Protein AF-0000000077156512 (afdb_homodimer)

Nearest PDB structures (foldseek):
  2gx8-assembly1_C-2  TM=9.137E-01  e=2.858E-26  Bacillus cereus ATCC 14579
  2gx8-assembly1_B  TM=9.068E-01  e=1.091E-25  Bacillus cereus ATCC 14579
  2nyd-assembly1_A-3  TM=8.916E-01  e=8.551E-26  Staphylococcus aureus subsp. aureus N315
  2nyd-assembly1_B-3  TM=8.801E-01  e=3.506E-24  Staphylococcus aureus subsp. aureus N315
  2fyw-assembly1_A  TM=8.970E-01  e=3.335E-23  Streptococcus pneumoniae TIGR4

Secondary structure (DSSP, 8-state):
---BHHHHHHHHHHHS-GGGS-TT---EEEES-TTSB-SEEEEES---HHHHHHHHHHT-SEEEESS-S--S-BS---TTSHHHHHHHHHHHTT-EEEE--HHHHHSSS-HHHHHHHHTT-EEEE-SEE-TTSSSEESEEEEEEEEEEHHHHHHHHHHHS---SS--EEES-TT-EEEEEEEEEEE-GGGHHHHHHHT-SEEEEE---HHHHHHHHHTTPPEEEEEPHHHHHHHHHHHHHHHHTTSTT-EEEE------S---------/---BHHHHHHHHHHHS-GGGS-TT---EEEES-TTSB-SEEEEES---HHHHHHHHHHT-SEEEESS-SSTT-BS---TTSHHHHHHHHHHHTT-EEEE--HHHHHSSS-HHHHHHHHTT-EEEE-SEE-TTSSSEESEEEEEEEEEEHHHHHHHHHHHS---SS--EEES-TT-EEEEEEEEEEE-GGGHHHHHHHT-SEEEEE---HHHHHHHHHTTPPEEEEEPHHHHHHHHHHHHHHHHTTSTT-EEEE------S---------

Foldseek 3Di:
DAAFLLLLQVLVCVQQPPVQADPLFDFWWPDADRGHGFQEEEEAADLAPVSLVVCLVVLGQEYEYAHDLPSPDDPDLPCVDRSSVSRVSNVVSNHIYGYHYSSQQFGVVHQQVLLCVLLAWDWDFALAHDPVRHTDHWTKTWHPDKDFQLVSQVSSQVSWDDDAVTKDKADDRGQIFTIEIEGQADCLVSLVSQQVVPHQEYEYEDHDDVSQVVSVVVPGHIYMYDHNRRSRLSRSVVSQVSSVVRPNYHYHYDPDGPGPDDDDDDDDD/DAAFLLNLQVLVCVQQPPVQADPLWDFWWPDADRGHGFQEEEEAADLAPVSLVVCLVVLGLEYEYAHDLQSVHDPDLPCVDRSSVSRVSNVVSNHIYGYHYSSQQFGVVHQQVLLCVLLAWDWDFALAHDPVRHTDHWTKTWHPDKDFQLVSQVSSQVSWDDDAVTKDKADDRGQIFTIEIEGQADCLVSQVSQQVVPHQEYEYEDHDDPSQVVSVVVPGHIYMYDHNRRSRLSRSVVSQVSSVVRPNYHYHYDPDGPGPDDDDDDDPD

Organism: Saccharomonospora viridis (strain ATCC 15386 / DSM 43017 / JCM 3036 / CCUG 5913 / NBRC 12207 / NCIMB 9602 / P101) (NCBI:txid471857)

Solvent-accessible surface area (backbone atoms only — not comparable to full-atom values): 27264 Å² total; per-residue (Å²): 130,84,33,26,42,44,56,49,49,50,49,46,38,69,55,27,40,67,85,51,32,50,89,83,58,53,67,43,61,31,32,35,51,48,79,41,68,33,48,29,35,34,24,32,56,59,73,43,73,70,53,50,49,52,29,57,75,74,59,23,30,29,38,40,17,31,43,50,83,36,51,69,56,36,54,48,42,18,44,88,38,75,67,12,36,50,51,48,53,28,51,64,64,58,24,23,35,34,22,50,38,50,11,27,34,17,27,77,72,20,27,17,50,34,37,35,50,56,62,54,33,52,74,76,43,34,55,48,53,42,95,82,56,62,35,20,41,29,23,29,23,32,42,93,59,73,38,34,36,52,56,49,48,52,49,44,46,69,52,37,72,86,55,57,86,45,64,43,72,47,68,61,53,71,42,70,31,37,36,35,32,35,24,50,24,78,33,54,88,43,52,66,49,46,40,74,66,66,34,38,29,38,39,26,6,66,70,51,68,64,65,52,50,54,39,49,74,71,67,37,40,31,38,36,39,36,45,47,53,49,32,37,44,44,26,30,57,56,53,41,56,54,45,57,70,41,67,75,39,46,73,44,65,60,80,79,76,77,55,86,61,83,74,76,86,76,81,80,124,129,82,32,26,42,42,55,49,49,50,48,47,38,69,54,27,41,67,85,50,31,50,89,82,58,54,68,42,63,33,32,34,50,49,81,42,68,33,48,28,35,33,24,32,55,58,73,43,75,69,52,50,50,50,30,56,76,73,59,23,29,31,37,41,18,31,44,51,84,38,52,86,39,38,54,47,42,19,44,88,38,76,67,14,36,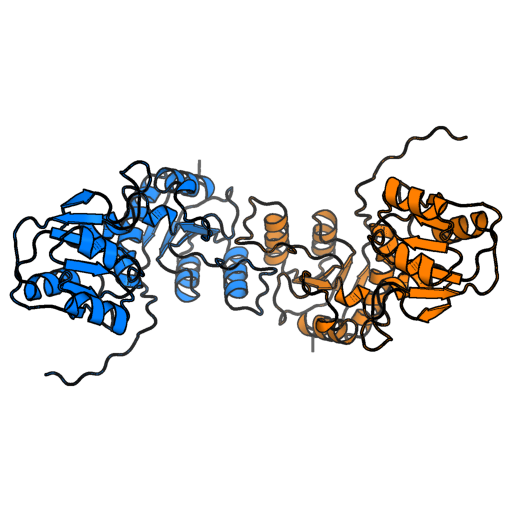51,50,48,52,26,52,63,63,57,24,22,35,34,20,48,39,51,11,26,35,16,26,77,72,20,26,18,49,33,36,34,48,55,61,52,33,52,74,76,43,34,55,48,53,42,95,82,56,60,36,20,40,27,24,28,24,33,42,94,60,71,36,37,34,51,57,48,48,50,47,45,44,72,50,37,72,86,56,58,85,46,63,44,74,48,68,62,54,71,41,70,32,35,38,35,32,33,22,48,24,78,33,55,87,43,50,64,50,46,41,73,68,65,33,38,28,38,38,28,6,66,68,50,66,63,65,52,50,54,39,48,75,71,66,38,42,29,37,35,40,35,45,47,52,50,32,37,43,44,25,32,55,55,51,42,58,54,48,56,71,42,64,75,38,46,71,46,66,62,80,77,77,78,55,86,60,82,74,74,86,76,82,81,125

Radius of gyration: 30.35 Å; Cα contacts (8 Å, |Δi|>4): 1250; chains: 2; bounding box: 58×90×65 Å

Structure (mmCIF, N/CA/C/O backbone):
data_AF-0000000077156512-model_v1
#
loop_
_entity.id
_entity.type
_entity.pdbx_description
1 polymer 'GTP cyclohydrolase 1 type 2 homolog'
#
loop_
_atom_site.group_PDB
_atom_site.id
_atom_site.type_symbol
_atom_site.label_atom_id
_atom_site.label_alt_id
_atom_site.label_comp_id
_atom_site.label_asym_id
_atom_site.label_entity_id
_atom_site.label_seq_id
_atom_site.pdbx_PDB_ins_code
_atom_site.Cartn_x
_atom_site.Cartn_y
_atom_site.Cartn_z
_atom_site.occupancy
_atom_site.B_iso_or_equiv
_atom_site.auth_seq_id
_atom_site.auth_comp_id
_atom_site.auth_asym_id
_atom_site.auth_atom_id
_atom_site.pdbx_PDB_model_num
ATOM 1 N N . MET A 1 1 ? 25.5 22.062 -8.484 1 72.19 1 MET A N 1
ATOM 2 C CA . MET A 1 1 ? 24.75 20.875 -8.891 1 72.19 1 MET A CA 1
ATOM 3 C C . MET A 1 1 ? 23.266 21.031 -8.531 1 72.19 1 MET A C 1
ATOM 5 O O . MET A 1 1 ? 22.938 21.734 -7.578 1 72.19 1 MET A O 1
ATOM 9 N N . ALA A 1 2 ? 22.344 20.625 -9.422 1 90.19 2 ALA A N 1
ATOM 10 C CA . ALA A 1 2 ? 20.906 20.781 -9.164 1 90.19 2 ALA A CA 1
ATOM 11 C C . ALA A 1 2 ? 20.484 19.984 -7.938 1 90.19 2 ALA A C 1
ATOM 13 O O . ALA A 1 2 ? 20.969 18.875 -7.707 1 90.19 2 ALA A O 1
ATOM 14 N N . SER A 1 3 ? 19.797 20.641 -7.02 1 97.56 3 SER A N 1
ATOM 15 C CA . SER A 1 3 ? 19.266 19.938 -5.844 1 97.56 3 SER A CA 1
ATOM 16 C C . SER A 1 3 ? 18.312 18.828 -6.242 1 97.56 3 SER A C 1
ATOM 18 O O . SER A 1 3 ? 17.719 18.859 -7.32 1 97.56 3 SER A O 1
ATOM 20 N N . THR A 1 4 ? 18.266 17.797 -5.41 1 98.56 4 THR A N 1
ATOM 21 C CA . THR A 1 4 ? 17.422 16.656 -5.691 1 98.56 4 THR A CA 1
ATOM 22 C C . THR A 1 4 ? 16.297 16.547 -4.668 1 98.56 4 THR A C 1
ATOM 24 O O . THR A 1 4 ? 16.297 17.266 -3.658 1 98.56 4 THR A O 1
ATOM 27 N N . VAL A 1 5 ? 15.367 15.664 -4.941 1 98.75 5 VAL A N 1
ATOM 28 C CA . VAL A 1 5 ? 14.297 15.352 -4.004 1 98.75 5 VAL A CA 1
ATOM 29 C C . VAL A 1 5 ? 14.891 14.906 -2.67 1 98.75 5 VAL A C 1
ATOM 31 O O . VAL A 1 5 ? 14.422 15.32 -1.606 1 98.75 5 VAL A O 1
ATOM 34 N N . SER A 1 6 ? 15.961 14.164 -2.758 1 98.56 6 SER A N 1
ATOM 35 C CA . SER A 1 6 ? 16.625 13.648 -1.563 1 98.56 6 SER A CA 1
ATOM 36 C C . SER A 1 6 ? 17.188 14.781 -0.711 1 98.56 6 SER A C 1
ATOM 38 O O . SER A 1 6 ? 17.188 14.695 0.519 1 98.56 6 SER A O 1
ATOM 40 N N . ASP A 1 7 ? 17.656 15.766 -1.339 1 98.75 7 ASP A N 1
ATOM 41 C CA . ASP A 1 7 ? 18.188 16.906 -0.605 1 98.75 7 ASP A CA 1
ATOM 42 C C . ASP A 1 7 ? 17.109 17.594 0.215 1 98.75 7 ASP A C 1
ATOM 44 O O . ASP A 1 7 ? 17.328 17.969 1.369 1 98.75 7 ASP A O 1
ATOM 48 N N . VAL A 1 8 ? 15.977 17.797 -0.377 1 98.81 8 VAL A N 1
ATOM 49 C CA . VAL A 1 8 ? 14.859 18.422 0.32 1 98.81 8 VAL A CA 1
ATOM 50 C C . VAL A 1 8 ? 14.383 17.531 1.455 1 98.81 8 VAL A C 1
ATOM 52 O O . VAL A 1 8 ? 14.133 18 2.566 1 98.81 8 VAL A O 1
ATOM 55 N N . ILE A 1 9 ? 14.328 16.219 1.188 1 98.75 9 ILE A N 1
ATOM 56 C CA . ILE A 1 9 ? 13.891 15.25 2.191 1 98.75 9 ILE A CA 1
ATOM 57 C C . ILE A 1 9 ? 14.852 15.273 3.379 1 98.75 9 ILE A C 1
ATOM 59 O O . ILE A 1 9 ? 14.422 15.234 4.535 1 98.75 9 ILE A O 1
ATOM 63 N N . ALA A 1 10 ? 16.078 15.344 3.09 1 98.69 10 ALA A N 1
ATOM 64 C CA . ALA A 1 10 ? 17.078 15.391 4.152 1 98.69 10 ALA A CA 1
ATOM 65 C C . ALA A 1 10 ? 16.875 16.609 5.043 1 98.69 10 ALA A C 1
ATOM 67 O O . ALA A 1 10 ? 16.984 16.516 6.27 1 98.69 10 ALA A O 1
ATOM 68 N N . ALA A 1 11 ? 16.656 17.75 4.457 1 98.81 11 ALA A N 1
ATOM 69 C CA . ALA A 1 11 ? 16.391 18.969 5.219 1 98.81 11 ALA A CA 1
ATOM 70 C C . ALA A 1 11 ? 15.156 18.828 6.094 1 98.81 11 ALA A C 1
ATOM 72 O O . ALA A 1 11 ? 15.156 19.219 7.262 1 98.81 11 ALA A O 1
ATOM 73 N N . LEU A 1 12 ? 14.148 18.25 5.539 1 98.88 12 LEU A N 1
ATOM 74 C CA . LEU A 1 12 ? 12.906 18.047 6.273 1 98.88 12 LEU A CA 1
ATOM 75 C C . LEU A 1 12 ? 13.102 17.031 7.395 1 98.88 12 LEU A C 1
ATOM 77 O O . LEU A 1 12 ? 12.578 17.203 8.5 1 98.88 12 LEU A O 1
ATOM 81 N N . ASP A 1 13 ? 13.883 15.984 7.117 1 98.69 13 ASP A N 1
ATOM 82 C CA . ASP A 1 13 ? 14.164 14.969 8.125 1 98.69 13 ASP A CA 1
ATOM 83 C C . ASP A 1 13 ? 14.953 15.555 9.297 1 98.69 13 ASP A C 1
ATOM 85 O O . ASP A 1 13 ? 14.789 15.117 10.438 1 98.69 13 ASP A O 1
ATOM 89 N N . ALA A 1 14 ? 15.766 16.453 8.977 1 98.62 14 ALA A N 1
ATOM 90 C CA . ALA A 1 14 ? 16.516 17.125 10.039 1 98.62 14 ALA A CA 1
ATOM 91 C C . ALA A 1 14 ? 15.586 17.984 10.906 1 98.62 14 ALA A C 1
ATOM 93 O O . ALA A 1 14 ? 15.734 18.016 12.133 1 98.62 14 ALA A O 1
ATOM 94 N N . ALA A 1 15 ? 14.641 18.625 10.32 1 98.69 15 ALA A N 1
ATOM 95 C CA . ALA A 1 15 ? 13.711 19.5 11.031 1 98.69 15 ALA A CA 1
ATOM 96 C C . ALA A 1 15 ? 12.633 18.688 11.75 1 98.69 15 ALA A C 1
ATOM 98 O O . ALA A 1 15 ? 12.211 19.031 12.852 1 98.69 15 ALA A O 1
ATOM 99 N N . TYR A 1 16 ? 12.195 17.656 11.117 1 98.75 16 TYR A N 1
ATOM 100 C CA . TYR A 1 16 ? 11.133 16.781 11.609 1 98.75 16 TYR A CA 1
ATOM 101 C C . TYR A 1 16 ? 11.555 15.32 11.578 1 98.75 16 TYR A C 1
ATOM 103 O O . TYR A 1 16 ? 11.125 14.562 10.711 1 98.75 16 TYR A O 1
ATOM 111 N N . PRO A 1 17 ? 12.305 14.961 12.555 1 98.5 17 PRO A N 1
ATOM 112 C CA . PRO A 1 17 ? 12.812 13.586 12.547 1 98.5 17 PRO A CA 1
ATOM 113 C C . PRO A 1 17 ? 11.703 12.547 12.492 1 98.5 17 PRO A C 1
ATOM 115 O O . PRO A 1 17 ? 10.719 12.648 13.234 1 98.5 17 PRO A O 1
ATOM 118 N N . ARG A 1 18 ? 11.875 11.555 11.633 1 97.56 18 ARG A N 1
ATOM 119 C CA . ARG A 1 18 ? 10.844 10.555 11.391 1 97.56 18 ARG A CA 1
ATOM 120 C C . ARG A 1 18 ? 10.555 9.742 12.648 1 97.56 18 ARG A C 1
ATOM 122 O O . ARG A 1 18 ? 9.438 9.258 12.844 1 97.56 18 ARG A O 1
ATOM 129 N N . GLU A 1 19 ? 11.469 9.578 13.5 1 96.94 19 GLU A N 1
ATOM 130 C CA . GLU A 1 19 ? 11.336 8.789 14.719 1 96.94 19 GLU A CA 1
ATOM 131 C C . GLU A 1 19 ? 10.336 9.414 15.68 1 96.94 19 GLU A C 1
ATOM 133 O O . GLU A 1 19 ? 9.883 8.766 16.625 1 96.94 19 GLU A O 1
ATOM 138 N N . LEU A 1 20 ? 10.031 10.625 15.445 1 97.94 20 LEU A N 1
ATOM 139 C CA . LEU A 1 20 ? 9.078 11.32 16.297 1 97.94 20 LEU A CA 1
ATOM 140 C C . LEU A 1 20 ? 7.645 10.977 15.922 1 97.94 20 LEU A C 1
ATOM 142 O O . LEU A 1 20 ? 6.703 11.367 16.609 1 97.94 20 LEU A O 1
ATOM 146 N N . ALA A 1 21 ? 7.484 10.242 14.844 1 97.94 21 ALA A N 1
ATOM 147 C CA . ALA A 1 21 ? 6.141 9.891 14.398 1 97.94 21 ALA A CA 1
ATOM 148 C C . ALA A 1 21 ? 5.5 8.875 15.336 1 97.94 21 ALA A C 1
ATOM 150 O O . ALA A 1 21 ? 6.191 8.031 15.914 1 97.94 21 ALA A O 1
ATOM 151 N N . GLU A 1 22 ? 4.223 9.047 15.477 1 96.12 22 GLU A N 1
ATOM 152 C CA . GLU A 1 22 ? 3.486 8.016 16.203 1 96.12 22 GLU A CA 1
ATOM 153 C C . GLU A 1 22 ? 3.619 6.656 15.516 1 96.12 22 GLU A C 1
ATOM 155 O O . GLU A 1 22 ? 3.762 6.586 14.289 1 96.12 22 GLU A O 1
ATOM 160 N N . SER A 1 23 ? 3.436 5.574 16.281 1 95.19 23 SER A N 1
ATOM 161 C CA . SER A 1 23 ? 3.699 4.23 15.789 1 95.19 23 SER A CA 1
ATOM 162 C C . SER A 1 23 ? 2.686 3.826 14.719 1 95.19 23 SER A C 1
ATOM 164 O O . SER A 1 23 ? 2.988 3.012 13.844 1 95.19 23 SER A O 1
ATOM 166 N N . TRP A 1 24 ? 1.55 4.363 14.805 1 95 24 TRP A N 1
ATOM 167 C CA . TRP A 1 24 ? 0.484 3.996 13.875 1 95 24 TRP A CA 1
ATOM 168 C C . TRP A 1 24 ? 0.567 4.816 12.594 1 95 24 TRP A C 1
ATOM 170 O O . TRP A 1 24 ? -0.154 4.551 11.633 1 95 24 TRP A O 1
ATOM 180 N N . ASP A 1 25 ? 1.399 5.805 12.586 1 96.88 25 ASP A N 1
ATOM 181 C CA . ASP A 1 25 ? 1.471 6.781 11.5 1 96.88 25 ASP A CA 1
ATOM 182 C C . ASP A 1 25 ? 2.387 6.293 10.383 1 96.88 25 ASP A C 1
ATOM 184 O O . ASP A 1 25 ? 3.148 5.34 10.57 1 96.88 25 ASP A O 1
ATOM 188 N N . ALA A 1 26 ? 2.191 6.855 9.195 1 96.38 26 ALA A N 1
ATOM 189 C CA . ALA A 1 26 ? 3.023 6.555 8.031 1 96.38 26 ALA A CA 1
ATOM 190 C C . ALA A 1 26 ? 3.557 7.836 7.391 1 96.38 26 ALA A C 1
ATOM 192 O O . ALA A 1 26 ? 2.867 8.469 6.59 1 96.38 26 ALA A O 1
ATOM 193 N N . VAL A 1 27 ? 4.797 8.164 7.742 1 98.12 27 VAL A N 1
ATOM 194 C CA . VAL A 1 27 ? 5.414 9.367 7.203 1 98.12 27 VAL A CA 1
ATOM 195 C C . VAL A 1 27 ? 6.512 8.992 6.211 1 98.12 27 VAL A C 1
ATOM 197 O O . VAL A 1 27 ? 6.965 7.844 6.188 1 98.12 27 VAL A O 1
ATOM 200 N N . GLY A 1 28 ? 6.914 9.945 5.391 1 98.06 28 GLY A N 1
ATOM 201 C CA . GLY A 1 28 ? 8 9.711 4.453 1 98.06 28 GLY A CA 1
ATOM 202 C C . GLY A 1 28 ? 7.566 9.789 3.002 1 98.06 28 GLY A C 1
ATOM 203 O O . GLY A 1 28 ? 6.555 10.422 2.684 1 98.06 28 GLY A O 1
ATOM 204 N N . LEU A 1 29 ? 8.406 9.242 2.125 1 98.69 29 LEU A N 1
ATOM 205 C CA . LEU A 1 29 ? 8.188 9.305 0.683 1 98.69 29 LEU A CA 1
ATOM 206 C C . LEU A 1 29 ? 7.031 8.398 0.267 1 98.69 29 LEU A C 1
ATOM 208 O O . LEU A 1 29 ? 7.027 7.207 0.579 1 98.69 29 LEU A O 1
ATOM 212 N N . VAL A 1 30 ? 6.059 8.914 -0.411 1 98.69 30 VAL A N 1
ATOM 213 C CA . VAL A 1 30 ? 4.902 8.156 -0.874 1 98.69 30 VAL A CA 1
ATOM 214 C C . VAL A 1 30 ? 5.133 7.688 -2.311 1 98.69 30 VAL A C 1
ATOM 216 O O . VAL 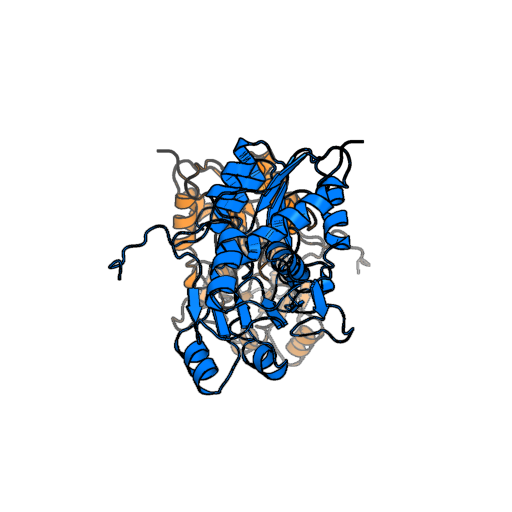A 1 30 ? 4.848 6.539 -2.648 1 98.69 30 VAL A O 1
ATOM 219 N N . CYS A 1 31 ? 5.57 8.555 -3.15 1 98.81 31 CYS A N 1
ATOM 220 C CA . CYS A 1 31 ? 5.965 8.234 -4.516 1 98.81 31 CYS A CA 1
ATOM 221 C C . CYS A 1 31 ? 7.031 9.195 -5.023 1 98.81 31 CYS A C 1
ATOM 223 O O . CYS A 1 31 ? 7.293 10.227 -4.391 1 98.81 31 CYS A O 1
ATOM 225 N N . GLY A 1 32 ? 7.641 8.836 -6.125 1 98.75 32 GLY A N 1
ATOM 226 C CA . GLY A 1 32 ? 8.695 9.641 -6.723 1 98.75 32 GLY A CA 1
ATOM 227 C C . GLY A 1 32 ? 10.07 9.031 -6.562 1 98.75 32 GLY A C 1
ATOM 228 O O . GLY A 1 32 ? 10.227 7.984 -5.934 1 98.75 32 GLY A O 1
ATOM 229 N N . ASP A 1 33 ? 11.078 9.633 -7.176 1 98.44 33 ASP A N 1
ATOM 230 C CA . ASP A 1 33 ? 12.477 9.203 -7.18 1 98.44 33 ASP A CA 1
ATOM 231 C C . ASP A 1 33 ? 13.352 10.195 -6.418 1 98.44 33 ASP A C 1
ATOM 233 O O . ASP A 1 33 ? 13.523 11.336 -6.848 1 98.44 33 ASP A O 1
ATOM 237 N N . PRO A 1 34 ? 13.961 9.766 -5.32 1 98.38 34 PRO A N 1
ATOM 238 C CA . PRO A 1 34 ? 14.781 10.68 -4.52 1 98.38 34 PRO A CA 1
ATOM 239 C C . PRO A 1 34 ? 15.938 11.281 -5.316 1 98.38 34 PRO A C 1
ATOM 241 O O . PRO A 1 34 ? 16.438 12.352 -4.961 1 98.38 34 PRO A O 1
ATOM 244 N N . ALA A 1 35 ? 16.328 10.672 -6.383 1 98.06 35 ALA A N 1
ATOM 245 C CA . ALA A 1 35 ? 17.516 11.109 -7.129 1 98.06 35 ALA A CA 1
ATOM 246 C C . ALA A 1 35 ? 17.141 12.172 -8.164 1 98.06 35 ALA A C 1
ATOM 248 O O . ALA A 1 35 ? 18.016 12.828 -8.727 1 98.06 35 ALA A O 1
ATOM 249 N N . GLU A 1 36 ? 15.883 12.344 -8.414 1 98.19 36 GLU A N 1
ATOM 250 C CA . GLU A 1 36 ? 15.453 13.289 -9.445 1 98.19 36 GLU A CA 1
ATOM 251 C C . GLU A 1 36 ? 15.703 14.734 -9.008 1 98.19 36 GLU A C 1
ATOM 253 O O . GLU A 1 36 ? 15.609 15.047 -7.816 1 98.19 36 GLU A O 1
ATOM 258 N N . PRO A 1 37 ? 15.992 15.617 -9.945 1 98.25 37 PRO A N 1
ATOM 259 C CA . PRO A 1 37 ? 16.203 17.031 -9.609 1 98.25 37 PRO A CA 1
ATOM 260 C C . PRO A 1 37 ? 14.914 17.703 -9.141 1 98.25 37 PRO A C 1
ATOM 262 O O . PRO A 1 37 ? 13.82 17.312 -9.523 1 98.25 37 PRO A O 1
ATOM 265 N N . VAL A 1 38 ? 15.102 18.75 -8.328 1 98.38 38 VAL A N 1
ATOM 266 C CA . VAL A 1 38 ? 13.969 19.516 -7.816 1 98.38 38 VAL A CA 1
ATOM 267 C C . VAL A 1 38 ? 14.281 21 -7.895 1 98.38 38 VAL A C 1
ATOM 269 O O . VAL A 1 38 ? 15.352 21.438 -7.473 1 98.38 38 VAL A O 1
ATOM 272 N N . GLU A 1 39 ? 13.391 21.688 -8.477 1 98.38 39 GLU A N 1
ATOM 273 C CA . GLU A 1 39 ? 13.508 23.141 -8.57 1 98.38 39 GLU A CA 1
ATOM 274 C C . GLU A 1 39 ? 12.336 23.844 -7.891 1 98.38 39 GLU A C 1
ATOM 276 O O . GLU A 1 39 ? 12.453 24.984 -7.449 1 98.38 39 GLU A O 1
ATOM 281 N N . ARG A 1 40 ? 11.234 23.219 -7.902 1 98.81 40 ARG A N 1
ATOM 282 C CA . ARG A 1 40 ? 10 23.781 -7.344 1 98.81 40 ARG A CA 1
ATOM 283 C C . ARG A 1 40 ? 9.328 22.781 -6.406 1 98.81 40 ARG A C 1
ATOM 285 O O . ARG A 1 40 ? 9.133 21.625 -6.762 1 98.81 40 ARG A O 1
ATOM 292 N N . VAL A 1 41 ? 9 23.219 -5.227 1 98.94 41 VAL A N 1
ATOM 293 C CA . VAL A 1 41 ? 8.352 22.391 -4.211 1 98.94 41 VAL A CA 1
ATOM 294 C C . VAL A 1 41 ? 7.059 23.062 -3.75 1 98.94 41 VAL A C 1
ATOM 296 O O . VAL A 1 41 ? 7.051 24.25 -3.404 1 98.94 41 VAL A O 1
ATOM 299 N N . LEU A 1 42 ? 5.938 22.344 -3.816 1 98.94 42 LEU A N 1
ATOM 300 C CA . LEU A 1 42 ? 4.672 22.797 -3.252 1 98.94 42 LEU A CA 1
ATOM 301 C C . LEU A 1 42 ? 4.453 22.203 -1.863 1 98.94 42 LEU A C 1
ATOM 303 O O . LEU A 1 42 ? 4.598 21 -1.666 1 98.94 42 LEU A O 1
ATOM 307 N N . VAL A 1 43 ? 4.164 23.047 -0.884 1 98.94 43 VAL A N 1
ATOM 308 C CA . VAL A 1 43 ? 3.824 22.594 0.461 1 98.94 43 VAL A CA 1
ATOM 309 C C . VAL A 1 43 ? 2.324 22.75 0.697 1 98.94 43 VAL A C 1
ATOM 311 O O . VAL A 1 43 ? 1.739 23.781 0.355 1 98.94 43 VAL A O 1
ATOM 314 N N . CYS A 1 44 ? 1.705 21.703 1.209 1 98.94 44 CYS A N 1
ATOM 315 C CA . CYS A 1 44 ? 0.273 21.781 1.476 1 98.94 44 CYS A CA 1
ATOM 316 C C . CYS A 1 44 ? -0.094 20.938 2.697 1 98.94 44 CYS A C 1
ATOM 318 O O . CYS A 1 44 ? 0.739 20.203 3.219 1 98.94 44 CYS A O 1
ATOM 320 N N . VAL A 1 45 ? -1.325 21.141 3.18 1 98.81 45 VAL A N 1
ATOM 321 C CA . VAL A 1 45 ? -1.808 20.359 4.316 1 98.81 45 VAL A CA 1
ATOM 322 C C . VAL A 1 45 ? -2.23 18.969 3.85 1 98.81 45 VAL A C 1
ATOM 324 O O . VAL A 1 45 ? -1.812 17.953 4.422 1 98.81 45 VAL A O 1
ATOM 327 N N . ASP A 1 46 ? -2.994 18.938 2.764 1 98.69 46 ASP A N 1
ATOM 328 C CA . ASP A 1 46 ? -3.572 17.703 2.273 1 98.69 46 ASP A CA 1
ATOM 329 C C . ASP A 1 46 ? -3.182 17.438 0.819 1 98.69 46 ASP A C 1
ATOM 331 O O . ASP A 1 46 ? -3.379 18.312 -0.039 1 98.69 46 ASP A O 1
ATOM 335 N N . PRO A 1 47 ? -2.658 16.266 0.537 1 98.69 47 PRO A N 1
ATOM 336 C CA . PRO A 1 47 ? -2.451 15.891 -0.863 1 98.69 47 PRO A CA 1
ATOM 337 C C . PRO A 1 47 ? -3.719 15.352 -1.523 1 98.69 47 PRO A C 1
ATOM 339 O O . PRO A 1 47 ? -3.893 14.133 -1.633 1 98.69 47 PRO A O 1
ATOM 342 N N . VAL A 1 48 ? -4.578 16.234 -2.035 1 98.44 48 VAL A N 1
ATOM 343 C CA . VAL A 1 48 ? -5.82 15.898 -2.719 1 98.44 48 VAL A CA 1
ATOM 344 C C . VAL A 1 48 ? -5.723 16.281 -4.191 1 98.44 48 VAL A C 1
ATOM 346 O O . VAL A 1 48 ? -4.719 16.844 -4.625 1 98.44 48 VAL A O 1
ATOM 349 N N . THR A 1 49 ? -6.762 15.945 -4.957 1 98.5 49 THR A N 1
ATOM 350 C CA . THR A 1 49 ? -6.758 16.188 -6.395 1 98.5 49 THR A CA 1
ATOM 351 C C . THR A 1 49 ? -6.398 17.641 -6.691 1 98.5 49 THR A C 1
ATOM 353 O O . THR A 1 49 ? -5.543 17.922 -7.535 1 98.5 49 THR A O 1
ATOM 356 N N . ALA A 1 50 ? -6.973 18.594 -5.945 1 98.44 50 ALA A N 1
ATOM 357 C CA . ALA A 1 50 ? -6.785 20.016 -6.199 1 98.44 50 ALA A CA 1
ATOM 358 C C . ALA A 1 50 ? -5.332 20.422 -5.977 1 98.44 50 ALA A C 1
ATOM 360 O O . ALA A 1 50 ? -4.754 21.141 -6.797 1 98.44 50 ALA A O 1
ATOM 361 N N . THR A 1 51 ? -4.707 19.969 -4.902 1 98.88 51 THR A N 1
ATOM 362 C CA . THR A 1 51 ? -3.336 20.375 -4.605 1 98.88 51 THR A CA 1
ATOM 363 C C . THR A 1 51 ? -2.352 19.672 -5.527 1 98.88 51 THR A C 1
ATOM 365 O O . THR A 1 51 ? -1.316 20.234 -5.895 1 98.88 51 THR A O 1
ATOM 368 N N . VAL A 1 52 ? -2.637 18.422 -5.934 1 98.88 52 VAL A N 1
ATOM 369 C CA . VAL A 1 52 ? -1.794 17.719 -6.891 1 98.88 52 VAL A CA 1
ATOM 370 C C . VAL A 1 52 ? -1.832 18.438 -8.242 1 98.88 52 VAL A C 1
ATOM 372 O O . VAL A 1 52 ? -0.792 18.641 -8.867 1 98.88 52 VAL A O 1
ATOM 375 N N . GLU A 1 53 ? -3.025 18.812 -8.664 1 98.88 53 GLU A N 1
ATOM 376 C CA . GLU A 1 53 ? -3.127 19.547 -9.922 1 98.88 53 GLU A CA 1
ATOM 377 C C . GLU A 1 53 ? -2.402 20.891 -9.844 1 98.88 53 GLU A C 1
ATOM 379 O O . GLU A 1 53 ? -1.774 21.312 -10.812 1 98.88 53 GLU A O 1
ATOM 384 N N . GLU A 1 54 ? -2.527 21.562 -8.68 1 98.88 54 GLU A N 1
ATOM 385 C CA . GLU A 1 54 ? -1.785 22.812 -8.469 1 98.88 54 GLU A CA 1
ATOM 386 C C . GLU A 1 54 ? -0.289 22.594 -8.672 1 98.88 54 GLU A C 1
ATOM 388 O O . GLU A 1 54 ? 0.367 23.391 -9.344 1 98.88 54 GLU A O 1
ATOM 393 N N . ALA A 1 55 ? 0.264 21.531 -8.117 1 98.88 55 ALA A N 1
ATOM 394 C CA . ALA A 1 55 ? 1.685 21.203 -8.242 1 98.88 55 ALA A CA 1
ATOM 395 C C . ALA A 1 55 ? 2.061 20.938 -9.703 1 98.88 55 ALA A C 1
ATOM 397 O O . ALA A 1 55 ? 3.057 21.469 -10.195 1 98.88 55 ALA A O 1
ATOM 398 N N . VAL A 1 56 ? 1.259 20.125 -10.391 1 98.81 56 VAL A N 1
ATOM 399 C CA . VAL A 1 56 ? 1.533 19.75 -11.773 1 98.81 56 VAL A CA 1
ATOM 400 C C . VAL A 1 56 ? 1.501 20.984 -12.664 1 98.81 56 VAL A C 1
ATOM 402 O O . VAL A 1 56 ? 2.402 21.203 -13.477 1 98.81 56 VAL A O 1
ATOM 405 N N . GLU A 1 57 ? 0.473 21.812 -12.492 1 98.75 57 GLU A N 1
ATOM 406 C CA . GLU A 1 57 ? 0.308 23.016 -13.297 1 98.75 57 GLU A CA 1
ATOM 407 C C . GLU A 1 57 ? 1.458 24 -13.078 1 98.75 57 GLU A C 1
ATOM 409 O O . GLU A 1 57 ? 1.909 24.656 -14.016 1 98.75 57 GLU A O 1
ATOM 414 N N . TRP A 1 58 ? 1.937 24.094 -11.852 1 98.69 58 TRP A N 1
ATOM 415 C CA . TRP A 1 58 ? 3.012 25.016 -11.508 1 98.69 58 TRP A CA 1
ATOM 416 C C . TRP A 1 58 ? 4.363 24.469 -11.953 1 98.69 58 TRP A C 1
ATOM 418 O O . TRP A 1 58 ? 5.34 25.219 -12.047 1 98.69 58 TRP A O 1
ATOM 428 N N . GLY A 1 59 ? 4.391 23.109 -12.195 1 98.69 59 GLY A N 1
ATOM 429 C CA . GLY A 1 59 ? 5.625 22.469 -12.609 1 98.69 59 GLY A CA 1
ATOM 430 C C . GLY A 1 59 ? 6.5 22.031 -11.445 1 98.69 59 GLY A C 1
ATOM 431 O O . GLY A 1 59 ? 7.723 21.984 -11.57 1 98.69 59 GLY A O 1
ATOM 432 N N . ALA A 1 60 ? 5.863 21.859 -10.32 1 98.88 60 ALA A N 1
ATOM 433 C CA . ALA A 1 60 ? 6.609 21.359 -9.164 1 98.88 60 ALA A CA 1
ATOM 434 C C . ALA A 1 60 ? 7.074 19.922 -9.375 1 98.88 60 ALA A C 1
ATOM 436 O O . ALA A 1 60 ? 6.395 19.141 -10.039 1 98.88 60 ALA A O 1
ATOM 437 N N . GLN A 1 61 ? 8.227 19.594 -8.789 1 98.88 61 GLN A N 1
ATOM 438 C CA . GLN A 1 61 ? 8.742 18.234 -8.859 1 98.88 61 GLN A CA 1
ATOM 439 C C . GLN A 1 61 ? 8.539 17.5 -7.535 1 98.88 61 GLN A C 1
ATOM 441 O O . GLN A 1 61 ? 8.805 16.297 -7.438 1 98.88 61 GLN A O 1
ATOM 446 N N . LEU A 1 62 ? 8.094 18.25 -6.5 1 98.94 62 LEU A N 1
ATOM 447 C CA . LEU A 1 62 ? 7.875 17.656 -5.184 1 98.94 62 LEU A CA 1
ATOM 448 C C . LEU A 1 62 ? 6.723 18.359 -4.461 1 98.94 62 LEU A C 1
ATOM 450 O O . LEU A 1 62 ? 6.629 19.578 -4.465 1 98.94 62 LEU A O 1
ATOM 454 N N . ILE A 1 63 ? 5.816 17.547 -3.953 1 99 63 ILE A N 1
ATOM 455 C CA . ILE A 1 63 ? 4.82 18 -2.984 1 99 63 ILE A CA 1
ATOM 456 C C . ILE A 1 63 ? 5.234 17.562 -1.581 1 99 63 ILE A C 1
ATOM 458 O O . ILE A 1 63 ? 5.602 16.391 -1.371 1 99 63 ILE A O 1
ATOM 462 N N . VAL A 1 64 ? 5.281 18.438 -0.669 1 98.94 64 VAL A N 1
ATOM 463 C CA . VAL A 1 64 ? 5.406 18.156 0.756 1 98.94 64 VAL A CA 1
ATOM 464 C C . VAL A 1 64 ? 4.059 18.375 1.446 1 98.94 64 VAL A C 1
ATOM 466 O O . VAL A 1 64 ? 3.553 19.484 1.486 1 98.94 64 VAL A O 1
ATOM 469 N N . ALA A 1 65 ? 3.479 17.312 1.932 1 98.94 65 ALA A N 1
ATOM 470 C CA . ALA A 1 65 ? 2.162 17.391 2.561 1 98.94 65 ALA A CA 1
ATOM 471 C C . ALA A 1 65 ? 2.238 17.016 4.039 1 98.94 65 ALA A C 1
ATOM 473 O O . ALA A 1 65 ? 3.074 16.203 4.438 1 98.94 65 ALA A O 1
ATOM 474 N N . HIS A 1 66 ? 1.383 17.609 4.793 1 98.88 66 HIS A N 1
ATOM 475 C CA . HIS A 1 66 ? 1.301 17.25 6.207 1 98.88 66 HIS A CA 1
ATOM 476 C C . HIS A 1 66 ? 0.617 15.898 6.395 1 98.88 66 HIS A C 1
ATOM 478 O O . HIS A 1 66 ? 1.152 15.016 7.066 1 98.88 66 HIS A O 1
ATOM 484 N N . HIS A 1 67 ? -0.51 15.734 5.77 1 98.62 67 HIS A N 1
ATOM 485 C CA . HIS A 1 67 ? -1.253 14.492 5.945 1 98.62 67 HIS A CA 1
ATOM 486 C C . HIS A 1 67 ? -0.776 13.422 4.965 1 98.62 67 HIS A C 1
ATOM 488 O O . HIS A 1 67 ? -0.551 13.711 3.787 1 98.62 67 HIS A O 1
ATOM 494 N N . PRO A 1 68 ? -0.664 12.234 5.43 1 97.94 68 PRO A N 1
ATOM 495 C CA . PRO A 1 68 ? -0.282 11.141 4.535 1 97.94 68 PRO A CA 1
ATOM 496 C C . PRO A 1 68 ? -1.379 10.789 3.529 1 97.94 68 PRO A C 1
ATOM 498 O O . PRO A 1 68 ? -2.566 10.883 3.852 1 97.94 68 PRO A O 1
ATOM 501 N N . LEU A 1 69 ? -0.956 10.344 2.355 1 98.12 69 LEU A N 1
ATOM 502 C CA . LEU A 1 69 ? -1.903 9.891 1.34 1 98.12 69 LEU A CA 1
ATOM 503 C C . LEU A 1 69 ? -2.332 8.453 1.592 1 98.12 69 LEU A C 1
ATOM 505 O O . LEU A 1 69 ? -3.512 8.117 1.467 1 98.12 69 LEU A O 1
ATOM 509 N N . LEU A 1 70 ? -1.357 7.633 1.926 1 97.88 70 LEU A N 1
ATOM 510 C CA . LEU A 1 70 ? -1.601 6.203 2.08 1 97.88 70 LEU A CA 1
ATOM 511 C C . LEU A 1 70 ? -1.419 5.777 3.533 1 97.88 70 LEU A C 1
ATOM 513 O O . LEU A 1 70 ? -0.668 4.84 3.82 1 97.88 70 LEU A O 1
ATOM 517 N N . LEU A 1 71 ? -2.174 6.379 4.367 1 96.56 71 LEU A N 1
ATOM 518 C CA . LEU A 1 71 ? -2.025 6.113 5.793 1 96.56 71 LEU A CA 1
ATOM 519 C C . LEU A 1 71 ? -2.359 4.66 6.109 1 96.56 71 LEU A C 1
ATOM 521 O O . LEU A 1 71 ? -1.591 3.975 6.789 1 96.56 71 LEU A O 1
ATOM 525 N N . ARG A 1 72 ? -3.533 4.336 5.5 1 92.31 72 ARG A N 1
ATOM 526 C CA . ARG A 1 72 ? -3.908 2.934 5.645 1 92.31 72 ARG A CA 1
ATOM 527 C C . ARG A 1 72 ? -3.236 2.074 4.578 1 92.31 72 ARG A C 1
ATOM 529 O O . ARG A 1 72 ? -3.467 2.262 3.383 1 92.31 72 ARG A O 1
ATOM 536 N N . GLY A 1 73 ? -2.252 1.474 4.852 1 94.62 73 GLY A N 1
ATOM 537 C CA . GLY A 1 73 ? -1.569 0.576 3.934 1 94.62 73 GLY A CA 1
ATOM 538 C C . GLY A 1 73 ? -2.443 0.125 2.777 1 94.62 73 GLY A C 1
ATOM 539 O O . GLY A 1 73 ? -3.66 -0.001 2.926 1 94.62 73 GLY A O 1
ATOM 540 N N . VAL A 1 74 ? -1.847 0.02 1.554 1 96.88 74 VAL A N 1
ATOM 541 C CA . VAL A 1 74 ? -2.586 -0.422 0.376 1 96.88 74 VAL A CA 1
ATOM 542 C C . VAL A 1 74 ? -1.863 -1.596 -0.279 1 96.88 74 VAL A C 1
ATOM 544 O O . VAL A 1 74 ? -0.651 -1.756 -0.116 1 96.88 74 VAL A O 1
ATOM 547 N N . HIS A 1 75 ? -2.654 -2.361 -1.067 1 97.31 75 HIS A N 1
ATOM 548 C CA . HIS A 1 75 ? -2.094 -3.492 -1.798 1 97.31 75 HIS A CA 1
ATOM 549 C C . HIS A 1 75 ? -2.014 -3.197 -3.293 1 97.31 75 HIS A C 1
ATOM 551 O O . HIS A 1 75 ? -1.739 -4.094 -4.094 1 97.31 75 HIS A O 1
ATOM 557 N N . GLY A 1 76 ? -2.346 -1.994 -3.691 1 97.88 76 GLY A N 1
ATOM 558 C CA . GLY A 1 76 ? -2.279 -1.502 -5.059 1 97.88 76 GLY A CA 1
ATOM 559 C C . GLY A 1 76 ? -2.568 -0.017 -5.172 1 97.88 76 GLY A C 1
ATOM 560 O O . GLY A 1 76 ? -3.133 0.583 -4.254 1 97.88 76 GLY A O 1
ATOM 561 N N . VAL A 1 77 ? -2.16 0.5 -6.281 1 98.62 77 VAL A N 1
ATOM 562 C CA . VAL A 1 77 ? -2.373 1.921 -6.535 1 98.62 77 VAL A CA 1
ATOM 563 C C . VAL A 1 77 ? -2.99 2.113 -7.918 1 98.62 77 VAL A C 1
ATOM 565 O O . VAL A 1 77 ? -2.66 3.068 -8.625 1 98.62 77 VAL A O 1
ATOM 568 N N . GLY A 1 78 ? -3.842 1.205 -8.312 1 98.38 78 GLY A N 1
ATOM 569 C CA . GLY A 1 78 ? -4.547 1.36 -9.578 1 98.38 78 GLY A CA 1
ATOM 570 C C . GLY A 1 78 ? -5.465 2.566 -9.602 1 98.38 78 GLY A C 1
ATOM 571 O O . GLY A 1 78 ? -5.895 3.049 -8.555 1 98.38 78 GLY A O 1
ATOM 572 N N . THR A 1 79 ? -5.773 3.049 -10.859 1 98.38 79 THR A N 1
ATOM 573 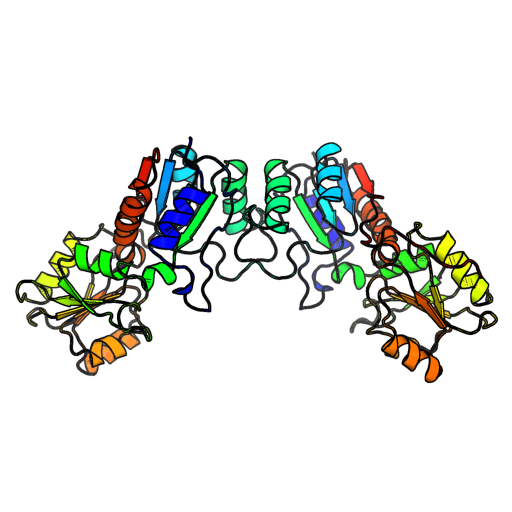C CA . THR A 1 79 ? -6.559 4.27 -10.984 1 98.38 79 THR A CA 1
ATOM 574 C C . THR A 1 79 ? -8.031 3.996 -10.688 1 98.38 79 THR A C 1
ATOM 576 O O . THR A 1 79 ? -8.852 4.914 -10.695 1 98.38 79 THR A O 1
ATOM 579 N N . ASP A 1 80 ? -8.375 2.752 -10.352 1 97.12 80 ASP A N 1
ATOM 580 C CA . ASP A 1 80 ? -9.742 2.42 -9.961 1 97.12 80 ASP A CA 1
ATOM 581 C C . ASP A 1 80 ? -10.055 2.932 -8.555 1 97.12 80 ASP A C 1
ATOM 583 O O . ASP A 1 80 ? -11.203 2.879 -8.117 1 97.12 80 ASP A O 1
ATOM 587 N N . THR A 1 81 ? -9.102 3.467 -7.871 1 96.88 81 THR A N 1
ATOM 588 C CA . THR A 1 81 ? -9.297 4.133 -6.59 1 96.88 81 THR A CA 1
ATOM 589 C C . THR A 1 81 ? -8.898 5.602 -6.676 1 96.88 81 THR A C 1
ATOM 591 O O . THR A 1 81 ? -8.07 5.977 -7.5 1 96.88 81 THR A O 1
ATOM 594 N N . ALA A 1 82 ? -9.43 6.41 -5.77 1 96.81 82 ALA A N 1
ATOM 595 C CA . ALA A 1 82 ? -9.133 7.84 -5.754 1 96.81 82 ALA A CA 1
ATOM 596 C C . ALA A 1 82 ? -7.656 8.094 -5.465 1 96.81 82 ALA A C 1
ATOM 598 O O . ALA A 1 82 ? -7.016 8.898 -6.145 1 96.81 82 ALA A O 1
ATOM 599 N N . LYS A 1 83 ? -7.129 7.414 -4.488 1 97.69 83 LYS A N 1
ATOM 600 C CA . LYS A 1 83 ? -5.727 7.613 -4.133 1 97.69 83 LYS A CA 1
ATOM 601 C C . LYS A 1 83 ? -4.801 7.086 -5.223 1 97.69 83 LYS A C 1
ATOM 603 O O . LYS A 1 83 ? -3.756 7.68 -5.496 1 97.69 83 LYS A O 1
ATOM 608 N N . GLY A 1 84 ? -5.207 5.941 -5.832 1 98.5 84 GLY A N 1
ATOM 609 C CA . GLY A 1 84 ? -4.438 5.426 -6.949 1 98.5 84 GLY A CA 1
ATOM 610 C C . GLY A 1 84 ? -4.355 6.387 -8.117 1 98.5 84 GLY A C 1
ATOM 611 O O . GLY A 1 84 ? -3.318 6.496 -8.773 1 98.5 84 GLY A O 1
ATOM 612 N N . ARG A 1 85 ? -5.445 7.074 -8.398 1 98.56 85 ARG A N 1
ATOM 613 C CA . ARG A 1 85 ? -5.461 8.086 -9.453 1 98.56 85 ARG A CA 1
ATOM 614 C C . ARG A 1 85 ? -4.449 9.188 -9.164 1 98.56 85 ARG A C 1
ATOM 616 O O . ARG A 1 85 ? -3.744 9.648 -10.062 1 98.56 85 ARG A O 1
ATOM 623 N N . LEU A 1 86 ? -4.363 9.586 -7.922 1 98.75 86 LEU A N 1
ATOM 624 C CA . LEU A 1 86 ? -3.42 10.625 -7.539 1 98.75 86 LEU A CA 1
ATOM 625 C C . LEU A 1 86 ? -1.981 10.148 -7.703 1 98.75 86 LEU A C 1
ATOM 627 O O . LEU A 1 86 ? -1.131 10.883 -8.211 1 98.75 86 LEU A O 1
ATOM 631 N N . VAL A 1 87 ? -1.712 8.906 -7.273 1 98.81 87 VAL A N 1
ATOM 632 C CA . VAL A 1 87 ? -0.371 8.352 -7.406 1 98.81 87 VAL A CA 1
ATOM 633 C C . VAL A 1 87 ? 0.02 8.289 -8.883 1 98.81 87 VAL A C 1
ATOM 635 O O . VAL A 1 87 ? 1.118 8.703 -9.258 1 98.81 87 VAL A O 1
ATOM 638 N N . HIS A 1 88 ? -0.884 7.805 -9.742 1 98.81 88 HIS A N 1
ATOM 639 C CA . HIS A 1 88 ? -0.616 7.738 -11.18 1 98.81 88 HIS A CA 1
ATOM 640 C C . HIS A 1 88 ? -0.343 9.125 -11.75 1 98.81 88 HIS A C 1
ATOM 642 O O . HIS A 1 88 ? 0.592 9.305 -12.531 1 98.81 88 HIS A O 1
ATOM 648 N N . ARG A 1 89 ? -1.199 10.078 -11.344 1 98.62 89 ARG A N 1
ATOM 649 C CA . ARG A 1 89 ? -1.049 11.445 -11.828 1 98.62 89 ARG A CA 1
ATOM 650 C C . ARG A 1 89 ? 0.324 12.008 -11.477 1 98.62 89 ARG A C 1
ATOM 652 O O . ARG A 1 89 ? 1.005 12.578 -12.328 1 98.62 89 ARG A O 1
ATOM 659 N N . MET A 1 90 ? 0.746 11.797 -10.266 1 98.88 90 MET A N 1
ATOM 660 C CA . MET A 1 90 ? 2.027 12.305 -9.789 1 98.88 90 MET A CA 1
ATOM 661 C C . MET A 1 90 ? 3.188 11.586 -10.469 1 98.88 90 MET A C 1
ATOM 663 O O . MET A 1 90 ? 4.098 12.227 -11 1 98.88 90 MET A O 1
ATOM 667 N N . VAL A 1 91 ? 3.156 10.25 -10.508 1 98.81 91 VAL A N 1
ATOM 668 C CA . VAL A 1 91 ? 4.242 9.461 -11.086 1 98.81 91 VAL A CA 1
ATOM 669 C C . VAL A 1 91 ? 4.406 9.82 -12.562 1 98.81 91 VAL A C 1
ATOM 671 O O . VAL A 1 91 ? 5.527 10.016 -13.031 1 98.81 91 VAL A O 1
ATOM 674 N N . ARG A 1 92 ? 3.334 9.938 -13.297 1 98.25 92 ARG A N 1
ATOM 675 C CA . ARG A 1 92 ? 3.385 10.242 -14.727 1 98.25 92 ARG A CA 1
ATOM 676 C C . ARG A 1 92 ? 3.873 11.664 -14.969 1 98.25 92 ARG A C 1
ATOM 678 O O . ARG A 1 92 ? 4.477 11.953 -16 1 98.25 92 ARG A O 1
ATOM 685 N N . SER A 1 93 ? 3.623 12.562 -13.992 1 98.5 93 SER A N 1
ATOM 686 C CA . SER A 1 93 ? 4.008 13.961 -14.133 1 98.5 93 SER A CA 1
ATOM 687 C C . SER A 1 93 ? 5.363 14.227 -13.477 1 98.5 93 SER A C 1
ATOM 689 O O . SER A 1 93 ? 5.812 15.375 -13.414 1 98.5 93 SER A O 1
ATOM 691 N N . HIS A 1 94 ? 6.031 13.211 -12.977 1 98.06 94 HIS A N 1
ATOM 692 C CA . HIS A 1 94 ? 7.324 13.312 -12.312 1 98.06 94 HIS A CA 1
ATOM 693 C C . HIS A 1 94 ? 7.246 14.242 -11.102 1 98.06 94 HIS A C 1
ATOM 695 O O . HIS A 1 94 ? 8.117 15.094 -10.914 1 98.06 94 HIS A O 1
ATOM 701 N N . VAL A 1 95 ? 6.199 14.156 -10.398 1 98.81 95 VAL A N 1
ATOM 702 C CA . VAL A 1 95 ? 6.023 14.859 -9.125 1 98.81 95 VAL A CA 1
ATOM 703 C C . VAL A 1 95 ? 6.141 13.867 -7.973 1 98.81 95 VAL A C 1
ATOM 705 O O . VAL A 1 95 ? 5.383 12.898 -7.898 1 98.81 95 VAL A O 1
ATOM 708 N N . ALA A 1 96 ? 7.07 14.047 -7.074 1 98.94 96 ALA A N 1
ATOM 709 C CA . ALA A 1 96 ? 7.191 13.234 -5.867 1 98.94 96 ALA A CA 1
ATOM 710 C C . ALA A 1 96 ? 6.273 13.758 -4.766 1 98.94 96 ALA A C 1
ATOM 712 O O . ALA A 1 96 ? 5.844 14.914 -4.801 1 98.94 96 ALA A O 1
ATOM 713 N N . LEU A 1 97 ? 5.914 12.898 -3.83 1 98.94 97 LEU A N 1
ATOM 714 C CA . LEU A 1 97 ? 5.148 13.266 -2.645 1 98.94 97 LEU A CA 1
ATOM 715 C C . LEU A 1 97 ? 5.848 12.797 -1.375 1 98.94 97 LEU A C 1
ATOM 717 O O . LEU A 1 97 ? 6.164 11.609 -1.238 1 98.94 97 LEU A O 1
ATOM 721 N N . PHE A 1 98 ? 6.148 13.688 -0.498 1 98.94 98 PHE A N 1
ATOM 722 C CA . PHE A 1 98 ? 6.699 13.422 0.827 1 98.94 98 PHE A CA 1
ATOM 723 C C . PHE A 1 98 ? 5.77 13.953 1.913 1 98.94 98 PHE A C 1
ATOM 725 O O . PHE A 1 98 ? 5.277 15.078 1.821 1 98.94 98 PHE A O 1
ATOM 732 N N . CYS A 1 99 ? 5.566 13.125 2.936 1 98.81 99 CYS A N 1
ATOM 733 C CA . CYS A 1 99 ? 4.629 13.531 3.977 1 98.81 99 CYS A CA 1
ATOM 734 C C . CYS A 1 99 ? 5.32 13.594 5.336 1 98.81 99 CYS A C 1
ATOM 736 O O . CYS A 1 99 ? 6.086 12.695 5.691 1 98.81 99 CYS A O 1
ATOM 738 N N . ALA A 1 100 ? 5.137 14.625 6.043 1 98.81 100 ALA A N 1
ATOM 739 C CA . ALA A 1 100 ? 5.438 14.789 7.461 1 98.81 100 ALA A CA 1
ATOM 740 C C . ALA A 1 100 ? 4.168 15.055 8.266 1 98.81 100 ALA A C 1
ATOM 742 O O . ALA A 1 100 ? 3.467 16.031 8.023 1 98.81 100 ALA A O 1
ATOM 743 N N . HIS A 1 101 ? 3.9 14.156 9.234 1 98.62 101 HIS A N 1
ATOM 744 C CA . HIS A 1 101 ? 2.611 14.156 9.914 1 98.62 101 HIS A CA 1
ATOM 745 C C . HIS A 1 101 ? 2.787 14.234 11.422 1 98.62 101 HIS A C 1
ATOM 747 O O . HIS A 1 101 ? 3.117 15.297 11.961 1 98.62 101 HIS A O 1
ATOM 753 N N . THR A 1 102 ? 2.77 13.141 12.125 1 98.44 102 THR A N 1
ATOM 754 C CA . THR A 1 102 ? 2.879 13.219 13.578 1 98.44 102 THR A CA 1
ATOM 755 C C . THR A 1 102 ? 4.316 13.5 14 1 98.44 102 THR A C 1
ATOM 757 O O . THR A 1 102 ? 4.562 14 15.102 1 98.44 102 THR A O 1
ATOM 760 N N . ASN A 1 103 ? 5.277 13.164 13.133 1 98.75 103 ASN A N 1
ATOM 761 C CA . ASN A 1 103 ? 6.645 13.586 13.414 1 98.75 103 ASN A CA 1
ATOM 762 C C . ASN A 1 103 ? 6.766 15.109 13.453 1 98.75 103 ASN A C 1
ATOM 764 O O . ASN A 1 103 ? 7.441 15.656 14.328 1 98.75 103 ASN A O 1
ATOM 768 N N . ALA A 1 104 ? 6.094 15.758 12.578 1 98.81 104 ALA A N 1
ATOM 769 C CA . ALA A 1 104 ? 6.074 17.219 12.57 1 98.81 104 ALA A CA 1
ATOM 770 C C . ALA A 1 104 ? 5.242 17.766 13.727 1 98.81 104 ALA A C 1
ATOM 772 O O . ALA A 1 104 ? 5.547 18.828 14.281 1 98.81 104 ALA A O 1
ATOM 773 N N . ASP A 1 105 ? 4.191 17.047 14.062 1 98.62 105 ASP A N 1
ATOM 774 C CA . ASP A 1 105 ? 3.379 17.438 15.203 1 98.62 105 ASP A CA 1
ATOM 775 C C . ASP A 1 105 ? 4.211 17.484 16.484 1 98.62 105 ASP A C 1
ATOM 777 O O . ASP A 1 105 ? 4.004 18.344 17.344 1 98.62 105 ASP A O 1
ATOM 781 N N . SER A 1 106 ? 5.137 16.609 16.609 1 98.19 106 SER A N 1
ATOM 782 C CA . SER A 1 106 ? 5.863 16.375 17.859 1 98.19 106 SER A CA 1
ATOM 783 C C . SER A 1 106 ? 7.176 17.156 17.875 1 98.19 106 SER A C 1
ATOM 785 O O . SER A 1 106 ? 7.793 17.312 18.938 1 98.19 106 SER A O 1
ATOM 787 N N . ALA A 1 107 ? 7.586 17.578 16.781 1 98.62 107 ALA A N 1
ATOM 788 C CA . ALA A 1 107 ? 8.906 18.188 16.625 1 98.62 107 ALA A CA 1
ATOM 789 C C . ALA A 1 107 ? 8.961 19.562 17.312 1 98.62 107 ALA A C 1
ATOM 791 O O . ALA A 1 107 ? 7.926 20.094 17.703 1 98.62 107 ALA A O 1
ATOM 792 N N . VAL A 1 108 ? 10.211 20.109 17.547 1 97.88 108 VAL A N 1
ATOM 793 C CA . VAL A 1 108 ? 10.477 21.438 18.047 1 97.88 108 VAL A CA 1
ATOM 794 C C . VAL A 1 108 ? 11.461 22.156 17.125 1 97.88 108 VAL A C 1
ATOM 796 O O . VAL A 1 108 ? 12.641 21.812 17.078 1 97.88 108 VAL A O 1
ATOM 799 N N . PRO A 1 109 ? 11.086 23.172 16.359 1 98.06 109 PRO A N 1
ATOM 800 C CA . PRO A 1 109 ? 9.68 23.578 16.266 1 98.06 109 PRO A CA 1
ATOM 801 C C . PRO A 1 109 ? 8.844 22.625 15.422 1 98.06 109 PRO A C 1
ATOM 803 O O . PRO A 1 109 ? 9.383 21.875 14.609 1 98.06 109 PRO A O 1
ATOM 806 N N . GLY A 1 110 ? 7.555 22.562 15.664 1 98.69 110 GLY A N 1
ATOM 807 C CA . GLY A 1 110 ? 6.625 21.75 14.898 1 98.69 110 GLY A CA 1
ATOM 808 C C . GLY A 1 110 ? 5.309 22.438 14.617 1 98.69 110 GLY A C 1
ATOM 809 O O . GLY A 1 110 ? 5.238 23.672 14.617 1 98.69 110 GLY A O 1
ATOM 810 N N . VAL A 1 111 ? 4.293 21.672 14.234 1 98.81 111 VAL A N 1
ATOM 811 C CA . VAL A 1 111 ? 2.99 22.141 13.781 1 98.81 111 VAL A CA 1
ATOM 812 C C . VAL A 1 111 ? 2.389 23.078 14.828 1 98.81 111 VAL A C 1
ATOM 814 O O . VAL A 1 111 ? 1.947 24.188 14.5 1 98.81 111 VAL A O 1
ATOM 817 N N . SER A 1 112 ? 2.455 22.656 16.047 1 98.69 112 SER A N 1
ATOM 818 C CA . SER A 1 112 ? 1.814 23.438 17.094 1 98.69 112 SER A CA 1
ATOM 819 C C . SER A 1 112 ? 2.648 24.672 17.453 1 98.69 112 SER A C 1
ATOM 821 O O . SER A 1 112 ? 2.113 25.672 17.922 1 98.69 112 SER A O 1
ATOM 823 N N . ASP A 1 113 ? 3.969 24.609 17.297 1 98.75 113 ASP A N 1
ATOM 824 C CA . ASP A 1 113 ? 4.777 25.812 17.438 1 98.75 113 ASP A CA 1
ATOM 825 C C . ASP A 1 113 ? 4.375 26.875 16.406 1 98.75 113 ASP A C 1
ATOM 827 O O . ASP A 1 113 ? 4.277 28.047 16.719 1 98.75 113 ASP A O 1
ATOM 831 N N . ALA A 1 114 ? 4.18 26.406 15.164 1 98.81 114 ALA A N 1
ATOM 832 C CA . ALA A 1 114 ? 3.777 27.312 14.094 1 98.81 114 ALA A CA 1
ATOM 833 C C . ALA A 1 114 ? 2.43 27.953 14.398 1 98.81 114 ALA A C 1
ATOM 835 O O . ALA A 1 114 ? 2.252 29.172 14.211 1 98.81 114 ALA A O 1
ATOM 836 N N . LEU A 1 115 ? 1.529 27.156 14.836 1 98.75 115 LEU A N 1
ATOM 837 C CA . LEU A 1 115 ? 0.217 27.672 15.219 1 98.75 115 LEU A CA 1
ATOM 838 C C . LEU A 1 115 ? 0.336 28.688 16.359 1 98.75 115 LEU A C 1
ATOM 840 O O . LEU A 1 115 ? -0.237 29.766 16.281 1 98.75 115 LEU A O 1
ATOM 844 N N . ALA A 1 116 ? 1.062 28.328 17.406 1 98.75 116 ALA A N 1
ATOM 845 C CA . ALA A 1 116 ? 1.255 29.203 18.562 1 98.75 116 ALA A CA 1
ATOM 846 C C . ALA A 1 116 ? 1.86 30.531 18.156 1 98.75 116 ALA A C 1
ATOM 848 O O . ALA A 1 116 ? 1.393 31.594 18.594 1 98.75 116 ALA A O 1
ATOM 849 N N . GLU A 1 117 ? 2.852 30.422 17.359 1 98.25 117 GLU A N 1
ATOM 850 C CA . GLU A 1 117 ? 3.512 31.641 16.891 1 98.25 117 GLU A CA 1
ATOM 851 C C . GLU A 1 117 ? 2.535 32.562 16.141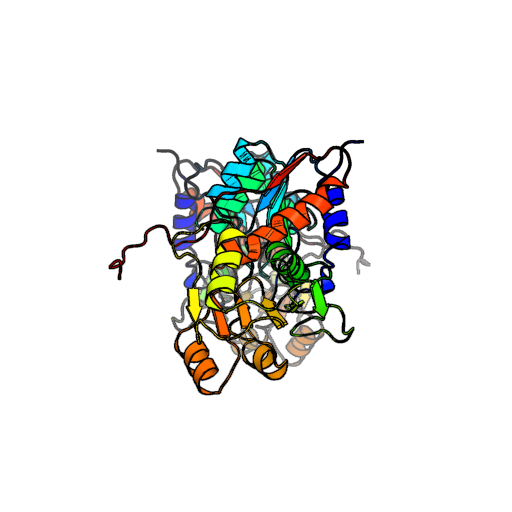 1 98.25 117 GLU A C 1
ATOM 853 O O . GLU A 1 117 ? 2.535 33.781 16.344 1 98.25 117 GLU A O 1
ATOM 858 N N . ARG A 1 118 ? 1.765 32 15.312 1 97.88 118 ARG A N 1
ATOM 859 C CA . ARG A 1 118 ? 0.811 32.75 14.5 1 97.88 118 ARG A CA 1
ATOM 860 C C . ARG A 1 118 ? -0.192 33.5 15.383 1 97.88 118 ARG A C 1
ATOM 862 O O . ARG A 1 118 ? -0.684 34.562 15.008 1 97.88 118 ARG A O 1
ATOM 869 N N . ILE A 1 119 ? -0.507 32.906 16.531 1 97.69 119 ILE A N 1
ATOM 870 C CA . ILE A 1 119 ? -1.548 33.531 17.328 1 97.69 119 ILE A CA 1
ATOM 871 C C . ILE A 1 119 ? -0.912 34.281 18.484 1 97.69 119 ILE A C 1
ATOM 873 O O . ILE A 1 119 ? -1.597 34.688 19.438 1 97.69 119 ILE A O 1
ATOM 877 N N . GLY A 1 120 ? 0.375 34.406 18.469 1 97.69 120 GLY A N 1
ATOM 878 C CA . GLY A 1 120 ? 1.071 35.344 19.328 1 97.69 120 GLY A CA 1
ATOM 879 C C . GLY A 1 120 ? 1.485 34.781 20.656 1 97.69 120 GLY A C 1
ATOM 880 O O . GLY A 1 120 ? 1.653 35.5 21.641 1 97.69 120 GLY A O 1
ATOM 881 N N . LEU A 1 121 ? 1.619 33.5 20.766 1 98.5 121 LEU A N 1
ATOM 882 C CA . LEU A 1 121 ? 1.995 32.844 22.016 1 98.5 121 LEU A CA 1
ATOM 883 C C . LEU A 1 121 ? 3.51 32.719 22.125 1 98.5 121 LEU A C 1
ATOM 885 O O . LEU A 1 121 ? 4.184 32.438 21.125 1 98.5 121 LEU A O 1
ATOM 889 N N . ARG A 1 122 ? 4.02 32.969 23.25 1 98.38 122 ARG A N 1
ATOM 890 C CA . ARG A 1 122 ? 5.375 32.531 23.594 1 98.38 122 ARG A CA 1
ATOM 891 C C . ARG A 1 122 ? 5.375 31.141 24.219 1 98.38 122 ARG A C 1
ATOM 893 O O . ARG A 1 122 ? 4.977 30.969 25.375 1 98.38 122 ARG A O 1
ATOM 900 N N . VAL A 1 123 ? 5.891 30.203 23.516 1 98.31 123 VAL A N 1
ATOM 901 C CA . VAL A 1 123 ? 5.777 28.797 23.891 1 98.31 123 VAL A CA 1
ATOM 902 C C . VAL A 1 123 ? 6.773 28.484 25.016 1 98.31 123 VAL A C 1
ATOM 904 O O . VAL A 1 123 ? 7.926 28.922 24.969 1 98.31 123 VAL A O 1
ATOM 907 N N . SER A 1 124 ? 6.301 27.641 25.938 1 96.81 124 SER A N 1
ATOM 908 C CA . SER A 1 124 ? 7.172 27.281 27.047 1 96.81 124 SER A CA 1
ATOM 909 C C . SER A 1 124 ? 7.465 25.781 27.047 1 96.81 124 SER A C 1
ATOM 911 O O . SER A 1 124 ? 8.57 25.359 27.422 1 96.81 124 SER A O 1
ATOM 913 N N . ARG A 1 125 ? 6.504 24.969 26.703 1 97.06 125 ARG A N 1
ATOM 914 C CA . ARG A 1 125 ? 6.641 23.516 26.797 1 97.06 125 ARG A CA 1
ATOM 915 C C . ARG A 1 125 ? 5.559 22.812 25.984 1 97.06 125 ARG A C 1
ATOM 917 O O . ARG A 1 125 ? 4.574 23.438 25.578 1 97.06 125 ARG A O 1
ATOM 924 N N . PRO A 1 126 ? 5.758 21.531 25.766 1 98.38 126 PRO A N 1
ATOM 925 C CA . PRO A 1 126 ? 4.699 20.766 25.109 1 98.38 126 PRO A CA 1
ATOM 926 C C . PRO A 1 126 ? 3.488 20.531 26 1 98.38 126 PRO A C 1
ATOM 928 O O . PRO A 1 126 ? 3.605 20.578 27.219 1 98.38 126 PRO A O 1
ATOM 931 N N . LEU A 1 127 ? 2.357 20.297 25.422 1 98.5 127 LEU A N 1
ATOM 932 C CA . LEU A 1 127 ? 1.14 19.938 26.141 1 98.5 127 LEU A CA 1
ATOM 933 C C . LEU A 1 127 ? 1.201 18.484 26.609 1 98.5 127 LEU A C 1
ATOM 935 O O . LEU A 1 127 ? 0.858 18.188 27.75 1 98.5 127 LEU A O 1
ATOM 939 N N . ALA A 1 128 ? 1.607 17.609 25.703 1 97.94 128 ALA A N 1
ATOM 940 C CA . ALA A 1 128 ? 1.826 16.188 25.969 1 97.94 128 ALA A CA 1
ATOM 941 C C . ALA A 1 128 ? 3.242 15.773 25.594 1 97.94 128 ALA A C 1
ATOM 943 O O . ALA A 1 128 ? 3.475 15.289 24.484 1 97.94 128 ALA A O 1
ATOM 944 N N . PRO A 1 129 ? 4.133 15.852 26.516 1 97.62 129 PRO A N 1
ATOM 945 C CA . PRO A 1 129 ? 5.559 15.688 26.219 1 97.62 129 PRO A CA 1
ATOM 946 C C . PRO A 1 129 ? 5.949 14.219 26.016 1 97.62 129 PRO A C 1
ATOM 948 O O . PRO A 1 129 ? 5.383 13.328 26.656 1 97.62 129 PRO A O 1
ATOM 951 N N . HIS A 1 130 ? 6.891 14.031 25.078 1 96.81 130 HIS A N 1
ATOM 952 C CA . HIS A 1 130 ? 7.648 12.781 25.062 1 96.81 130 HIS A CA 1
ATOM 953 C C . HIS A 1 130 ? 8.586 12.695 26.25 1 96.81 130 HIS A C 1
ATOM 955 O O . HIS A 1 130 ? 8.602 13.594 27.109 1 96.81 130 HIS A O 1
ATOM 961 N N . ALA A 1 131 ? 9.344 11.562 26.281 1 94.88 131 ALA A N 1
ATOM 962 C CA . ALA A 1 131 ? 10.203 11.289 27.438 1 94.88 131 ALA A CA 1
ATOM 963 C C . ALA A 1 131 ? 11.281 12.359 27.578 1 94.88 131 ALA A C 1
ATOM 965 O O . ALA A 1 131 ? 11.695 12.688 28.688 1 94.88 131 ALA A O 1
ATOM 966 N N . ASP A 1 132 ? 11.68 13.023 26.531 1 94.69 132 ASP A N 1
ATOM 967 C CA . ASP A 1 132 ? 12.758 14.008 26.562 1 94.69 132 ASP A CA 1
ATOM 968 C C . ASP A 1 132 ? 12.273 15.336 27.125 1 94.69 132 ASP A C 1
ATOM 970 O O . ASP A 1 132 ? 13.07 16.25 27.375 1 94.69 132 ASP A O 1
ATOM 974 N N . GLY A 1 133 ? 10.992 15.516 27.25 1 94.56 133 GLY A N 1
ATOM 975 C CA . GLY A 1 133 ? 10.414 16.703 27.844 1 94.56 133 GLY A CA 1
ATOM 976 C C . GLY A 1 133 ? 10.352 17.891 26.891 1 94.56 133 GLY A C 1
ATOM 977 O O . GLY A 1 133 ? 9.766 18.922 27.219 1 94.56 133 GLY A O 1
ATOM 978 N N . ARG A 1 134 ? 10.883 17.766 25.766 1 95.88 134 ARG A N 1
ATOM 979 C CA . ARG A 1 134 ? 10.969 18.859 24.812 1 95.88 134 ARG A CA 1
ATOM 980 C C . ARG A 1 134 ? 10.047 18.625 23.609 1 95.88 134 ARG A C 1
ATOM 982 O O . ARG A 1 134 ? 9.289 19.5 23.219 1 95.88 134 ARG A O 1
ATOM 989 N N . THR A 1 135 ? 10.086 17.469 23.047 1 97.75 135 THR A N 1
ATOM 990 C CA . THR A 1 135 ? 9.211 17.078 21.938 1 97.75 135 THR A CA 1
ATOM 991 C C . THR A 1 135 ? 7.883 16.547 22.469 1 97.75 135 THR A C 1
ATOM 993 O O . THR A 1 135 ? 7.746 16.297 23.672 1 97.75 135 THR A O 1
ATOM 996 N N . GLY A 1 136 ? 6.914 16.516 21.641 1 97.81 136 GLY A N 1
ATOM 997 C CA . GLY A 1 136 ? 5.598 16.031 22.031 1 97.81 136 GLY A CA 1
ATOM 998 C C . GLY A 1 136 ? 4.469 16.766 21.328 1 97.81 136 GLY A C 1
ATOM 999 O O . GLY A 1 136 ? 4.711 17.609 20.469 1 97.81 136 GLY A O 1
ATOM 1000 N N . ILE A 1 137 ? 3.309 16.469 21.766 1 98 137 ILE A N 1
ATOM 1001 C CA . ILE A 1 137 ? 2.137 16.984 21.062 1 98 137 ILE A CA 1
ATOM 1002 C C . ILE A 1 137 ? 1.684 18.281 21.719 1 98 137 ILE A C 1
ATOM 1004 O O . ILE A 1 137 ? 1.705 18.406 22.953 1 98 137 ILE A O 1
ATOM 1008 N N . GLY A 1 138 ? 1.302 19.188 20.844 1 98.56 138 GLY A N 1
ATOM 1009 C CA . GLY A 1 138 ? 0.763 20.438 21.344 1 98.56 138 GLY A CA 1
ATOM 1010 C C . GLY A 1 138 ? 1.811 21.328 21.984 1 98.56 138 GLY A C 1
ATOM 1011 O O . GLY A 1 138 ? 2.982 20.953 22.078 1 98.56 138 GLY A O 1
ATOM 1012 N N . ARG A 1 139 ? 1.373 22.453 22.422 1 98.81 139 ARG A N 1
ATOM 1013 C CA . ARG A 1 139 ? 2.219 23.422 23.094 1 98.81 139 ARG A CA 1
ATOM 1014 C C . ARG A 1 139 ? 1.422 24.219 24.125 1 98.81 139 ARG A C 1
ATOM 1016 O O . ARG A 1 139 ? 0.206 24.375 24 1 98.81 139 ARG A O 1
ATOM 1023 N N . ILE A 1 140 ? 2.107 24.625 25.094 1 98.75 140 ILE A N 1
ATOM 1024 C CA . ILE A 1 140 ? 1.598 25.594 26.062 1 98.75 140 ILE A CA 1
ATOM 1025 C C . ILE A 1 140 ? 2.41 26.875 25.969 1 98.75 140 ILE A C 1
ATOM 1027 O O . ILE A 1 140 ? 3.639 26.844 25.875 1 98.75 140 ILE A O 1
ATOM 1031 N N . GLY A 1 141 ? 1.712 27.938 25.922 1 98.69 141 GLY A N 1
ATOM 1032 C CA . GLY A 1 141 ? 2.363 29.25 25.859 1 98.69 141 GLY A CA 1
ATOM 1033 C C . GLY A 1 141 ? 1.55 30.344 26.5 1 98.69 141 GLY A C 1
ATOM 1034 O O . GLY A 1 141 ? 0.479 30.094 27.062 1 98.69 141 GLY A O 1
ATOM 1035 N N . GLU A 1 142 ? 2.17 31.547 26.406 1 98.75 142 GLU A N 1
ATOM 1036 C CA . GLU A 1 142 ? 1.52 32.688 27.047 1 98.75 142 GLU A CA 1
ATOM 1037 C C . GLU A 1 142 ? 1.407 33.875 26.094 1 98.75 142 GLU A C 1
ATOM 1039 O O . GLU A 1 142 ? 2.311 34.125 25.297 1 98.75 142 GLU A O 1
ATOM 1044 N N . LEU A 1 143 ? 0.321 34.594 26.266 1 98.5 143 LEU A N 1
ATOM 1045 C CA . LEU A 1 143 ? 0.171 35.875 25.609 1 98.5 143 LEU A CA 1
ATOM 1046 C C . LEU A 1 143 ? 0.994 36.938 26.312 1 98.5 143 LEU A C 1
ATOM 1048 O O . LEU A 1 143 ? 1.252 36.844 27.516 1 98.5 143 LEU A O 1
ATOM 1052 N N . PRO A 1 144 ? 1.392 37.938 25.562 1 97.38 144 PRO A N 1
ATOM 1053 C CA . PRO A 1 144 ? 2.117 39.031 26.219 1 97.38 144 PRO A CA 1
ATOM 1054 C C . PRO A 1 144 ? 1.294 39.719 27.312 1 97.38 144 PRO A C 1
ATOM 1056 O O . PRO A 1 144 ? 1.843 40.125 28.328 1 97.38 144 PRO A O 1
ATOM 1059 N N . GLU A 1 145 ? -0.011 39.844 27.047 1 97.81 145 GLU A N 1
ATOM 1060 C CA . GLU A 1 145 ? -0.947 40.438 28 1 97.81 145 GLU A CA 1
ATOM 1061 C C . GLU A 1 145 ? -2.256 39.656 28.047 1 97.81 145 GLU A C 1
ATOM 1063 O O . GLU A 1 145 ? -2.662 39.062 27.031 1 97.81 145 GLU A O 1
ATOM 1068 N N . SER A 1 146 ? -2.807 39.656 29.266 1 98.25 146 SER A N 1
ATOM 1069 C CA . SER A 1 146 ? -4.105 39.031 29.406 1 98.25 146 SER A CA 1
ATOM 1070 C C . SER A 1 146 ? -5.188 39.75 28.625 1 98.25 146 SER A C 1
ATOM 1072 O O . SER A 1 146 ? -5.215 41 28.609 1 98.25 146 SER A O 1
ATOM 1074 N N . VAL A 1 147 ? -6.051 39.031 28 1 98.38 147 VAL A N 1
ATOM 1075 C CA . VAL A 1 147 ? -7.164 39.594 27.25 1 98.38 147 VAL A CA 1
ATOM 1076 C C . VAL A 1 147 ? -8.445 38.812 27.547 1 98.38 147 VAL A C 1
ATOM 1078 O O . VAL A 1 147 ? -8.391 37.656 27.891 1 98.38 147 VAL A O 1
ATOM 1081 N N . PRO A 1 148 ? -9.586 39.5 27.359 1 98.69 148 PRO A N 1
ATOM 1082 C CA . PRO A 1 148 ? -10.836 38.75 27.5 1 98.69 148 PRO A CA 1
ATOM 1083 C C . PRO A 1 148 ? -10.977 37.656 26.453 1 98.69 148 PRO A C 1
ATOM 1085 O O . PRO A 1 148 ? -10.5 37.812 25.328 1 98.69 148 PRO A O 1
ATOM 1088 N N . PHE A 1 149 ? -11.711 36.625 26.797 1 98.44 149 PHE A N 1
ATOM 1089 C CA . PHE A 1 149 ? -11.867 35.438 25.938 1 98.44 149 PHE A CA 1
ATOM 1090 C C . PHE A 1 149 ? -12.43 35.844 24.578 1 98.44 149 PHE A C 1
ATOM 1092 O O . PHE A 1 149 ? -11.945 35.375 23.547 1 98.44 149 PHE A O 1
ATOM 1099 N N . ALA A 1 150 ? -13.43 36.656 24.562 1 98.5 150 ALA A N 1
ATOM 1100 C CA . ALA A 1 150 ? -14.031 37.094 23.297 1 98.5 150 ALA A CA 1
ATOM 1101 C C . ALA A 1 150 ? -13 37.75 22.391 1 98.5 150 ALA A C 1
ATOM 1103 O O . ALA A 1 150 ? -12.992 37.531 21.188 1 98.5 150 ALA A O 1
ATOM 1104 N N . GLU A 1 151 ? -12.18 38.562 22.984 1 98.12 151 GLU A N 1
ATOM 1105 C CA . GLU A 1 151 ? -11.117 39.219 22.234 1 98.12 151 GLU A CA 1
ATOM 1106 C C . GLU A 1 151 ? -10.086 38.219 21.734 1 98.12 151 GLU A C 1
ATOM 1108 O O . GLU A 1 151 ? -9.586 38.344 20.609 1 98.12 151 GLU A O 1
ATOM 1113 N N . PHE A 1 152 ? -9.734 37.281 22.562 1 98.25 152 PHE A N 1
ATOM 1114 C CA . PHE A 1 152 ? -8.781 36.25 22.188 1 98.25 152 PHE A CA 1
ATOM 1115 C C . PHE A 1 152 ? -9.289 35.469 20.969 1 98.25 152 PHE A C 1
ATOM 1117 O O . PHE A 1 152 ? -8.539 35.219 20.031 1 98.25 152 PHE A O 1
ATOM 1124 N N . VAL A 1 153 ? -10.547 35.062 20.938 1 98.56 153 VAL A N 1
ATOM 1125 C CA . VAL A 1 153 ? -11.148 34.344 19.828 1 98.56 153 VAL A CA 1
ATOM 1126 C C . VAL A 1 153 ? -11.062 35.156 18.547 1 98.56 153 VAL A C 1
ATOM 1128 O O . VAL A 1 153 ? -10.727 34.625 17.484 1 98.56 153 VAL A O 1
ATOM 1131 N N . ARG A 1 154 ? -11.359 36.469 18.688 1 98.12 154 ARG A N 1
ATOM 1132 C CA . ARG A 1 154 ? -11.273 37.375 17.531 1 98.12 154 ARG A CA 1
ATOM 1133 C C . ARG A 1 154 ? -9.844 37.438 17 1 98.12 154 ARG A C 1
ATOM 1135 O O . ARG A 1 154 ? -9.633 37.375 15.789 1 98.12 154 ARG A O 1
ATOM 1142 N N . ARG A 1 155 ? -8.875 37.5 17.844 1 97.81 155 ARG A N 1
ATOM 1143 C CA . ARG A 1 155 ? -7.473 37.562 17.438 1 97.81 155 ARG A CA 1
ATOM 1144 C C . ARG A 1 155 ? -7.039 36.281 16.734 1 97.81 155 ARG A C 1
ATOM 1146 O O . ARG A 1 155 ? -6.281 36.344 15.758 1 97.81 155 ARG A O 1
ATOM 1153 N N . VAL A 1 156 ? -7.469 35.156 17.281 1 98.5 156 VAL A N 1
ATOM 1154 C CA . VAL A 1 156 ? -7.16 33.875 16.641 1 98.5 156 VAL A CA 1
ATOM 1155 C C . VAL A 1 156 ? -7.738 33.844 15.234 1 98.5 156 VAL A C 1
ATOM 1157 O O . VAL A 1 156 ? -7.055 33.438 14.289 1 98.5 156 VAL A O 1
ATOM 1160 N N . ALA A 1 157 ? -8.93 34.312 15.039 1 98.06 157 ALA A N 1
ATOM 1161 C CA . ALA A 1 157 ? -9.594 34.344 13.734 1 98.06 157 ALA A CA 1
ATOM 1162 C C . ALA A 1 157 ? -8.836 35.25 12.758 1 98.06 157 ALA A C 1
ATOM 1164 O O . ALA A 1 157 ? -8.734 34.938 11.57 1 98.06 157 ALA A O 1
ATOM 1165 N N . GLU A 1 158 ? -8.312 36.281 13.227 1 97.88 158 GLU A N 1
ATOM 1166 C CA . GLU A 1 158 ? -7.602 37.25 12.383 1 97.88 158 GLU A CA 1
ATOM 1167 C C . GLU A 1 158 ? -6.219 36.719 12 1 97.88 158 GLU A C 1
ATOM 1169 O O . GLU A 1 158 ? -5.68 37.094 10.953 1 97.88 158 GLU A O 1
ATOM 1174 N N . ALA A 1 159 ? -5.691 35.875 12.812 1 98 159 ALA A N 1
ATOM 1175 C CA . ALA A 1 159 ? -4.312 35.438 12.656 1 98 159 ALA A CA 1
ATOM 1176 C C . ALA A 1 159 ? -4.23 34.25 11.688 1 98 159 ALA A C 1
ATOM 1178 O O . ALA A 1 159 ? -3.154 33.938 11.172 1 98 159 ALA A O 1
ATOM 1179 N N . LEU A 1 160 ? -5.316 33.594 11.438 1 98.06 160 LEU A N 1
ATOM 1180 C CA . LEU A 1 160 ? -5.324 32.375 10.641 1 98.06 160 LEU A CA 1
ATOM 1181 C C . LEU A 1 160 ? -6.109 32.562 9.344 1 98.06 160 LEU A C 1
ATOM 1183 O O . LEU A 1 160 ? -6.895 33.5 9.234 1 98.06 160 LEU A O 1
ATOM 1187 N N . PRO A 1 161 ? -5.781 31.719 8.328 1 96.44 161 PRO A N 1
ATOM 1188 C CA . PRO A 1 161 ? -6.582 31.844 7.105 1 96.44 161 PRO A CA 1
ATOM 1189 C C . PRO A 1 161 ? -8.078 31.656 7.359 1 96.44 161 PRO A C 1
ATOM 1191 O O . PRO A 1 161 ? -8.469 30.812 8.164 1 96.44 161 PRO A O 1
ATOM 1194 N N . ALA A 1 162 ? -8.82 32.438 6.633 1 94.88 162 ALA A N 1
ATOM 1195 C CA . ALA A 1 162 ? -10.273 32.344 6.777 1 94.88 162 ALA A CA 1
ATOM 1196 C C . ALA A 1 162 ? -10.812 31.047 6.223 1 94.88 162 ALA A C 1
ATOM 1198 O O . ALA A 1 162 ? -10.352 30.562 5.184 1 94.88 162 ALA A O 1
ATOM 1199 N N . THR A 1 163 ? -11.773 30.469 6.938 1 95.62 163 THR A N 1
ATOM 1200 C CA . THR A 1 163 ? -12.531 29.297 6.496 1 95.62 163 THR A CA 1
ATOM 1201 C C . THR A 1 163 ? -14.031 29.531 6.66 1 95.62 163 THR A C 1
ATOM 1203 O O . THR A 1 163 ? -14.445 30.469 7.348 1 95.62 163 THR A O 1
ATOM 1206 N N . GLN A 1 164 ? -14.82 28.719 6.098 1 93.56 164 GLN A N 1
ATOM 1207 C CA . GLN A 1 164 ? -16.266 28.891 6.105 1 93.56 164 GLN A CA 1
ATOM 1208 C C . GLN A 1 164 ? -16.828 28.766 7.516 1 93.56 164 GLN A C 1
ATOM 1210 O O . GLN A 1 164 ? -17.656 29.562 7.945 1 93.56 164 GLN A O 1
ATOM 1215 N N . PRO A 1 165 ? -16.406 27.781 8.273 1 93.31 165 PRO A N 1
ATOM 1216 C CA . PRO A 1 165 ? -16.953 27.641 9.625 1 93.31 165 PRO A CA 1
ATOM 1217 C C . PRO A 1 165 ? -16.484 28.75 10.57 1 93.31 165 PRO A C 1
ATOM 1219 O O . PRO A 1 165 ? -17.109 28.984 11.609 1 93.31 165 PRO A O 1
ATOM 1222 N N . GLY A 1 166 ? -15.32 29.375 10.188 1 94.25 166 GLY A N 1
ATOM 1223 C CA . GLY A 1 166 ? -14.758 30.391 11.07 1 94.25 166 GLY A CA 1
ATOM 1224 C C . GLY A 1 166 ? -14.156 29.812 12.336 1 94.25 166 GLY A C 1
ATOM 1225 O O . GLY A 1 166 ? -13.758 28.641 12.359 1 94.25 166 GLY A O 1
ATOM 1226 N N . VAL A 1 167 ? -13.969 30.703 13.312 1 96.81 167 VAL A N 1
ATOM 1227 C CA . VAL A 1 167 ? -13.406 30.328 14.609 1 96.81 167 VAL A CA 1
ATOM 1228 C C . VAL A 1 167 ? -14.5 30.359 15.672 1 96.81 167 VAL A C 1
ATOM 1230 O O . VAL A 1 167 ? -15.242 31.328 15.789 1 96.81 167 VAL A O 1
ATOM 1233 N N . LEU A 1 168 ? -14.578 29.219 16.453 1 96.44 168 LEU A N 1
ATOM 1234 C CA . LEU A 1 168 ? -15.602 29.109 17.469 1 96.44 168 LEU A CA 1
ATOM 1235 C C . LEU A 1 168 ? -15 29.25 18.859 1 96.44 168 LEU A C 1
ATOM 1237 O O . LEU A 1 168 ? -13.875 28.812 19.109 1 96.44 168 LEU A O 1
ATOM 1241 N N . GLY A 1 169 ? -15.805 29.875 19.719 1 97.31 169 GLY A N 1
ATOM 1242 C CA . GLY A 1 169 ? -15.406 30 21.125 1 97.31 169 GLY A CA 1
ATOM 1243 C C . GLY A 1 169 ? -16.422 29.422 22.078 1 97.31 169 GLY A C 1
ATOM 1244 O O . GLY A 1 169 ? -17.641 29.609 21.906 1 97.31 169 GLY A O 1
ATOM 1245 N N . ALA A 1 170 ? -15.961 28.688 23.047 1 97.31 170 ALA A N 1
ATOM 1246 C CA . ALA A 1 170 ? -16.812 28.172 24.109 1 97.31 170 ALA A CA 1
ATOM 1247 C C . ALA A 1 170 ? -16.281 28.562 25.484 1 97.31 170 ALA A C 1
ATOM 1249 O O . ALA A 1 170 ? -15.203 28.109 25.891 1 97.31 170 ALA A O 1
ATOM 1250 N N . GLY A 1 171 ? -16.969 29.359 26.219 1 95.69 171 GLY A N 1
ATOM 1251 C CA . GLY A 1 171 ? -16.562 29.859 27.531 1 95.69 171 GLY A CA 1
ATOM 1252 C C . GLY A 1 171 ? -17.125 31.234 27.828 1 95.69 171 GLY A C 1
ATOM 1253 O O . GLY A 1 171 ? -17.844 31.812 27.016 1 95.69 171 GLY A O 1
ATOM 1254 N N . ASP A 1 172 ? -16.844 31.688 29.062 1 96.25 172 ASP A N 1
ATOM 1255 C CA . ASP A 1 172 ? -17.234 33.031 29.469 1 96.25 172 ASP A CA 1
ATOM 1256 C C . ASP A 1 172 ? -16.469 34.094 28.656 1 96.25 172 ASP A C 1
ATOM 1258 O O . ASP A 1 172 ? -15.242 34.156 28.719 1 96.25 172 ASP A O 1
ATOM 1262 N N . PRO A 1 173 ? -17.219 35 27.891 1 97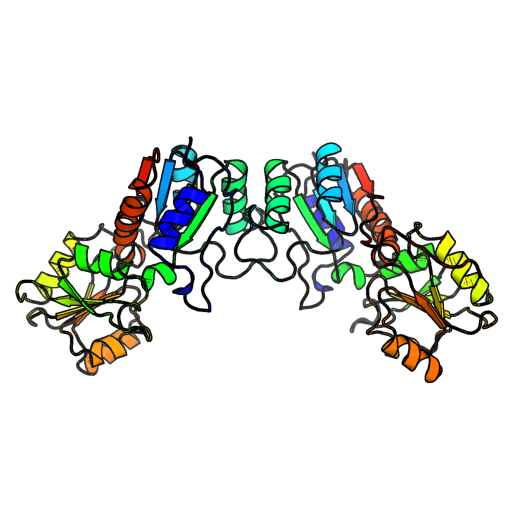.75 173 PRO A N 1
ATOM 1263 C CA . PRO A 1 173 ? -16.562 35.969 27.031 1 97.75 173 PRO A CA 1
ATOM 1264 C C . PRO A 1 173 ? -15.625 36.906 27.797 1 97.75 173 PRO A C 1
ATOM 1266 O O . PRO A 1 173 ? -14.703 37.469 27.219 1 97.75 173 PRO A O 1
ATOM 1269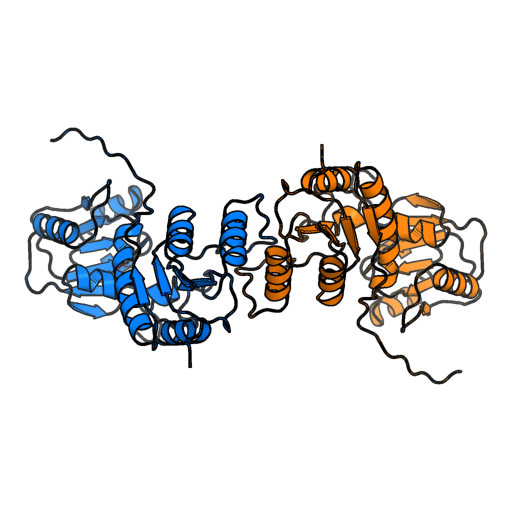 N N . ASP A 1 174 ? -15.828 36.969 29.078 1 97.75 174 ASP A N 1
ATOM 1270 C CA . ASP A 1 174 ? -15.055 37.938 29.859 1 97.75 174 ASP A CA 1
ATOM 1271 C C . ASP A 1 174 ? -13.93 37.25 30.625 1 97.75 174 ASP A C 1
ATOM 1273 O O . ASP A 1 174 ? -13.133 37.875 31.297 1 97.75 174 ASP A O 1
ATOM 1277 N N . ARG A 1 175 ? -13.836 35.969 30.516 1 96.62 175 ARG A N 1
ATOM 1278 C CA . ARG A 1 175 ? -12.758 35.25 31.172 1 96.62 175 ARG A CA 1
ATOM 1279 C C . ARG A 1 175 ? -11.391 35.75 30.719 1 96.62 175 ARG A C 1
ATOM 1281 O O . ARG A 1 175 ? -11.133 35.875 29.516 1 96.62 175 ARG A O 1
ATOM 1288 N N . PRO A 1 176 ? -10.555 36.125 31.688 1 98.31 176 PRO A N 1
ATOM 1289 C CA . PRO A 1 176 ? -9.203 36.5 31.266 1 98.31 176 PRO A CA 1
ATOM 1290 C C . PRO A 1 176 ? -8.383 35.344 30.719 1 98.31 176 PRO A C 1
ATOM 1292 O O . PRO A 1 176 ? -8.32 34.281 31.344 1 98.31 176 PRO A O 1
ATOM 1295 N N . ILE A 1 177 ? -7.781 35.562 29.547 1 98.62 177 ILE A N 1
ATOM 1296 C CA . ILE A 1 177 ? -6.961 34.562 28.891 1 98.62 177 ILE A CA 1
ATOM 1297 C C . ILE A 1 177 ? -5.504 35.031 28.859 1 98.62 177 ILE A C 1
ATOM 1299 O O . ILE A 1 177 ? -5.199 36.094 28.328 1 98.62 177 ILE A O 1
ATOM 1303 N N . LYS A 1 178 ? -4.613 34.25 29.375 1 98.62 178 LYS A N 1
ATOM 1304 C CA . LYS A 1 178 ? -3.18 34.5 29.328 1 98.62 178 LYS A CA 1
ATOM 1305 C C . LYS A 1 178 ? -2.396 33.25 28.969 1 98.62 178 LYS A C 1
ATOM 1307 O O . LYS A 1 178 ? -1.558 33.281 28.062 1 98.62 178 LYS A O 1
ATOM 1312 N N . THR A 1 179 ? -2.613 32.188 29.672 1 98.75 179 THR A N 1
ATOM 1313 C CA . THR A 1 179 ? -1.979 30.906 29.391 1 98.75 179 THR A CA 1
ATOM 1314 C C . THR A 1 179 ? -2.855 30.062 28.469 1 98.75 179 THR A C 1
ATOM 1316 O O . THR A 1 179 ? -4.047 29.875 28.734 1 98.75 179 THR A O 1
ATOM 1319 N N . VAL A 1 180 ? -2.236 29.594 27.391 1 98.88 180 VAL A N 1
ATOM 1320 C CA . VAL A 1 180 ? -3.018 28.938 26.344 1 98.88 180 VAL A CA 1
ATOM 1321 C C . VAL A 1 180 ? -2.326 27.641 25.922 1 98.88 180 VAL A C 1
ATOM 1323 O O . VAL A 1 180 ? -1.104 27.609 25.75 1 98.88 180 VAL A O 1
ATOM 1326 N N . ALA A 1 181 ? -3.068 26.562 25.781 1 98.88 181 ALA A N 1
ATOM 1327 C CA . ALA A 1 181 ? -2.619 25.344 25.094 1 98.88 181 ALA A CA 1
ATOM 1328 C C . ALA A 1 181 ? -3.104 25.312 23.641 1 98.88 181 ALA A C 1
ATOM 1330 O O . ALA A 1 181 ? -4.203 25.781 23.344 1 98.88 181 ALA A O 1
ATOM 1331 N N . VAL A 1 182 ? -2.273 24.812 22.797 1 98.88 182 VAL A N 1
ATOM 1332 C CA . VAL A 1 182 ? -2.668 24.641 21.406 1 98.88 182 VAL A CA 1
ATOM 1333 C C . VAL A 1 182 ? -2.291 23.25 20.922 1 98.88 182 VAL A C 1
ATOM 1335 O O . VAL A 1 182 ? -1.282 22.688 21.359 1 98.88 182 VAL A O 1
ATOM 1338 N N . SER A 1 183 ? -3.043 22.719 20.094 1 98.62 183 SER A N 1
ATOM 1339 C CA . SER A 1 183 ? -2.756 21.5 19.344 1 98.62 183 SER A CA 1
ATOM 1340 C C . SER A 1 183 ? -3.338 21.578 17.938 1 98.62 183 SER A C 1
ATOM 1342 O O . SER A 1 183 ? -4.547 21.422 17.75 1 98.62 183 SER A O 1
ATOM 1344 N N . GLY A 1 184 ? -2.432 21.812 16.953 1 97.88 184 GLY A N 1
ATOM 1345 C CA . GLY A 1 184 ? -2.902 21.781 15.586 1 97.88 184 GLY A CA 1
ATOM 1346 C C . GLY A 1 184 ? -3.48 20.438 15.18 1 97.88 184 GLY A C 1
ATOM 1347 O O . GLY A 1 184 ? -2.902 19.391 15.484 1 97.88 184 GLY A O 1
ATOM 1348 N N . GLY A 1 185 ? -4.613 20.5 14.43 1 97.19 185 GLY A N 1
ATOM 1349 C CA . GLY A 1 185 ? -5.285 19.266 14.055 1 97.19 185 GLY A CA 1
ATOM 1350 C C . GLY A 1 185 ? -6.289 18.797 15.086 1 97.19 185 GLY A C 1
ATOM 1351 O O . GLY A 1 185 ? -6.762 19.578 15.906 1 97.19 185 GLY A O 1
ATOM 1352 N N . ALA A 1 186 ? -6.641 17.516 15.055 1 96.38 186 ALA A N 1
ATOM 1353 C CA . ALA A 1 186 ? -7.645 16.953 15.953 1 96.38 186 ALA A CA 1
ATOM 1354 C C . ALA A 1 186 ? -7.09 16.797 17.375 1 96.38 186 ALA A C 1
ATOM 1356 O O . ALA A 1 186 ? -6.359 15.836 17.656 1 96.38 186 ALA A O 1
ATOM 1357 N N . GLY A 1 187 ? -7.566 17.672 18.297 1 96.38 187 GLY A N 1
ATOM 1358 C CA . GLY A 1 187 ? -6.977 17.688 19.625 1 96.38 187 GLY A CA 1
ATOM 1359 C C . GLY A 1 187 ? -7.961 17.312 20.703 1 96.38 187 GLY A C 1
ATOM 1360 O O . GLY A 1 187 ? -7.719 17.578 21.891 1 96.38 187 GLY A O 1
ATOM 1361 N N . ASP A 1 188 ? -9.047 16.688 20.281 1 95.44 188 ASP A N 1
ATOM 1362 C CA . ASP A 1 188 ? -10.086 16.281 21.219 1 95.44 188 ASP A CA 1
ATOM 1363 C C . ASP A 1 188 ? -9.531 15.367 22.297 1 95.44 188 ASP A C 1
ATOM 1365 O O . ASP A 1 188 ? -9.953 15.43 23.453 1 95.44 188 ASP A O 1
ATOM 1369 N N . SER A 1 189 ? -8.602 14.602 22.016 1 95.75 189 SER A N 1
ATOM 1370 C CA . SER A 1 189 ? -8.047 13.602 22.922 1 95.75 189 SER A CA 1
ATOM 1371 C C . SER A 1 189 ? -7.145 14.242 23.969 1 95.75 189 SER A C 1
ATOM 1373 O O . SER A 1 189 ? -6.738 13.586 24.938 1 95.75 189 SER A O 1
ATOM 1375 N N . TYR A 1 190 ? -6.898 15.531 23.875 1 97 190 TYR A N 1
ATOM 1376 C CA . TYR A 1 190 ? -5.953 16.172 24.781 1 97 190 TYR A CA 1
ATOM 1377 C C . TYR A 1 190 ? -6.66 17.172 25.703 1 97 190 TYR A C 1
ATOM 1379 O O . TYR A 1 190 ? -6.016 18.031 26.297 1 97 190 TYR A O 1
ATOM 1387 N N . LEU A 1 191 ? -7.949 17.031 25.75 1 97.25 191 LEU A N 1
ATOM 1388 C CA . LEU A 1 191 ? -8.727 17.891 26.641 1 97.25 191 LEU A CA 1
ATOM 1389 C C . LEU A 1 191 ? -8.297 17.703 28.094 1 97.25 191 LEU A C 1
ATOM 1391 O O . LEU A 1 191 ? -8.133 18.688 28.812 1 97.25 191 LEU A O 1
ATOM 1395 N N . ALA A 1 192 ? -8.117 16.469 28.5 1 96.69 192 ALA A N 1
ATOM 1396 C CA . ALA A 1 192 ? -7.699 16.188 29.859 1 96.69 192 ALA A CA 1
ATOM 1397 C C . ALA A 1 192 ? -6.328 16.797 30.156 1 96.69 192 ALA A C 1
ATOM 1399 O O . ALA A 1 192 ? -6.105 17.359 31.234 1 96.69 192 ALA A O 1
ATOM 1400 N N . ALA A 1 193 ? -5.453 16.656 29.219 1 97.44 193 ALA A N 1
ATOM 1401 C CA . ALA A 1 193 ? -4.113 17.203 29.375 1 97.44 193 ALA A CA 1
ATOM 1402 C C . ALA A 1 193 ? -4.168 18.734 29.516 1 97.44 193 ALA A C 1
ATOM 1404 O O . ALA A 1 193 ? -3.443 19.312 30.328 1 97.44 193 ALA A O 1
ATOM 1405 N N . ALA A 1 194 ? -4.961 19.359 28.719 1 97.75 194 ALA A N 1
ATOM 1406 C CA . ALA A 1 194 ? -5.129 20.812 28.797 1 97.75 194 ALA A CA 1
ATOM 1407 C C . ALA A 1 194 ? -5.672 21.234 30.156 1 97.75 194 ALA A C 1
ATOM 1409 O O . ALA A 1 194 ? -5.223 22.234 30.734 1 97.75 194 ALA A O 1
ATOM 1410 N N . THR A 1 195 ? -6.621 20.484 30.641 1 97 195 THR A N 1
ATOM 1411 C CA . THR A 1 195 ? -7.211 20.766 31.953 1 97 195 THR A CA 1
ATOM 1412 C C . THR A 1 195 ? -6.168 20.609 33.062 1 97 195 THR A C 1
ATOM 1414 O O . THR A 1 195 ? -6.043 21.469 33.906 1 97 195 THR A O 1
ATOM 1417 N N . GLU A 1 196 ? -5.492 19.547 33 1 97 196 GLU A N 1
ATOM 1418 C CA . GLU A 1 196 ? -4.473 19.266 34 1 97 196 GLU A CA 1
ATOM 1419 C C . GLU A 1 196 ? -3.383 20.328 34 1 97 196 GLU A C 1
ATOM 1421 O O . GLU A 1 196 ? -2.811 20.641 35.062 1 97 196 GLU A O 1
ATOM 1426 N N . ALA A 1 197 ? -3.117 20.906 32.875 1 97.31 197 ALA A N 1
ATOM 1427 C CA . ALA A 1 197 ? -2.07 21.922 32.75 1 97.31 197 ALA A CA 1
ATOM 1428 C C . ALA A 1 197 ? -2.502 23.25 33.344 1 97.31 197 ALA A C 1
ATOM 1430 O O . ALA A 1 197 ? -1.675 24.141 33.562 1 97.31 197 ALA A O 1
ATOM 1431 N N . GLY A 1 198 ? -3.768 23.453 33.562 1 96.94 198 GLY A N 1
ATOM 1432 C CA . GLY A 1 198 ? -4.285 24.641 34.219 1 96.94 198 GLY A CA 1
ATOM 1433 C C . GLY A 1 198 ? -4.281 25.875 33.312 1 96.94 198 GLY A C 1
ATOM 1434 O O . GLY A 1 198 ? -4.105 26.984 33.812 1 96.94 198 GLY A O 1
ATOM 1435 N N . VAL A 1 199 ? -4.418 25.688 32.062 1 98.62 199 VAL A N 1
ATOM 1436 C CA . VAL A 1 199 ? -4.398 26.812 31.141 1 98.62 199 VAL A CA 1
ATOM 1437 C C . VAL A 1 199 ? -5.754 27.516 31.156 1 98.62 199 VAL A C 1
ATOM 1439 O O . VAL A 1 199 ? -6.734 26.984 31.672 1 98.62 199 VAL A O 1
ATOM 1442 N N . ASP A 1 200 ? -5.75 28.703 30.578 1 98.56 200 ASP A N 1
ATOM 1443 C CA . ASP A 1 200 ? -6.98 29.5 30.516 1 98.56 200 ASP A CA 1
ATOM 1444 C C . ASP A 1 200 ? -7.84 29.094 29.328 1 98.56 200 ASP A C 1
ATOM 1446 O O . ASP A 1 200 ? -9.062 29.203 29.375 1 98.56 200 ASP A O 1
ATOM 1450 N N . ALA A 1 201 ? -7.184 28.688 28.234 1 98.75 201 ALA A N 1
ATOM 1451 C CA . ALA A 1 201 ? -7.879 28.297 27 1 98.75 201 ALA A CA 1
ATOM 1452 C C . ALA A 1 201 ? -7.125 27.203 26.266 1 98.75 201 ALA A C 1
ATOM 1454 O O . ALA A 1 201 ? -5.914 27.047 26.438 1 98.75 201 ALA A O 1
ATOM 1455 N N . TYR A 1 202 ? -7.887 26.438 25.516 1 98.75 202 TYR A N 1
ATOM 1456 C CA . TYR A 1 202 ? -7.352 25.406 24.656 1 98.75 202 TYR A CA 1
ATOM 1457 C C . TYR A 1 202 ? -7.812 25.594 23.203 1 98.75 202 TYR A C 1
ATOM 1459 O O . TYR A 1 202 ? -9.016 25.656 22.938 1 98.75 202 TYR A O 1
ATOM 1467 N N . VAL A 1 203 ? -6.777 25.766 22.297 1 98.81 203 VAL A N 1
ATOM 1468 C CA . VAL A 1 203 ? -7.027 26.016 20.891 1 98.81 203 VAL A CA 1
ATOM 1469 C C . VAL A 1 203 ? -6.734 24.766 20.078 1 98.81 203 VAL A C 1
ATOM 1471 O O . VAL A 1 203 ? -5.602 24.281 20.062 1 98.81 203 VAL A O 1
ATOM 1474 N N . THR A 1 204 ? -7.695 24.234 19.375 1 98.62 204 THR A N 1
ATOM 1475 C CA . THR A 1 204 ? -7.5 23.031 18.562 1 98.62 204 THR A CA 1
ATOM 1476 C C . THR A 1 204 ? -8.633 22.891 17.547 1 98.62 204 THR A C 1
ATOM 1478 O O . THR A 1 204 ? -9.398 23.828 17.328 1 98.62 204 THR A O 1
ATOM 1481 N N . ALA A 1 205 ? -8.578 21.797 16.781 1 97.94 205 ALA A N 1
ATOM 1482 C CA . ALA A 1 205 ? -9.625 21.516 15.805 1 97.94 205 ALA A CA 1
ATOM 1483 C C . ALA A 1 205 ? -10.328 20.188 16.125 1 97.94 205 ALA A C 1
ATOM 1485 O O . ALA A 1 205 ? -9.867 19.422 16.969 1 97.94 205 ALA A O 1
ATOM 1486 N N . ASP A 1 206 ? -11.531 20.031 15.531 1 96.38 206 ASP A N 1
ATOM 1487 C CA . ASP A 1 206 ? -12.305 18.797 15.539 1 96.38 206 ASP A CA 1
ATOM 1488 C C . ASP A 1 206 ? -12.797 18.469 16.953 1 96.38 206 ASP A C 1
ATOM 1490 O O . ASP A 1 206 ? -12.719 17.312 17.391 1 96.38 206 ASP A O 1
ATOM 1494 N N . LEU A 1 207 ? -13.156 19.484 17.625 1 95.12 207 LEU A N 1
ATOM 1495 C CA . LEU A 1 207 ? -13.781 19.266 18.922 1 95.12 207 LEU A CA 1
ATOM 1496 C C . LEU A 1 207 ? -15.211 18.766 18.766 1 95.12 207 LEU A C 1
ATOM 1498 O O . LEU A 1 207 ? -16.016 19.375 18.031 1 95.12 207 LEU A O 1
ATOM 1502 N N . ARG A 1 208 ? -15.555 17.656 19.453 1 89.31 208 ARG A N 1
ATOM 1503 C CA . ARG A 1 208 ? -16.875 17.031 19.391 1 89.31 208 ARG A CA 1
ATOM 1504 C C . ARG A 1 208 ? -17.781 17.547 20.5 1 89.31 208 ARG A C 1
ATOM 1506 O O . ARG A 1 208 ? -17.297 18 21.547 1 89.31 208 ARG A O 1
ATOM 1513 N N . HIS A 1 209 ? -18.953 17.5 20.406 1 90.69 209 HIS A N 1
ATOM 1514 C CA . HIS A 1 209 ? -19.969 18.125 21.25 1 90.69 209 HIS A CA 1
ATOM 1515 C C . HIS A 1 209 ? -19.875 17.609 22.688 1 90.69 209 HIS A C 1
ATOM 1517 O O . HIS A 1 209 ? -19.656 18.406 23.609 1 90.69 209 HIS A O 1
ATOM 1523 N N . HIS A 1 210 ? -19.953 16.375 22.859 1 93.25 210 HIS A N 1
ATOM 1524 C CA . HIS A 1 210 ? -20.062 15.828 24.203 1 93.25 210 HIS A CA 1
ATOM 1525 C C . HIS A 1 210 ? -18.766 15.992 24.984 1 93.25 210 HIS A C 1
ATOM 1527 O O . HIS A 1 210 ? -18.766 16.531 26.094 1 93.25 210 HIS A O 1
ATOM 1533 N N . PRO A 1 211 ? -17.703 15.594 24.328 1 91.69 211 PRO A N 1
ATOM 1534 C CA . PRO A 1 211 ? -16.469 15.789 25.062 1 91.69 211 PRO A CA 1
ATOM 1535 C C . PRO A 1 211 ? -16.203 17.25 25.422 1 91.69 211 PRO A C 1
ATOM 1537 O O . PRO A 1 211 ? -15.781 17.562 26.531 1 91.69 211 PRO A O 1
ATOM 1540 N N . ALA A 1 212 ? -16.453 18.156 24.516 1 92.06 212 ALA A N 1
ATOM 1541 C CA . ALA A 1 212 ? -16.25 19.578 24.766 1 92.06 212 ALA A CA 1
ATOM 1542 C C . ALA A 1 212 ? -17.203 20.078 25.859 1 92.06 212 ALA A C 1
ATOM 1544 O O . ALA A 1 212 ? -16.781 20.844 26.734 1 92.06 212 ALA A O 1
ATOM 1545 N N . GLY A 1 213 ? -18.438 19.625 25.719 1 92.81 213 GLY A N 1
ATOM 1546 C CA . GLY A 1 213 ? -19.406 20.016 26.734 1 92.81 213 GLY A CA 1
ATOM 1547 C C . GLY A 1 213 ? -19.047 19.531 28.125 1 92.81 213 GLY A C 1
ATOM 1548 O O . GLY A 1 213 ? -19.109 20.297 29.094 1 92.81 213 GLY A O 1
ATOM 1549 N N . GLU A 1 214 ? -18.781 18.281 28.203 1 92.94 214 GLU A N 1
ATOM 1550 C CA . GLU A 1 214 ? -18.391 17.703 29.484 1 92.94 214 GLU A CA 1
ATOM 1551 C C . GLU A 1 214 ? -17.156 18.391 30.062 1 92.94 214 GLU A C 1
ATOM 1553 O O . GLU A 1 214 ? -17.078 18.641 31.266 1 92.94 214 GLU A O 1
ATOM 1558 N N . HIS A 1 215 ? -16.281 18.672 29.188 1 91.81 215 HIS A N 1
ATOM 1559 C CA . HIS A 1 215 ? -15.062 19.406 29.562 1 91.81 215 HIS A CA 1
ATOM 1560 C C . HIS A 1 215 ? -15.398 20.734 30.219 1 91.81 215 HIS A C 1
ATOM 1562 O O . HIS A 1 215 ? -14.867 21.062 31.281 1 91.81 215 HIS A O 1
ATOM 1568 N N . LEU A 1 216 ? -16.219 21.5 29.688 1 91.88 216 LEU A N 1
ATOM 1569 C CA . LEU A 1 216 ? -16.594 22.812 30.188 1 91.88 216 LEU A CA 1
ATOM 1570 C C . LEU A 1 216 ? -17.359 22.703 31.5 1 91.88 216 LEU A C 1
ATOM 1572 O O . LEU A 1 216 ? -17.156 23.5 32.406 1 91.88 216 LEU A O 1
ATOM 1576 N N . GLU A 1 217 ? -18.172 21.688 31.609 1 92.75 217 GLU A N 1
ATOM 1577 C CA . GLU A 1 217 ? -18.953 21.469 32.812 1 92.75 217 GLU A CA 1
ATOM 1578 C C . GLU A 1 217 ? -18.062 21.109 34 1 92.75 217 GLU A C 1
ATOM 1580 O O . GLU A 1 217 ? -18.406 21.438 35.156 1 92.75 217 GLU A O 1
ATOM 1585 N N . GLN A 1 218 ? -17.016 20.578 33.719 1 93 218 GLN A N 1
ATOM 1586 C CA . GLN A 1 218 ? -16.094 20.156 34.75 1 93 218 GLN A CA 1
ATOM 1587 C C . GLN A 1 218 ? -15.102 21.25 35.094 1 93 218 GLN A C 1
ATOM 1589 O O . GLN A 1 218 ? -14.164 21.031 35.875 1 93 218 GLN A O 1
ATOM 1594 N N . GLY A 1 219 ? -15.258 22.422 34.531 1 91.25 219 GLY A N 1
ATOM 1595 C CA . GLY A 1 219 ? -14.43 23.562 34.875 1 91.25 219 GLY A CA 1
ATOM 1596 C C . GLY A 1 219 ? -13.148 23.641 34.062 1 91.25 219 GLY A C 1
ATOM 1597 O O . GLY A 1 219 ? -12.156 24.234 34.5 1 91.25 219 GLY A O 1
ATOM 1598 N N . GLY A 1 220 ? -13.133 23.016 32.969 1 93.81 220 GLY A N 1
ATOM 1599 C CA . GLY A 1 220 ? -11.961 23.062 32.125 1 93.81 220 GLY A CA 1
ATOM 1600 C C . GLY A 1 220 ? -11.734 24.438 31.5 1 93.81 220 GLY A C 1
ATOM 1601 O O . GLY A 1 220 ? -12.555 25.344 31.672 1 93.81 220 GLY A O 1
ATOM 1602 N N . PRO A 1 221 ? -10.609 24.562 30.844 1 97.38 221 PRO A N 1
ATOM 1603 C CA . PRO A 1 221 ? -10.328 25.844 30.188 1 97.38 221 PRO A CA 1
ATOM 1604 C C . PRO A 1 221 ? -11.328 26.172 29.078 1 97.38 221 PRO A C 1
ATOM 1606 O O . PRO A 1 221 ? -12.023 25.281 28.594 1 97.38 221 PRO A O 1
ATOM 1609 N N . ALA A 1 222 ? -11.398 27.484 28.734 1 98.19 222 ALA A N 1
ATOM 1610 C CA . ALA A 1 222 ? -12.18 27.875 27.562 1 98.19 222 ALA A CA 1
ATOM 1611 C C . ALA A 1 222 ? -11.672 27.188 26.312 1 98.19 222 ALA A C 1
ATOM 1613 O O . ALA A 1 222 ? -10.492 26.828 26.219 1 98.19 222 ALA A O 1
ATOM 1614 N N . LEU A 1 223 ? -12.578 26.969 25.359 1 98.44 223 LEU A N 1
ATOM 1615 C CA . LEU A 1 223 ? -12.203 26.234 24.156 1 98.44 223 LEU A CA 1
ATOM 1616 C C . LEU A 1 223 ? -12.305 27.141 22.922 1 98.44 223 LEU A C 1
ATOM 1618 O O . LEU A 1 223 ? -13.25 27.922 22.797 1 98.44 223 LEU A O 1
ATOM 1622 N N . VAL A 1 224 ? -11.297 27.141 22.141 1 98.5 224 VAL A N 1
ATOM 1623 C CA . VAL A 1 224 ? -11.336 27.734 20.812 1 98.5 224 VAL A CA 1
ATOM 1624 C C . VAL A 1 224 ? -11.297 26.641 19.75 1 98.5 224 VAL A C 1
ATOM 1626 O O . VAL A 1 224 ? -10.312 25.906 19.656 1 98.5 224 VAL A O 1
ATOM 1629 N N . GLY A 1 225 ? -12.312 26.547 18.938 1 98 225 GLY A N 1
ATOM 1630 C CA . GLY A 1 225 ? -12.43 25.562 17.875 1 98 225 GLY A CA 1
ATOM 1631 C C . GLY A 1 225 ? -12.07 26.094 16.5 1 98 225 GLY A C 1
ATOM 1632 O O . GLY A 1 225 ? -12.711 27.031 16.016 1 98 225 GLY A O 1
ATOM 1633 N N . LEU A 1 226 ? -11.047 25.516 15.922 1 97.62 226 LEU A N 1
ATOM 1634 C CA . LEU A 1 226 ? -10.625 25.844 14.562 1 97.62 226 LEU A CA 1
ATOM 1635 C C . LEU A 1 226 ? -11.055 24.75 13.586 1 97.62 226 LEU A C 1
ATOM 1637 O O . LEU A 1 226 ? -11.484 23.672 14 1 97.62 226 LEU A O 1
ATOM 1641 N N . THR A 1 227 ? -10.953 25.109 12.219 1 97.19 227 THR A N 1
ATOM 1642 C CA . THR A 1 227 ? -10.984 24 11.266 1 97.19 227 THR A CA 1
ATOM 1643 C C . THR A 1 227 ? -9.641 23.281 11.234 1 97.19 227 THR A C 1
ATOM 1645 O O . THR A 1 227 ? -8.609 23.859 11.57 1 97.19 227 THR A O 1
ATOM 1648 N N . HIS A 1 228 ? -9.742 22.031 10.859 1 98.19 228 HIS A N 1
ATOM 1649 C CA . HIS A 1 228 ? -8.547 21.203 10.805 1 98.19 228 HIS A CA 1
ATOM 1650 C C . HIS A 1 228 ? -7.496 21.812 9.891 1 98.19 228 HIS A C 1
ATOM 1652 O O . HIS A 1 228 ? -6.34 21.984 10.289 1 98.19 228 HIS A O 1
ATOM 1658 N N . TRP A 1 229 ? -7.875 22.219 8.75 1 98.25 229 TRP A N 1
ATOM 1659 C CA . TRP A 1 229 ? -6.977 22.797 7.754 1 98.25 229 TRP A CA 1
ATOM 1660 C C . TRP A 1 229 ? -6.324 24.078 8.281 1 98.25 229 TRP A C 1
ATOM 1662 O O . TRP A 1 229 ? -5.102 24.219 8.25 1 98.25 229 TRP A O 1
ATOM 1672 N N . ALA A 1 230 ? -7.086 24.984 8.812 1 98.06 230 ALA A N 1
ATOM 1673 C CA . ALA A 1 230 ? -6.574 26.281 9.25 1 98.06 230 ALA A CA 1
ATOM 1674 C C . ALA A 1 230 ? -5.594 26.125 10.406 1 98.06 230 ALA A C 1
ATOM 1676 O O . ALA A 1 230 ? -4.625 26.875 10.516 1 98.06 230 ALA A O 1
ATOM 1677 N N . SER A 1 231 ? -5.887 25.188 11.242 1 98.38 231 SER A N 1
ATOM 1678 C CA . SER A 1 231 ? -5.051 24.984 12.422 1 98.38 231 SER A CA 1
ATOM 1679 C C . SER A 1 231 ? -3.67 24.469 12.047 1 98.38 231 SER A C 1
ATOM 1681 O O . SER A 1 231 ? -2.713 24.609 12.805 1 98.38 231 SER A O 1
ATOM 1683 N N . GLU A 1 232 ? -3.568 23.891 10.859 1 98.81 232 GLU A N 1
ATOM 1684 C CA . GLU A 1 232 ? -2.311 23.234 10.5 1 98.81 232 GLU A CA 1
ATOM 1685 C C . GLU A 1 232 ? -1.623 23.984 9.352 1 98.81 232 GLU A C 1
ATOM 1687 O O . GLU A 1 232 ? -0.437 23.766 9.094 1 98.81 232 GLU A O 1
ATOM 1692 N N . TRP A 1 233 ? -2.277 24.859 8.766 1 98.75 233 TRP A N 1
ATOM 1693 C CA . TRP A 1 233 ? -1.752 25.578 7.602 1 98.75 233 TRP A CA 1
ATOM 1694 C C . TRP A 1 233 ? -0.491 26.344 7.961 1 98.75 233 TRP A C 1
ATOM 1696 O O . TRP A 1 233 ? 0.45 26.422 7.168 1 98.75 233 TRP A O 1
ATOM 1706 N N . PRO A 1 234 ? -0.373 26.922 9.172 1 98.75 234 PRO A N 1
ATOM 1707 C CA . PRO A 1 234 ? 0.85 27.656 9.516 1 98.75 234 PRO A CA 1
ATOM 1708 C C . PRO A 1 234 ? 2.102 26.781 9.414 1 98.75 234 PRO A C 1
ATOM 1710 O O . PRO A 1 234 ? 3.188 27.297 9.117 1 98.75 234 PRO A O 1
ATOM 1713 N N . TRP A 1 235 ? 1.958 25.531 9.688 1 98.88 235 TRP A N 1
ATOM 1714 C CA . TRP A 1 235 ? 3.098 24.641 9.562 1 98.88 235 TRP A CA 1
ATOM 1715 C C . TRP A 1 235 ? 3.656 24.656 8.148 1 98.88 235 TRP A C 1
ATOM 1717 O O . TRP A 1 235 ? 4.863 24.484 7.945 1 98.88 235 TRP A O 1
ATOM 1727 N N . CYS A 1 236 ? 2.805 24.781 7.121 1 98.88 236 CYS A N 1
ATOM 1728 C CA . CYS A 1 236 ? 3.264 24.812 5.738 1 98.88 236 CYS A CA 1
ATOM 1729 C C . CYS A 1 236 ? 4.281 25.922 5.523 1 98.88 236 CYS A C 1
ATOM 1731 O O . CYS A 1 236 ? 5.262 25.734 4.797 1 98.88 236 CYS A O 1
ATOM 1733 N N . GLU A 1 237 ? 4.074 27.047 6.168 1 98.69 237 GLU A N 1
ATOM 1734 C CA . GLU A 1 237 ? 5.035 28.141 6.086 1 98.69 237 GLU A CA 1
ATOM 1735 C C . GLU A 1 237 ? 6.344 27.781 6.785 1 98.69 237 GLU A C 1
ATOM 1737 O O . GLU A 1 237 ? 7.426 28.094 6.293 1 98.69 237 GLU A O 1
ATOM 1742 N N . GLN A 1 238 ? 6.211 27.172 7.922 1 98.75 238 GLN A N 1
ATOM 1743 C CA . GLN A 1 238 ? 7.391 26.719 8.656 1 98.75 238 GLN A CA 1
ATOM 1744 C C . GLN A 1 238 ? 8.211 25.734 7.824 1 98.75 238 GLN A C 1
ATOM 1746 O O . GLN A 1 238 ? 9.43 25.875 7.715 1 98.75 238 GLN A O 1
ATOM 1751 N N . ALA A 1 239 ? 7.555 24.75 7.203 1 98.88 239 ALA A N 1
ATOM 1752 C CA . ALA A 1 239 ? 8.219 23.766 6.344 1 98.88 239 ALA A CA 1
ATOM 1753 C C . ALA A 1 239 ? 8.859 24.453 5.137 1 98.88 239 ALA A C 1
ATOM 1755 O O . ALA A 1 239 ? 9.953 24.062 4.711 1 98.88 239 ALA A O 1
ATOM 1756 N N . ALA A 1 240 ? 8.148 25.406 4.609 1 98.88 240 ALA A N 1
ATOM 1757 C CA . ALA A 1 240 ? 8.688 26.141 3.473 1 98.88 240 ALA A CA 1
ATOM 1758 C C . ALA A 1 240 ? 10.008 26.812 3.83 1 98.88 240 ALA A C 1
ATOM 1760 O O . ALA A 1 240 ? 10.945 26.828 3.023 1 98.88 240 ALA A O 1
ATOM 1761 N N . GLU A 1 241 ? 10.086 27.375 5.004 1 98.62 241 GLU A N 1
ATOM 1762 C CA . GLU A 1 241 ? 11.32 28.016 5.445 1 98.62 241 GLU A CA 1
ATOM 1763 C C . GLU A 1 241 ? 12.461 27.016 5.547 1 98.62 241 GLU A C 1
ATOM 1765 O O . GLU A 1 241 ? 13.602 27.328 5.219 1 98.62 241 GLU A O 1
ATOM 1770 N N . VAL A 1 242 ? 12.172 25.812 6.031 1 98.69 242 VAL A N 1
ATOM 1771 C CA . VAL A 1 242 ? 13.148 24.734 6.078 1 98.69 242 VAL A CA 1
ATOM 1772 C C . VAL A 1 242 ? 13.641 24.422 4.664 1 98.69 242 VAL A C 1
ATOM 1774 O O . VAL A 1 242 ? 14.844 24.312 4.434 1 98.69 242 VAL A O 1
ATOM 1777 N N . ILE A 1 243 ? 12.719 24.328 3.684 1 98.81 243 ILE A N 1
ATOM 1778 C CA . ILE A 1 243 ? 13.016 23.922 2.314 1 98.81 243 ILE A CA 1
ATOM 1779 C C . ILE A 1 243 ? 13.82 25.016 1.614 1 98.81 243 ILE A C 1
ATOM 1781 O O . ILE A 1 243 ? 14.703 24.719 0.809 1 98.81 243 ILE A O 1
ATOM 1785 N N . ARG A 1 244 ? 13.586 26.281 1.97 1 98.06 244 ARG A N 1
ATOM 1786 C CA . ARG A 1 244 ? 14.258 27.422 1.347 1 98.06 244 ARG A CA 1
ATOM 1787 C C . ARG A 1 244 ? 15.758 27.406 1.643 1 98.06 244 ARG A C 1
ATOM 1789 O O . ARG A 1 244 ? 16.531 28.062 0.962 1 98.06 244 ARG A O 1
ATOM 1796 N N . GLN A 1 245 ? 16.109 26.625 2.631 1 97.38 245 GLN A N 1
ATOM 1797 C CA . GLN A 1 245 ? 17.531 26.5 2.955 1 97.38 245 GLN A CA 1
ATOM 1798 C C . GLN A 1 245 ? 18.25 25.625 1.945 1 97.38 245 GLN A C 1
ATOM 1800 O O . GLN A 1 245 ? 19.484 25.594 1.909 1 97.38 245 GLN A O 1
ATOM 1805 N N . VAL A 1 246 ? 17.516 24.859 1.161 1 97.88 246 VAL A N 1
ATOM 1806 C CA . VAL A 1 246 ? 18.094 24.016 0.123 1 97.88 246 VAL A CA 1
ATOM 1807 C C . VAL A 1 246 ? 18.375 24.844 -1.125 1 97.88 246 VAL A C 1
ATOM 1809 O O . VAL A 1 246 ? 17.5 25.547 -1.626 1 97.88 246 VAL A O 1
ATOM 1812 N N . ASP A 1 247 ? 19.531 24.781 -1.636 1 96.75 247 ASP A N 1
ATOM 1813 C CA . ASP A 1 247 ? 19.984 25.625 -2.738 1 96.75 247 ASP A CA 1
ATOM 1814 C C . ASP A 1 247 ? 19.172 25.375 -4 1 96.75 247 ASP A C 1
ATOM 1816 O O . ASP A 1 247 ? 18.922 24.219 -4.363 1 96.75 247 ASP A O 1
ATOM 1820 N N . GLY A 1 248 ? 18.75 26.469 -4.562 1 97.31 248 GLY A N 1
ATOM 1821 C CA . GLY A 1 248 ? 18.188 26.391 -5.898 1 97.31 248 GLY A CA 1
ATOM 1822 C C . GLY A 1 248 ? 16.734 25.922 -5.902 1 97.31 248 GLY A C 1
ATOM 1823 O O . GLY A 1 248 ? 16.234 25.484 -6.934 1 97.31 248 GLY A O 1
ATOM 1824 N N . VAL A 1 249 ? 16.094 25.969 -4.785 1 98.19 249 VAL A N 1
ATOM 1825 C CA . VAL A 1 249 ? 14.734 25.438 -4.715 1 98.19 249 VAL A CA 1
ATOM 1826 C C . VAL A 1 249 ? 13.75 26.578 -4.449 1 98.19 249 VAL A C 1
ATOM 1828 O O . VAL A 1 249 ? 13.93 27.344 -3.5 1 98.19 249 VAL A O 1
ATOM 1831 N N . GLU A 1 250 ? 12.82 26.75 -5.352 1 98.56 250 GLU A N 1
ATOM 1832 C CA . GLU A 1 250 ? 11.688 27.641 -5.137 1 98.56 250 GLU A CA 1
ATOM 1833 C C . GLU A 1 250 ? 10.555 26.922 -4.406 1 98.56 250 GLU A C 1
ATOM 1835 O O . GLU A 1 250 ? 10.219 25.781 -4.734 1 98.56 250 GLU A O 1
ATOM 1840 N N . VAL A 1 251 ? 9.977 27.578 -3.41 1 98.81 251 VAL A N 1
ATOM 1841 C CA . VAL A 1 251 ? 8.938 26.938 -2.617 1 98.81 251 VAL A CA 1
ATOM 1842 C C . VAL A 1 251 ? 7.652 27.766 -2.682 1 98.81 251 VAL A C 1
ATOM 1844 O O . VAL A 1 251 ? 7.691 29 -2.613 1 98.81 251 VAL A O 1
ATOM 1847 N N . ARG A 1 252 ? 6.547 27.109 -2.889 1 98.81 252 ARG A N 1
ATOM 1848 C CA . ARG A 1 252 ? 5.207 27.688 -2.828 1 98.81 252 ARG A CA 1
ATOM 1849 C C . ARG A 1 252 ? 4.367 27 -1.754 1 98.81 252 ARG A C 1
ATOM 1851 O O . ARG A 1 252 ? 4.398 25.781 -1.621 1 98.81 252 ARG A O 1
ATOM 1858 N N . VAL A 1 253 ? 3.729 27.781 -0.939 1 98.88 253 VAL A N 1
ATOM 1859 C CA . VAL A 1 253 ? 2.764 27.25 0.025 1 98.88 253 VAL A CA 1
ATOM 1860 C C . VAL A 1 253 ? 1.356 27.328 -0.561 1 98.88 253 VAL A C 1
ATOM 1862 O O . VAL A 1 253 ? 0.885 28.406 -0.93 1 98.88 253 VAL A O 1
ATOM 1865 N N . SER A 1 254 ? 0.699 26.203 -0.676 1 98.88 254 SER A N 1
ATOM 1866 C CA . SER A 1 254 ? -0.65 26.172 -1.231 1 98.88 254 SER A CA 1
ATOM 1867 C C . SER A 1 254 ? -1.634 26.922 -0.333 1 98.88 254 SER A C 1
ATOM 1869 O O . SER A 1 254 ? -1.65 26.703 0.882 1 98.88 254 SER A O 1
ATOM 1871 N N . THR A 1 255 ? -2.414 27.734 -0.881 1 98.25 255 THR A N 1
ATOM 1872 C CA . THR A 1 255 ? -3.451 28.453 -0.143 1 98.25 255 THR A CA 1
ATOM 1873 C C . THR A 1 255 ? -4.828 27.859 -0.436 1 98.25 255 THR A C 1
ATOM 1875 O O . THR A 1 255 ? -5.848 28.406 -0.012 1 98.25 255 THR A O 1
ATOM 1878 N N . LEU A 1 256 ? -4.824 26.734 -1.234 1 97.81 256 LEU A N 1
ATOM 1879 C CA . LEU A 1 256 ? -6.086 26.047 -1.49 1 97.81 256 LEU A CA 1
ATOM 1880 C C . LEU A 1 256 ? -6.625 25.406 -0.217 1 97.81 256 LEU A C 1
ATOM 1882 O O . LEU A 1 256 ? -6.008 24.484 0.327 1 97.81 256 LEU A O 1
ATOM 1886 N N . CYS A 1 257 ? -7.742 25.906 0.254 1 97.25 257 CYS A N 1
ATOM 1887 C CA . CYS A 1 257 ? -8.359 25.359 1.455 1 97.25 257 CYS A CA 1
ATOM 1888 C C . CYS A 1 257 ? -8.984 23.984 1.173 1 97.25 257 CYS A C 1
ATOM 1890 O O . CYS A 1 257 ? -9.852 23.875 0.307 1 97.25 257 CYS A O 1
ATOM 1892 N N . THR A 1 258 ? -8.562 23.031 1.908 1 96.31 258 THR A N 1
ATOM 1893 C CA . THR A 1 258 ? -9.047 21.672 1.678 1 96.31 258 THR A CA 1
ATOM 1894 C C . THR A 1 258 ? -10.062 21.281 2.74 1 96.31 258 THR A C 1
ATOM 1896 O O . THR A 1 258 ? -10.43 20.109 2.852 1 96.31 258 THR A O 1
ATOM 1899 N N . ASP A 1 259 ? -10.508 22.281 3.525 1 94.31 259 ASP A N 1
ATOM 1900 C CA . ASP A 1 259 ? -11.648 22.031 4.406 1 94.31 259 ASP A CA 1
ATOM 1901 C C . ASP A 1 259 ? -12.891 21.656 3.607 1 94.31 259 ASP A C 1
ATOM 1903 O O . ASP A 1 259 ? -13.211 22.297 2.602 1 94.31 259 ASP A O 1
ATOM 1907 N N . PRO A 1 260 ? -13.594 20.625 4.066 1 92.38 260 PRO A N 1
ATOM 1908 C CA . PRO A 1 260 ? -14.734 20.156 3.279 1 92.38 260 PRO A CA 1
ATOM 1909 C C . PRO A 1 260 ? -15.945 21.078 3.385 1 92.38 260 PRO A C 1
ATOM 1911 O O . PRO A 1 260 ? -16.875 20.969 2.59 1 92.38 260 PRO A O 1
ATOM 1914 N N . TRP A 1 261 ? -15.922 21.938 4.367 1 90.12 261 TRP A N 1
ATOM 1915 C CA . TRP A 1 261 ? -17.047 22.844 4.578 1 90.12 261 TRP A CA 1
ATOM 1916 C C . TRP A 1 261 ? -16.969 24.047 3.646 1 90.12 261 TRP A C 1
ATOM 1918 O O . TRP A 1 261 ? -16.062 24.875 3.781 1 90.12 261 TRP A O 1
ATOM 1928 N N . THR A 1 262 ? -17.953 24.156 2.729 1 89.81 262 THR A N 1
ATOM 1929 C CA . THR A 1 262 ? -17.812 25.188 1.711 1 89.81 262 THR A CA 1
ATOM 1930 C C . THR A 1 262 ? -18.953 26.203 1.806 1 89.81 262 THR A C 1
ATOM 1932 O O . THR A 1 262 ? -18.938 27.234 1.123 1 89.81 262 THR A O 1
ATOM 1935 N N . LEU A 1 263 ? -20 25.891 2.654 1 87.69 263 LEU A N 1
ATOM 1936 C CA . LEU A 1 263 ? -21.141 26.781 2.809 1 87.69 263 LEU A CA 1
ATOM 1937 C C . LEU A 1 263 ? -21.484 26.984 4.281 1 87.69 263 LEU A C 1
ATOM 1939 O O . LEU A 1 263 ? -21.25 26.094 5.102 1 87.69 263 LEU A O 1
ATOM 1943 N N . ARG A 1 264 ? -21.859 28.219 4.598 1 86.44 264 ARG A N 1
ATOM 1944 C CA . ARG A 1 264 ? -22.344 28.531 5.941 1 86.44 264 ARG A CA 1
ATOM 1945 C C . ARG A 1 264 ? -23.578 29.422 5.887 1 86.44 264 ARG A C 1
ATOM 1947 O O . ARG A 1 264 ? -23.641 30.375 5.109 1 86.44 264 ARG A O 1
ATOM 1954 N N . SER A 1 265 ? -24.656 28.922 6.535 1 85.25 265 SER A N 1
ATOM 1955 C CA . SER A 1 265 ? -25.875 29.703 6.66 1 85.25 265 SER A CA 1
ATOM 1956 C C . SER A 1 265 ? -26.312 29.812 8.117 1 85.25 265 SER A C 1
ATOM 1958 O O . SER A 1 265 ? -26.141 28.875 8.898 1 85.25 265 SER A O 1
ATOM 1960 N N . GLY A 1 266 ? -26.406 31.016 8.703 1 74.75 266 GLY A N 1
ATOM 1961 C CA . GLY A 1 266 ? -26.906 31.156 10.062 1 74.75 266 GLY A CA 1
ATOM 1962 C C . GLY A 1 266 ? -27.656 32.469 10.305 1 74.75 266 GLY A C 1
ATOM 1963 O O . GLY A 1 266 ? -27.594 33.375 9.477 1 74.75 266 GLY A O 1
ATOM 1964 N N . HIS A 1 267 ? -28.672 32.438 11.227 1 68.5 267 HIS A N 1
ATOM 1965 C CA . HIS A 1 267 ? -29.406 33.625 11.641 1 68.5 267 HIS A CA 1
ATOM 1966 C C . HIS A 1 267 ? -28.5 34.594 12.398 1 68.5 267 HIS A C 1
ATOM 1968 O O . HIS A 1 267 ? -27.641 34.156 13.164 1 68.5 267 HIS A O 1
ATOM 1974 N N . GLU A 1 268 ? -28.188 35.688 11.727 1 56.69 268 GLU A N 1
ATOM 1975 C CA . GLU A 1 268 ? -27.453 36.688 12.477 1 56.69 268 GLU A CA 1
ATOM 1976 C C . GLU A 1 268 ? -28.172 37.031 13.773 1 56.69 268 GLU A C 1
ATOM 1978 O O . GLU A 1 268 ? -29.375 37.281 13.781 1 56.69 268 GLU A O 1
ATOM 1983 N N . SER A 1 269 ? -27.594 36.406 14.867 1 45.31 269 SER A N 1
ATOM 1984 C CA . SER A 1 269 ? -28.234 36.969 16.047 1 45.31 269 SER A CA 1
ATOM 1985 C C . SER A 1 269 ? -27.984 38.469 16.156 1 45.31 269 SER A C 1
ATOM 1987 O O . SER A 1 269 ? -26.953 38.969 15.703 1 45.31 269 SER A O 1
ATOM 1989 N N . MET B 1 1 ? -14.523 -2.002 -31.156 1 71.69 1 MET B N 1
ATOM 1990 C CA . MET B 1 1 ? -13.922 -1.114 -30.172 1 71.69 1 MET B CA 1
ATOM 1991 C C . MET B 1 1 ? -12.711 -1.771 -29.516 1 71.69 1 MET B C 1
ATOM 1993 O O . MET B 1 1 ? -12.633 -2.998 -29.438 1 71.69 1 MET B O 1
ATOM 1997 N N . ALA B 1 2 ? -11.617 -1.014 -29.297 1 90.19 2 ALA B N 1
ATOM 1998 C CA . ALA B 1 2 ? -10.398 -1.581 -28.719 1 90.19 2 ALA B CA 1
ATOM 1999 C C . ALA B 1 2 ? -10.664 -2.115 -27.312 1 90.19 2 ALA B C 1
ATOM 2001 O O . ALA B 1 2 ? -11.414 -1.512 -26.547 1 90.19 2 ALA B O 1
ATOM 2002 N N . SER B 1 3 ? -10.281 -3.355 -27.078 1 97.5 3 SER B N 1
ATOM 2003 C CA . SER B 1 3 ? -10.422 -3.934 -25.75 1 97.5 3 SER B CA 1
ATOM 2004 C C . SER B 1 3 ? -9.633 -3.137 -24.703 1 97.5 3 SER B C 1
ATOM 2006 O O . SER B 1 3 ? -8.664 -2.457 -25.047 1 97.5 3 SER B O 1
ATOM 2008 N N . THR B 1 4 ? -10.125 -3.145 -23.484 1 98.56 4 THR B N 1
ATOM 2009 C CA . THR B 1 4 ? -9.484 -2.395 -22.422 1 98.56 4 THR B CA 1
ATOM 2010 C C . THR B 1 4 ? -8.906 -3.338 -21.359 1 98.56 4 THR B C 1
ATOM 2012 O O . THR B 1 4 ? -9.172 -4.539 -21.391 1 98.56 4 THR B O 1
ATOM 2015 N N . VAL B 1 5 ? -8.156 -2.762 -20.453 1 98.75 5 VAL B N 1
ATOM 2016 C CA . VAL B 1 5 ? -7.637 -3.502 -19.312 1 98.75 5 VAL B CA 1
ATOM 2017 C C . VAL B 1 5 ? -8.789 -4.121 -18.531 1 98.75 5 VAL B C 1
ATOM 2019 O O . VAL B 1 5 ? -8.719 -5.281 -18.109 1 98.75 5 VAL B O 1
ATOM 2022 N N . SER B 1 6 ? -9.867 -3.381 -18.438 1 98.56 6 SER B N 1
ATOM 2023 C CA . SER B 1 6 ? -11.039 -3.84 -17.703 1 98.56 6 SER B CA 1
ATOM 2024 C C . SER B 1 6 ? -11.656 -5.074 -18.359 1 98.56 6 SER B C 1
ATOM 2026 O O . SER B 1 6 ? -12.164 -5.957 -17.656 1 98.56 6 SER B O 1
ATOM 2028 N N . ASP B 1 7 ? -11.617 -5.109 -19.609 1 98.75 7 ASP B N 1
ATOM 2029 C CA . ASP B 1 7 ? -12.156 -6.266 -20.312 1 98.75 7 ASP B CA 1
ATOM 2030 C C . ASP B 1 7 ? -11.375 -7.531 -19.984 1 98.75 7 ASP B C 1
ATOM 2032 O O . ASP B 1 7 ? -11.969 -8.594 -19.766 1 98.75 7 ASP B O 1
ATOM 2036 N N . VAL B 1 8 ? -10.086 -7.434 -20 1 98.81 8 VAL B N 1
ATOM 2037 C CA . VAL B 1 8 ? -9.242 -8.578 -19.672 1 98.81 8 VAL B CA 1
ATOM 2038 C C . VAL B 1 8 ? -9.453 -8.977 -18.219 1 98.81 8 VAL B C 1
ATOM 2040 O O . VAL B 1 8 ? -9.578 -10.164 -17.906 1 98.81 8 VAL B O 1
ATOM 2043 N N . ILE B 1 9 ? -9.555 -7.984 -17.328 1 98.75 9 ILE B N 1
ATOM 2044 C CA . ILE B 1 9 ? -9.766 -8.242 -15.914 1 98.75 9 ILE B CA 1
ATOM 2045 C C . ILE B 1 9 ? -11.094 -8.961 -15.711 1 98.75 9 ILE B C 1
ATOM 2047 O O . ILE B 1 9 ? -11.18 -9.906 -14.922 1 98.75 9 ILE B O 1
ATOM 2051 N N . ALA B 1 10 ? -12.062 -8.539 -16.406 1 98.69 10 ALA B N 1
ATOM 2052 C CA . ALA B 1 10 ? -13.375 -9.18 -16.297 1 98.69 10 ALA B CA 1
ATOM 2053 C C . ALA B 1 10 ? -13.305 -10.648 -16.688 1 98.69 10 ALA B C 1
ATOM 2055 O O . ALA B 1 10 ? -13.906 -11.5 -16.047 1 98.69 10 ALA B O 1
ATOM 2056 N N . ALA B 1 11 ? -12.633 -10.953 -17.766 1 98.81 11 ALA B N 1
ATOM 2057 C CA . ALA B 1 11 ? -12.461 -12.336 -18.203 1 98.81 11 ALA B CA 1
ATOM 2058 C C . ALA B 1 11 ? -11.734 -13.156 -17.141 1 98.81 11 ALA B C 1
ATOM 2060 O O . ALA B 1 11 ? -12.125 -14.289 -16.844 1 98.81 11 ALA B O 1
ATOM 2061 N N . LEU B 1 12 ? -10.727 -12.578 -16.594 1 98.88 12 LEU B N 1
ATOM 2062 C CA . LEU B 1 12 ? -9.953 -13.266 -15.555 1 98.88 12 LEU B CA 1
ATOM 2063 C C . LEU B 1 12 ? -10.781 -13.445 -14.289 1 98.88 12 LEU B C 1
ATOM 2065 O O . LEU B 1 12 ? -10.719 -14.5 -13.648 1 98.88 12 LEU B O 1
ATOM 2069 N N . ASP B 1 13 ? -11.578 -12.438 -13.961 1 98.69 13 ASP B N 1
ATOM 2070 C CA . ASP B 1 13 ? -12.438 -12.516 -12.781 1 98.69 13 ASP B CA 1
ATOM 2071 C C . ASP B 1 13 ? -13.484 -13.617 -12.945 1 98.69 13 ASP B C 1
ATOM 2073 O O . ASP B 1 13 ? -13.891 -14.25 -11.969 1 98.69 13 ASP B O 1
ATOM 2077 N N . ALA B 1 14 ? -13.906 -13.773 -14.117 1 98.62 14 ALA B N 1
ATOM 2078 C CA . ALA B 1 14 ? -14.867 -14.844 -14.391 1 98.62 14 ALA B CA 1
ATOM 2079 C C . ALA B 1 14 ? -14.211 -16.219 -14.219 1 98.62 14 ALA B C 1
ATOM 2081 O O . ALA B 1 14 ? -14.828 -17.141 -13.68 1 98.62 14 ALA B O 1
ATOM 2082 N N . ALA B 1 15 ? -13 -16.344 -14.625 1 98.69 15 ALA B N 1
ATOM 2083 C CA . ALA B 1 15 ? -12.273 -17.609 -14.562 1 98.69 15 ALA B CA 1
ATOM 2084 C C . ALA B 1 15 ? -11.758 -17.875 -13.148 1 98.69 15 ALA B C 1
ATOM 2086 O O . ALA B 1 15 ? -11.75 -19.016 -12.688 1 98.69 15 ALA B O 1
ATOM 2087 N N . TYR B 1 16 ? -11.328 -16.844 -12.5 1 98.75 16 TYR B N 1
ATOM 2088 C CA . TYR B 1 16 ? -10.75 -16.906 -11.164 1 98.75 16 TYR B CA 1
ATOM 2089 C C . TYR B 1 16 ? -11.414 -15.891 -10.242 1 98.75 16 TYR B C 1
ATOM 2091 O O . TYR B 1 16 ? -10.836 -14.844 -9.938 1 98.75 16 TYR B O 1
ATOM 2099 N N . PRO B 1 17 ? -12.547 -16.266 -9.758 1 98.5 17 PRO B N 1
ATOM 2100 C CA . PRO B 1 17 ? -13.281 -15.305 -8.922 1 98.5 17 PRO B CA 1
ATOM 2101 C C . PRO B 1 17 ? -12.469 -14.844 -7.711 1 98.5 17 PRO B C 1
ATOM 2103 O O . PRO B 1 17 ? -11.867 -15.672 -7.016 1 98.5 17 PRO B O 1
ATOM 2106 N N . ARG B 1 18 ? -12.484 -13.562 -7.48 1 97.56 18 ARG B N 1
ATOM 2107 C CA . ARG B 1 18 ? -11.664 -12.961 -6.434 1 97.56 18 ARG B CA 1
ATOM 2108 C C . ARG B 1 18 ? -12.078 -13.477 -5.059 1 97.56 18 ARG B C 1
ATOM 2110 O O . ARG B 1 18 ? -11.25 -13.547 -4.145 1 97.56 18 ARG B O 1
ATOM 2117 N N . GLU B 1 19 ? -13.266 -13.828 -4.859 1 96.88 19 GLU B N 1
ATOM 2118 C CA . GLU B 1 19 ? -13.797 -14.297 -3.58 1 96.88 19 GLU B CA 1
ATOM 2119 C C . GLU B 1 19 ? -13.156 -15.617 -3.164 1 96.88 19 GLU B C 1
ATOM 2121 O O . GLU B 1 19 ? -13.258 -16.016 -2.006 1 96.88 19 GLU B O 1
ATOM 2126 N N . LEU B 1 20 ? -12.539 -16.25 -4.078 1 97.94 20 LEU B N 1
ATOM 2127 C CA . LEU B 1 20 ? -11.891 -17.531 -3.787 1 97.94 20 LEU B CA 1
ATOM 2128 C C . LEU B 1 20 ? -10.523 -17.312 -3.148 1 97.94 20 LEU B C 1
ATOM 2130 O O . LEU B 1 20 ? -9.883 -18.266 -2.717 1 97.94 20 LEU B O 1
ATOM 2134 N N . ALA B 1 21 ? -10.094 -16.078 -3.084 1 97.94 21 ALA B N 1
ATOM 2135 C CA . ALA B 1 21 ? -8.789 -15.781 -2.504 1 97.94 21 ALA B CA 1
ATOM 2136 C C . ALA B 1 21 ? -8.797 -16 -0.993 1 97.94 21 ALA B C 1
ATOM 2138 O O . ALA B 1 21 ? -9.812 -15.781 -0.333 1 97.94 21 ALA B O 1
ATOM 2139 N N . GLU B 1 22 ? -7.68 -16.469 -0.542 1 96.06 22 GLU B N 1
ATOM 2140 C CA . GLU B 1 22 ? -7.52 -16.531 0.907 1 96.06 22 GLU B CA 1
ATOM 2141 C C . GLU B 1 22 ? -7.633 -15.148 1.535 1 96.06 22 GLU B C 1
ATOM 2143 O O . GLU B 1 22 ? -7.285 -14.148 0.909 1 96.06 22 GLU B O 1
ATOM 2148 N N . SER B 1 23 ? -8 -15.109 2.82 1 95.12 23 SER B N 1
ATOM 2149 C CA . SER B 1 23 ? -8.312 -13.844 3.484 1 95.12 23 SER B CA 1
ATOM 2150 C C . SER B 1 23 ? -7.059 -12.992 3.652 1 95.12 23 SER B C 1
ATOM 2152 O O . SER B 1 23 ? -7.141 -11.766 3.707 1 95.12 23 SER B O 1
ATOM 2154 N N . TRP B 1 24 ? -5.969 -13.617 3.738 1 94.94 24 TRP B N 1
ATOM 2155 C CA . TRP B 1 24 ? -4.719 -12.898 3.973 1 94.94 24 TRP B CA 1
ATOM 2156 C C . TRP B 1 24 ? -4.117 -12.406 2.658 1 94.94 24 TRP B C 1
ATOM 2158 O O . TRP B 1 24 ? -3.143 -11.656 2.658 1 94.94 24 TRP B O 1
ATOM 2168 N N . ASP B 1 25 ? -4.664 -12.844 1.567 1 96.81 25 ASP B N 1
ATOM 2169 C CA . ASP B 1 25 ? -4.098 -12.609 0.244 1 96.81 25 ASP B CA 1
ATOM 2170 C C . ASP B 1 25 ? -4.566 -11.273 -0.324 1 96.81 25 ASP B C 1
ATOM 2172 O O . ASP B 1 25 ? -5.52 -10.68 0.182 1 96.81 25 ASP B O 1
ATOM 2176 N N . ALA B 1 26 ? -3.801 -10.75 -1.292 1 96.25 26 ALA B N 1
ATOM 2177 C CA . ALA B 1 26 ? -4.141 -9.508 -1.986 1 96.25 26 ALA B CA 1
ATOM 2178 C C . ALA B 1 26 ? -4.109 -9.703 -3.5 1 96.25 26 ALA B C 1
ATOM 2180 O O . ALA B 1 26 ? -3.049 -9.617 -4.121 1 96.25 26 ALA B O 1
ATOM 2181 N N . VAL B 1 27 ? -5.297 -9.938 -4.055 1 98.12 27 VAL B N 1
ATOM 2182 C CA . VAL B 1 27 ? -5.391 -10.141 -5.496 1 98.12 27 VAL B CA 1
ATOM 2183 C C . VAL B 1 27 ? -6.051 -8.93 -6.148 1 98.12 27 VAL B C 1
ATOM 2185 O O . VAL B 1 27 ? -6.672 -8.109 -5.469 1 98.12 27 VAL B O 1
ATOM 2188 N N . GLY B 1 28 ? -5.891 -8.812 -7.457 1 98.06 28 GLY B N 1
ATOM 2189 C CA . GLY B 1 28 ? -6.531 -7.734 -8.195 1 98.06 28 GLY B CA 1
ATOM 2190 C C . GLY B 1 28 ? -5.543 -6.766 -8.82 1 98.06 28 GLY B C 1
ATOM 2191 O O . GLY B 1 28 ? -4.391 -7.117 -9.062 1 98.06 28 GLY B O 1
ATOM 2192 N N . LEU B 1 29 ? -6.059 -5.582 -9.172 1 98.69 29 LEU B N 1
ATOM 2193 C CA . LEU B 1 29 ? -5.273 -4.566 -9.867 1 98.69 29 LEU B CA 1
ATOM 2194 C C . LEU B 1 29 ? -4.258 -3.926 -8.93 1 98.69 29 LEU B C 1
ATOM 2196 O O . LEU B 1 29 ? -4.621 -3.426 -7.863 1 98.69 29 LEU B O 1
ATOM 2200 N N . VAL B 1 30 ? -3.01 -3.932 -9.281 1 98.69 30 VAL B N 1
ATOM 2201 C CA . VAL B 1 30 ? -1.949 -3.344 -8.469 1 98.69 30 VAL B CA 1
ATOM 2202 C C . VAL B 1 30 ? -1.671 -1.918 -8.938 1 98.69 30 VAL B C 1
ATOM 2204 O O . VAL B 1 30 ? -1.514 -1.008 -8.125 1 98.69 30 VAL B O 1
ATOM 2207 N N . CYS B 1 31 ? -1.547 -1.727 -10.203 1 98.81 31 CYS B N 1
ATOM 2208 C CA . CYS B 1 31 ? -1.418 -0.406 -10.812 1 98.81 31 CYS B CA 1
ATOM 2209 C C . CYS B 1 31 ? -1.971 -0.403 -12.234 1 98.81 31 CYS B C 1
ATOM 2211 O O . CYS B 1 31 ? -2.246 -1.462 -12.797 1 98.81 31 CYS B O 1
ATOM 2213 N N . GLY B 1 32 ? -2.145 0.783 -12.766 1 98.75 32 GLY B N 1
ATOM 2214 C CA . GLY B 1 32 ? -2.686 0.952 -14.109 1 98.75 32 GLY B CA 1
ATOM 2215 C C . GLY B 1 32 ? -4.105 1.484 -14.117 1 98.75 32 GLY B C 1
ATOM 2216 O O . GLY B 1 32 ? -4.699 1.696 -13.055 1 98.75 32 GLY B O 1
ATOM 2217 N N . ASP B 1 33 ? -4.637 1.782 -15.281 1 98.44 33 ASP B N 1
ATOM 2218 C CA . ASP B 1 33 ? -5.969 2.332 -15.516 1 98.44 33 ASP B CA 1
ATOM 2219 C C . ASP B 1 33 ? -6.863 1.325 -16.234 1 98.44 33 ASP B C 1
ATOM 2221 O O . ASP B 1 33 ? -6.617 0.987 -17.391 1 98.44 33 ASP B O 1
ATOM 2225 N N . PRO B 1 34 ? -7.93 0.875 -15.586 1 98.38 34 PRO B N 1
ATOM 2226 C CA . PRO B 1 34 ? -8.805 -0.129 -16.203 1 98.38 34 PRO B CA 1
ATOM 2227 C C . PRO B 1 34 ? -9.398 0.339 -17.531 1 98.38 34 PRO B C 1
ATOM 2229 O O . PRO B 1 34 ? -9.781 -0.485 -18.359 1 98.38 34 PRO B O 1
ATOM 2232 N N . ALA B 1 35 ? -9.453 1.617 -17.75 1 98.06 35 ALA B N 1
ATOM 2233 C CA . ALA B 1 35 ? -10.117 2.154 -18.938 1 98.06 35 ALA B CA 1
ATOM 2234 C C . ALA B 1 35 ? -9.164 2.215 -20.125 1 98.06 35 ALA B C 1
ATOM 2236 O O . ALA B 1 35 ? -9.586 2.426 -21.266 1 98.06 35 ALA B O 1
ATOM 2237 N N . GLU B 1 36 ? -7.898 2.043 -19.891 1 98.19 36 GLU B N 1
ATOM 2238 C CA . GLU B 1 36 ? -6.918 2.158 -20.969 1 98.19 36 GLU B CA 1
ATOM 2239 C C . GLU B 1 36 ? -7.02 0.983 -21.938 1 98.19 36 GLU B C 1
ATOM 2241 O O . GLU B 1 36 ? -7.348 -0.134 -21.531 1 98.19 36 GLU B O 1
ATOM 2246 N N . PRO B 1 37 ? -6.723 1.202 -23.203 1 98.25 37 PRO B N 1
ATOM 2247 C CA . PRO B 1 37 ? -6.75 0.119 -24.188 1 98.25 37 PRO B CA 1
ATOM 2248 C C . PRO B 1 37 ? -5.656 -0.92 -23.953 1 98.25 37 PRO B C 1
ATOM 2250 O O . PRO B 1 37 ? -4.602 -0.599 -23.406 1 98.25 37 PRO B O 1
ATOM 2253 N N . VAL B 1 38 ? -5.93 -2.137 -24.406 1 98.38 38 VAL B N 1
ATOM 2254 C CA . VAL B 1 38 ? -4.969 -3.225 -24.281 1 98.38 38 VAL B CA 1
ATOM 2255 C C . VAL B 1 38 ? -4.91 -4.023 -25.578 1 98.38 38 VAL B C 1
ATOM 2257 O O . VAL B 1 38 ? -5.949 -4.398 -26.125 1 98.38 38 VAL B O 1
ATOM 2260 N N . GLU B 1 39 ? -3.748 -4.18 -26.047 1 98.38 39 GLU B N 1
ATOM 2261 C CA . GLU B 1 39 ? -3.525 -4.98 -27.25 1 98.38 39 GLU B CA 1
ATOM 2262 C C . GLU B 1 39 ? -2.607 -6.164 -26.953 1 98.38 39 GLU B C 1
ATOM 2264 O O . GLU B 1 39 ? -2.662 -7.184 -27.656 1 98.38 39 GLU B O 1
ATOM 2269 N N . ARG B 1 40 ? -1.744 -5.988 -26.062 1 98.81 40 ARG B N 1
ATOM 2270 C CA . ARG B 1 40 ? -0.757 -7.008 -25.703 1 98.81 40 ARG B CA 1
ATOM 2271 C C . ARG B 1 40 ? -0.729 -7.246 -24.203 1 98.81 40 ARG B C 1
ATOM 2273 O O . ARG B 1 40 ? -0.654 -6.297 -23.422 1 98.81 40 ARG B O 1
ATOM 2280 N N . VAL B 1 41 ? -0.818 -8.477 -23.812 1 98.94 41 VAL B N 1
ATOM 2281 C CA . VAL B 1 41 ? -0.815 -8.875 -22.406 1 98.94 41 VAL B CA 1
ATOM 2282 C C . VAL B 1 41 ? 0.295 -9.898 -22.156 1 98.94 41 VAL B C 1
ATOM 2284 O O . VAL B 1 41 ? 0.403 -10.891 -22.875 1 98.94 41 VAL B O 1
ATOM 2287 N N . LEU B 1 42 ? 1.175 -9.625 -21.188 1 98.94 42 LEU B N 1
ATOM 2288 C CA . LEU B 1 42 ? 2.174 -10.594 -20.734 1 98.94 42 LEU B CA 1
ATOM 2289 C C . LEU B 1 42 ? 1.695 -11.328 -19.5 1 98.94 42 LEU B C 1
ATOM 2291 O O . LEU B 1 42 ? 1.244 -10.703 -18.531 1 98.94 42 LEU B O 1
ATOM 2295 N N . VAL B 1 43 ? 1.731 -12.648 -19.516 1 98.94 43 VAL B N 1
ATOM 2296 C CA . VAL B 1 43 ? 1.404 -13.461 -18.344 1 98.94 43 VAL B CA 1
ATOM 2297 C C . VAL B 1 43 ? 2.684 -14.039 -17.734 1 98.94 43 VAL B C 1
ATOM 2299 O O . VAL B 1 43 ? 3.551 -14.539 -18.469 1 98.94 43 VAL B O 1
ATOM 2302 N N . CYS B 1 44 ? 2.83 -13.922 -16.453 1 98.94 44 CYS B N 1
ATOM 2303 C CA . CYS B 1 44 ? 4.02 -14.453 -15.789 1 98.94 44 CYS B CA 1
ATOM 2304 C C . CYS B 1 44 ? 3.691 -14.945 -14.383 1 98.94 44 CYS B C 1
ATOM 2306 O O . CYS B 1 44 ? 2.588 -14.719 -13.883 1 98.94 44 CYS B O 1
ATOM 2308 N N . VAL B 1 45 ? 4.633 -15.68 -13.797 1 98.81 45 VAL B N 1
ATOM 2309 C CA . VAL B 1 45 ? 4.457 -16.172 -12.43 1 98.81 45 VAL B CA 1
ATOM 2310 C C . VAL B 1 45 ? 4.742 -15.039 -11.438 1 98.81 45 VAL B C 1
ATOM 2312 O O . VAL B 1 45 ? 3.939 -14.766 -10.547 1 98.81 45 VAL B O 1
ATOM 2315 N N . ASP B 1 46 ? 5.855 -14.344 -11.672 1 98.69 46 ASP B N 1
ATOM 2316 C CA . ASP B 1 46 ? 6.316 -13.32 -10.742 1 98.69 46 ASP B CA 1
ATOM 2317 C C . ASP B 1 46 ? 6.496 -11.977 -11.453 1 98.69 46 ASP B C 1
ATOM 2319 O O . ASP B 1 46 ? 7.184 -11.891 -12.469 1 98.69 46 ASP B O 1
ATOM 2323 N N . PRO B 1 47 ? 5.902 -10.93 -10.898 1 98.62 47 PRO B N 1
ATOM 2324 C CA . PRO B 1 47 ? 6.199 -9.594 -11.414 1 98.62 47 PRO B CA 1
ATOM 2325 C C . PRO B 1 47 ? 7.488 -9.008 -10.836 1 98.62 47 PRO B C 1
ATOM 2327 O O . PRO B 1 47 ? 7.441 -8.211 -9.891 1 98.62 47 PRO B O 1
ATOM 2330 N N . VAL B 1 48 ? 8.633 -9.344 -11.422 1 98.44 48 VAL B N 1
ATOM 2331 C CA . VAL B 1 48 ? 9.953 -8.859 -11.016 1 98.44 48 VAL B CA 1
ATOM 2332 C C . VAL B 1 48 ? 10.531 -7.961 -12.102 1 98.44 48 VAL B C 1
ATOM 2334 O O . VAL B 1 48 ? 9.922 -7.773 -13.156 1 98.44 48 VAL B O 1
ATOM 2337 N N . THR B 1 49 ? 11.695 -7.383 -11.828 1 98.5 49 THR B N 1
ATOM 2338 C CA . THR B 1 49 ? 12.32 -6.441 -12.75 1 98.5 49 THR B CA 1
ATOM 2339 C C . THR B 1 49 ? 12.406 -7.035 -14.156 1 98.5 49 THR B C 1
ATOM 2341 O O . THR B 1 49 ? 12.039 -6.387 -15.133 1 98.5 49 THR B O 1
ATOM 2344 N N . ALA B 1 50 ? 12.812 -8.297 -14.258 1 98.44 50 ALA B N 1
ATOM 2345 C CA . ALA B 1 50 ? 13.031 -8.945 -15.547 1 98.44 50 ALA B CA 1
ATOM 2346 C C . ALA B 1 50 ? 11.727 -9.078 -16.328 1 98.44 50 ALA B C 1
ATOM 2348 O O . ALA B 1 50 ? 11.68 -8.773 -17.516 1 98.44 50 ALA B O 1
ATOM 2349 N N . THR B 1 51 ? 10.648 -9.492 -15.688 1 98.88 51 THR B N 1
ATOM 2350 C CA . THR B 1 51 ? 9.383 -9.688 -16.391 1 98.88 51 THR B CA 1
ATOM 2351 C C . THR B 1 51 ? 8.734 -8.344 -16.719 1 98.88 51 THR B C 1
ATOM 2353 O O . THR B 1 51 ? 8.062 -8.203 -17.734 1 98.88 51 THR B O 1
ATOM 2356 N N . VAL B 1 52 ? 8.898 -7.332 -15.867 1 98.88 52 VAL B N 1
ATOM 2357 C CA . VAL B 1 52 ? 8.383 -5.996 -16.156 1 98.88 52 VAL B CA 1
ATOM 2358 C C . VAL B 1 52 ? 9.102 -5.418 -17.375 1 98.88 52 VAL B C 1
ATOM 2360 O O . VAL B 1 52 ? 8.469 -4.867 -18.266 1 98.88 52 VAL B O 1
ATOM 2363 N N . GLU B 1 53 ? 10.422 -5.566 -17.391 1 98.81 53 GLU B N 1
ATOM 2364 C CA . GLU B 1 53 ? 11.164 -5.082 -18.547 1 98.81 53 GLU B CA 1
ATOM 2365 C C . GLU B 1 53 ? 10.758 -5.824 -19.828 1 98.81 53 GLU B C 1
ATOM 2367 O O . GLU B 1 53 ? 10.672 -5.227 -20.891 1 98.81 53 GLU B O 1
ATOM 2372 N N . GLU B 1 54 ? 10.539 -7.152 -19.703 1 98.88 54 GLU B N 1
ATOM 2373 C CA . GLU B 1 54 ? 10.031 -7.934 -20.828 1 98.88 54 GLU B CA 1
ATOM 2374 C C . GLU B 1 54 ? 8.734 -7.344 -21.375 1 98.88 54 GLU B C 1
ATOM 2376 O O . GLU B 1 54 ? 8.578 -7.191 -22.578 1 98.88 54 GLU B O 1
ATOM 2381 N N . ALA B 1 55 ? 7.805 -6.992 -20.5 1 98.88 55 ALA B N 1
ATOM 2382 C CA . ALA B 1 55 ? 6.52 -6.418 -20.891 1 98.88 55 ALA B CA 1
ATOM 2383 C C . ALA B 1 55 ? 6.715 -5.07 -21.578 1 98.88 55 ALA B C 1
ATOM 2385 O O . ALA B 1 55 ? 6.129 -4.816 -22.625 1 98.88 55 ALA B O 1
ATOM 2386 N N . VAL B 1 56 ? 7.543 -4.203 -21 1 98.81 56 VAL B N 1
ATOM 2387 C CA . VAL B 1 56 ? 7.773 -2.863 -21.516 1 98.81 56 VAL B CA 1
ATOM 2388 C C . VAL B 1 56 ? 8.406 -2.959 -22.906 1 98.81 56 VAL B C 1
ATOM 2390 O O . VAL B 1 56 ? 7.969 -2.289 -23.844 1 98.81 56 VAL B O 1
ATOM 2393 N N . GLU B 1 57 ? 9.422 -3.807 -23.031 1 98.69 57 GLU B N 1
ATOM 2394 C CA . GLU B 1 57 ? 10.133 -3.969 -24.297 1 98.69 57 GLU B CA 1
ATOM 2395 C C . GLU B 1 57 ? 9.219 -4.512 -25.391 1 98.69 57 GLU B C 1
ATOM 2397 O O . GLU B 1 57 ? 9.32 -4.117 -26.547 1 98.69 57 GLU B O 1
ATOM 2402 N N . TRP B 1 58 ? 8.32 -5.414 -25.031 1 98.69 58 TRP B N 1
ATOM 2403 C CA . TRP B 1 58 ? 7.402 -6.031 -25.984 1 98.69 58 TRP B CA 1
ATOM 2404 C C . TRP B 1 58 ? 6.262 -5.082 -26.344 1 98.69 58 TRP B C 1
ATOM 2406 O O . TRP B 1 58 ? 5.574 -5.273 -27.344 1 98.69 58 TRP B O 1
ATOM 2416 N N . GLY B 1 59 ? 6.066 -4.047 -25.422 1 98.69 59 GLY B N 1
ATOM 2417 C CA . GLY B 1 59 ? 5 -3.08 -25.641 1 98.69 59 GLY B CA 1
ATOM 2418 C C . GLY B 1 59 ? 3.666 -3.525 -25.078 1 98.69 59 GLY B C 1
ATOM 2419 O O . GLY B 1 59 ? 2.609 -3.154 -25.594 1 98.69 59 GLY B O 1
ATOM 2420 N N . ALA B 1 60 ? 3.738 -4.398 -24.109 1 98.81 60 ALA B N 1
ATOM 2421 C CA . ALA B 1 60 ? 2.51 -4.828 -23.438 1 98.81 60 ALA B CA 1
ATOM 2422 C C . ALA B 1 60 ? 1.888 -3.688 -22.641 1 98.81 60 ALA B C 1
ATOM 2424 O O . ALA B 1 60 ? 2.602 -2.838 -22.109 1 98.81 60 ALA B O 1
ATOM 2425 N N . GLN B 1 61 ? 0.562 -3.695 -22.562 1 98.88 61 GLN B N 1
ATOM 2426 C CA . GLN B 1 61 ? -0.143 -2.697 -21.75 1 98.88 61 GLN B CA 1
ATOM 2427 C C . GLN B 1 61 ? -0.64 -3.293 -20.438 1 98.88 61 GLN B C 1
ATOM 2429 O O . GLN B 1 61 ? -1.158 -2.576 -19.578 1 98.88 61 GLN B O 1
ATOM 2434 N N . LEU B 1 62 ? -0.505 -4.641 -20.297 1 98.94 62 LEU B N 1
ATOM 2435 C CA . LEU B 1 62 ? -0.958 -5.324 -19.094 1 98.94 62 LEU B CA 1
ATOM 2436 C C . LEU B 1 62 ? -0.077 -6.531 -18.797 1 98.94 62 LEU B C 1
ATOM 2438 O O . LEU B 1 62 ? 0.251 -7.309 -19.688 1 98.94 62 LEU B O 1
ATOM 2442 N N . ILE B 1 63 ? 0.378 -6.602 -17.562 1 99 63 ILE B N 1
ATOM 2443 C CA . ILE B 1 63 ? 0.971 -7.812 -17 1 99 63 ILE B CA 1
ATOM 2444 C C . ILE B 1 63 ? -0.048 -8.531 -16.125 1 99 63 ILE B C 1
ATOM 2446 O O . ILE B 1 63 ? -0.697 -7.898 -15.281 1 99 63 ILE B O 1
ATOM 2450 N N . VAL B 1 64 ? -0.278 -9.758 -16.344 1 98.94 64 VAL B N 1
ATOM 2451 C CA . VAL B 1 64 ? -1.017 -10.641 -15.445 1 98.94 64 VAL B CA 1
ATOM 2452 C C . VAL B 1 64 ? -0.047 -11.57 -14.727 1 98.94 64 VAL B C 1
ATOM 2454 O O . VAL B 1 64 ? 0.615 -12.398 -15.352 1 98.94 64 VAL B O 1
ATOM 2457 N N . ALA B 1 65 ? 0.064 -11.406 -13.438 1 98.94 65 ALA B N 1
ATOM 2458 C CA . ALA B 1 65 ? 1.004 -12.195 -12.648 1 98.94 65 ALA B CA 1
ATOM 2459 C C . ALA B 1 65 ? 0.271 -13.078 -11.641 1 98.94 65 ALA B C 1
ATOM 2461 O O . ALA B 1 65 ? -0.799 -12.711 -11.148 1 98.94 65 ALA B O 1
ATOM 2462 N N . HIS B 1 66 ? 0.851 -14.18 -11.367 1 98.88 66 HIS B N 1
ATOM 2463 C CA . HIS B 1 66 ? 0.289 -15.055 -10.344 1 98.88 66 HIS B CA 1
ATOM 2464 C C . HIS B 1 66 ? 0.553 -14.5 -8.945 1 98.88 66 HIS B C 1
ATOM 2466 O O . HIS B 1 66 ? -0.374 -14.359 -8.141 1 98.88 66 HIS B O 1
ATOM 2472 N N . HIS B 1 67 ? 1.778 -14.156 -8.68 1 98.56 67 HIS B N 1
ATOM 2473 C CA . HIS B 1 67 ? 2.121 -13.672 -7.352 1 98.56 67 HIS B CA 1
ATOM 2474 C C . HIS B 1 67 ? 1.869 -12.172 -7.227 1 98.56 67 HIS B C 1
ATOM 2476 O O . HIS B 1 67 ? 2.195 -11.406 -8.141 1 98.56 67 HIS B O 1
ATOM 2482 N N . PRO B 1 68 ? 1.342 -11.773 -6.137 1 97.94 68 PRO B N 1
ATOM 2483 C CA . PRO B 1 68 ? 1.136 -10.336 -5.914 1 97.94 68 PRO B CA 1
ATOM 2484 C C . PRO B 1 68 ? 2.445 -9.578 -5.715 1 97.94 68 PRO B C 1
ATOM 2486 O O . PRO B 1 68 ? 3.4 -10.117 -5.156 1 97.94 68 PRO B O 1
ATOM 2489 N N . LEU B 1 69 ? 2.441 -8.32 -6.129 1 98.12 69 LEU B N 1
ATOM 2490 C CA . LEU B 1 69 ? 3.605 -7.461 -5.93 1 98.12 69 LEU B CA 1
ATOM 2491 C C . LEU B 1 69 ? 3.598 -6.848 -4.531 1 98.12 69 LEU B C 1
ATOM 2493 O O . LEU B 1 69 ? 4.637 -6.785 -3.871 1 98.12 69 LEU B O 1
ATOM 2497 N N . LEU B 1 70 ? 2.416 -6.414 -4.102 1 97.88 70 LEU B N 1
ATOM 2498 C CA . LEU B 1 70 ? 2.287 -5.691 -2.842 1 97.88 70 LEU B CA 1
ATOM 2499 C C . LEU B 1 70 ? 1.461 -6.492 -1.84 1 97.88 70 LEU B C 1
ATOM 2501 O O . LEU B 1 70 ? 0.49 -5.977 -1.279 1 97.88 70 LEU B O 1
ATOM 2505 N N . LEU B 1 71 ? 1.875 -7.641 -1.491 1 96.56 71 LEU B N 1
ATOM 2506 C CA . LEU B 1 71 ? 1.116 -8.547 -0.638 1 96.56 71 LEU B CA 1
ATOM 2507 C C . LEU B 1 71 ? 0.977 -7.98 0.771 1 96.56 71 LEU B C 1
ATOM 2509 O O . LEU B 1 71 ? -0.124 -7.945 1.325 1 96.56 71 LEU B O 1
ATOM 2513 N N . ARG B 1 72 ? 2.033 -7.52 1.495 1 92.19 72 ARG B N 1
ATOM 2514 C CA . ARG B 1 72 ? 2.035 -7.023 2.867 1 92.19 72 ARG B CA 1
ATOM 2515 C C . ARG B 1 72 ? 1.544 -5.582 2.932 1 92.19 72 ARG B C 1
ATOM 2517 O O . ARG B 1 72 ? 1.548 -4.969 4 1 92.19 72 ARG B O 1
ATOM 2524 N N . GLY B 1 73 ? 0.942 -5.102 1.945 1 94.62 73 GLY B N 1
ATOM 2525 C CA . GLY B 1 73 ? 0.509 -3.713 1.935 1 94.62 73 GLY B CA 1
ATOM 2526 C C . GLY B 1 73 ? 1.656 -2.729 2.07 1 94.62 73 GLY B C 1
ATOM 2527 O O . GLY B 1 73 ? 2.67 -3.033 2.701 1 94.62 73 GLY B O 1
ATOM 2528 N N . VAL B 1 74 ? 1.497 -1.54 1.566 1 96.94 74 VAL B N 1
ATOM 2529 C CA . VAL B 1 74 ? 2.541 -0.521 1.609 1 96.94 74 VAL B CA 1
ATOM 2530 C C . VAL B 1 74 ? 1.918 0.845 1.894 1 96.94 74 VAL B C 1
ATOM 2532 O O . VAL B 1 74 ? 0.734 1.062 1.622 1 96.94 74 VAL B O 1
ATOM 2535 N N . HIS B 1 75 ? 2.771 1.753 2.422 1 97.38 75 HIS B N 1
ATOM 2536 C CA . HIS B 1 75 ? 2.336 3.117 2.693 1 97.38 75 HIS B CA 1
ATOM 2537 C C . HIS B 1 75 ? 2.924 4.094 1.68 1 97.38 75 HIS B C 1
ATOM 2539 O O . HIS B 1 75 ? 2.826 5.312 1.855 1 97.38 75 HIS B O 1
ATOM 2545 N N . GLY B 1 76 ? 3.611 3.6 0.696 1 97.88 76 GLY B N 1
ATOM 2546 C CA . GLY B 1 76 ? 4.199 4.348 -0.402 1 97.88 76 GLY B CA 1
ATOM 2547 C C . GLY B 1 76 ? 4.809 3.461 -1.473 1 97.88 76 GLY B C 1
ATOM 2548 O O . GLY B 1 76 ? 5.059 2.277 -1.236 1 97.88 76 GLY B O 1
ATOM 2549 N N . VAL B 1 77 ? 4.996 4.07 -2.59 1 98.62 77 VAL B N 1
ATOM 2550 C CA . VAL B 1 77 ? 5.574 3.344 -3.715 1 98.62 77 VAL B CA 1
ATOM 2551 C C . VAL B 1 77 ? 6.719 4.152 -4.32 1 98.62 77 VAL B C 1
ATOM 2553 O O . VAL B 1 77 ? 6.902 4.168 -5.539 1 98.62 77 VAL B O 1
ATOM 2556 N N . GLY B 1 78 ? 7.457 4.852 -3.494 1 98.38 78 GLY B N 1
ATOM 2557 C CA . GLY B 1 78 ? 8.625 5.574 -3.975 1 98.38 78 GLY B CA 1
ATOM 2558 C C . GLY B 1 78 ? 9.703 4.664 -4.539 1 98.38 78 GLY B C 1
ATOM 2559 O O . GLY B 1 78 ? 9.766 3.484 -4.191 1 98.38 78 GLY B O 1
ATOM 2560 N N . THR B 1 79 ? 10.578 5.258 -5.418 1 98.38 79 THR B N 1
ATOM 2561 C CA . THR B 1 79 ? 11.578 4.445 -6.098 1 98.38 79 THR B CA 1
ATOM 2562 C C . THR B 1 79 ? 12.719 4.094 -5.148 1 98.38 79 THR B C 1
ATOM 2564 O O . THR B 1 79 ? 13.648 3.375 -5.527 1 98.38 79 THR B O 1
ATOM 2567 N N . ASP B 1 80 ? 12.633 4.539 -3.902 1 97.19 80 ASP B N 1
ATOM 2568 C CA . ASP B 1 80 ? 13.641 4.176 -2.904 1 97.19 80 ASP B CA 1
ATOM 2569 C C . ASP B 1 80 ? 13.461 2.727 -2.453 1 97.19 80 ASP B C 1
ATOM 2571 O O . ASP B 1 80 ? 14.297 2.189 -1.729 1 97.19 80 ASP B O 1
ATOM 2575 N N . THR B 1 81 ? 12.445 2.062 -2.896 1 96.94 81 THR B N 1
ATOM 2576 C CA . THR B 1 81 ? 12.242 0.637 -2.666 1 96.94 81 THR B CA 1
ATOM 2577 C C . THR B 1 81 ? 12.219 -0.126 -3.988 1 96.94 81 THR B C 1
ATOM 2579 O O . THR B 1 81 ? 11.883 0.439 -5.031 1 96.94 81 THR B O 1
ATOM 2582 N N . ALA B 1 82 ? 12.492 -1.423 -3.934 1 96.81 82 ALA B N 1
ATOM 2583 C CA . ALA B 1 82 ? 12.508 -2.26 -5.129 1 96.81 82 ALA B CA 1
ATOM 2584 C C . ALA B 1 82 ? 11.125 -2.338 -5.766 1 96.81 82 ALA B C 1
ATOM 2586 O O . ALA B 1 82 ? 10.984 -2.191 -6.98 1 96.81 82 ALA B O 1
ATOM 2587 N N . LYS B 1 83 ? 10.125 -2.553 -4.965 1 97.69 83 LYS B N 1
ATOM 2588 C CA . LYS B 1 83 ? 8.766 -2.666 -5.492 1 97.69 83 LYS B CA 1
ATOM 2589 C C .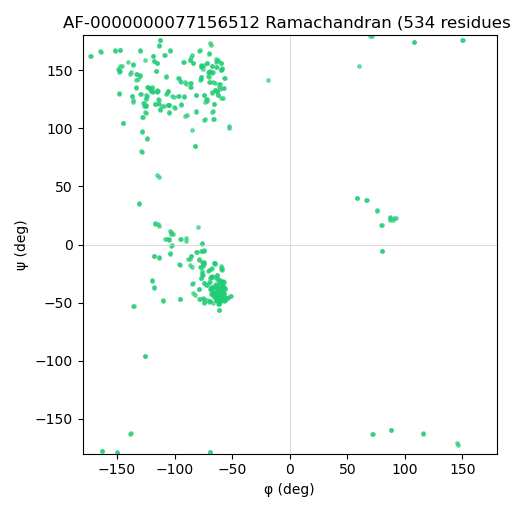 LYS B 1 83 ? 8.266 -1.323 -6.02 1 97.69 83 LYS B C 1
ATOM 2591 O O . LYS B 1 83 ? 7.566 -1.269 -7.031 1 97.69 83 LYS B O 1
ATOM 2596 N N . GLY B 1 84 ? 8.641 -0.238 -5.293 1 98.5 84 GLY B N 1
ATOM 2597 C CA . GLY B 1 84 ? 8.297 1.088 -5.777 1 98.5 84 GLY B CA 1
ATOM 2598 C C . GLY B 1 84 ? 8.891 1.396 -7.141 1 98.5 84 GLY B C 1
ATOM 2599 O O . GLY B 1 84 ? 8.242 2.037 -7.973 1 98.5 84 GLY B O 1
ATOM 2600 N N . ARG B 1 85 ? 10.117 0.969 -7.367 1 98.56 85 ARG B N 1
ATOM 2601 C CA . ARG B 1 85 ? 10.75 1.146 -8.672 1 98.56 85 ARG B CA 1
ATOM 2602 C C . ARG B 1 85 ? 9.953 0.448 -9.766 1 98.56 85 ARG B C 1
ATOM 2604 O O . ARG B 1 85 ? 9.773 0.995 -10.859 1 98.56 85 ARG B O 1
ATOM 2611 N N . LEU B 1 86 ? 9.453 -0.724 -9.469 1 98.81 86 LEU B N 1
ATOM 2612 C CA . LEU B 1 86 ? 8.664 -1.468 -10.445 1 98.81 86 LEU B CA 1
ATOM 2613 C C . LEU B 1 86 ? 7.348 -0.755 -10.734 1 98.81 86 LEU B C 1
ATOM 2615 O O . LEU B 1 86 ? 6.938 -0.648 -11.891 1 98.81 86 LEU B O 1
ATOM 2619 N N . VAL B 1 87 ? 6.688 -0.265 -9.68 1 98.81 87 VAL B N 1
ATOM 2620 C CA . VAL B 1 87 ? 5.43 0.452 -9.852 1 98.81 87 VAL B CA 1
ATOM 2621 C C . VAL B 1 87 ? 5.656 1.692 -10.711 1 98.81 87 VAL B C 1
ATOM 2623 O O . VAL B 1 87 ? 4.91 1.944 -11.664 1 98.81 87 VAL B O 1
ATOM 2626 N N . HIS B 1 88 ? 6.715 2.467 -10.422 1 98.81 88 HIS B N 1
ATOM 2627 C CA . HIS B 1 88 ? 7.035 3.652 -11.211 1 98.81 88 HIS B CA 1
ATOM 2628 C C . HIS B 1 88 ? 7.297 3.293 -12.672 1 98.81 88 HIS B C 1
ATOM 2630 O O . HIS B 1 88 ? 6.809 3.969 -13.578 1 98.81 88 HIS B O 1
ATOM 2636 N N . ARG B 1 89 ? 8.086 2.223 -12.852 1 98.62 89 ARG B N 1
ATOM 2637 C CA . ARG B 1 89 ? 8.422 1.783 -14.203 1 98.62 89 ARG B CA 1
ATOM 2638 C C . ARG B 1 89 ? 7.168 1.441 -15 1 98.62 89 ARG B C 1
ATOM 2640 O O . ARG B 1 89 ? 7.012 1.875 -16.141 1 98.62 89 ARG B O 1
ATOM 2647 N N . MET B 1 90 ? 6.27 0.741 -14.383 1 98.88 90 MET B N 1
ATOM 2648 C CA . MET B 1 90 ? 5.035 0.32 -15.039 1 98.88 90 MET B CA 1
ATOM 2649 C C . MET B 1 90 ? 4.125 1.514 -15.305 1 98.88 90 MET B C 1
ATOM 2651 O O . MET B 1 90 ? 3.646 1.703 -16.422 1 98.88 90 MET B O 1
ATOM 2655 N N . VAL B 1 91 ? 3.902 2.352 -14.289 1 98.81 91 VAL B N 1
ATOM 2656 C CA . VAL B 1 91 ? 3.004 3.494 -14.414 1 98.81 91 VAL B CA 1
ATOM 2657 C C . VAL B 1 91 ? 3.512 4.434 -15.5 1 98.81 91 VAL B C 1
ATOM 2659 O O . VAL B 1 91 ? 2.736 4.902 -16.344 1 98.81 91 VAL B O 1
ATOM 2662 N N . ARG B 1 92 ? 4.797 4.703 -15.547 1 98.25 92 ARG B N 1
ATOM 2663 C CA . ARG B 1 92 ? 5.379 5.613 -16.531 1 98.25 92 ARG B CA 1
ATOM 2664 C C . ARG B 1 92 ? 5.32 5.02 -17.938 1 98.25 92 ARG B C 1
ATOM 2666 O O . ARG B 1 92 ? 5.238 5.75 -18.922 1 98.25 92 ARG B O 1
ATOM 2673 N N . SER B 1 93 ? 5.344 3.674 -18.016 1 98.5 93 SER B N 1
ATOM 2674 C CA . SER B 1 93 ? 5.332 2.996 -19.312 1 98.5 93 SER B CA 1
ATOM 2675 C C . SER B 1 93 ? 3.916 2.609 -19.719 1 98.5 93 SER B C 1
ATOM 2677 O O . SER B 1 93 ? 3.719 1.944 -20.734 1 98.5 93 SER B O 1
ATOM 2679 N N . HIS B 1 94 ? 2.91 2.988 -18.953 1 98.06 94 HIS B N 1
ATOM 2680 C CA . HIS B 1 94 ? 1.507 2.678 -19.203 1 98.06 94 HIS B CA 1
ATOM 2681 C C . HIS B 1 94 ? 1.278 1.17 -19.266 1 98.06 94 HIS B C 1
ATOM 2683 O O . HIS B 1 94 ? 0.591 0.679 -20.156 1 98.06 94 HIS B O 1
ATOM 2689 N N . VAL B 1 95 ? 1.92 0.476 -18.422 1 98.81 95 VAL B N 1
ATOM 2690 C CA . VAL B 1 95 ? 1.708 -0.957 -18.234 1 98.81 95 VAL B CA 1
ATOM 2691 C C . VAL B 1 95 ? 0.944 -1.204 -16.938 1 98.81 95 VAL B C 1
ATOM 2693 O O . VAL B 1 95 ? 1.396 -0.811 -15.859 1 98.81 95 VAL B O 1
ATOM 2696 N N . ALA B 1 96 ? -0.206 -1.812 -16.984 1 98.94 96 ALA B N 1
ATOM 2697 C CA . ALA B 1 96 ? -0.959 -2.211 -15.805 1 98.94 96 ALA B CA 1
ATOM 2698 C C . ALA B 1 96 ? -0.473 -3.557 -15.273 1 98.94 96 ALA B C 1
ATOM 2700 O O . ALA B 1 96 ? 0.153 -4.328 -16 1 98.94 96 ALA B O 1
ATOM 2701 N N . LEU B 1 97 ? -0.704 -3.809 -14 1 98.94 97 LEU B N 1
ATOM 2702 C CA . LEU B 1 97 ? -0.418 -5.09 -13.367 1 98.94 97 LEU B CA 1
ATOM 2703 C C . LEU B 1 97 ? -1.648 -5.625 -12.641 1 98.94 97 LEU B C 1
ATOM 2705 O O . LEU B 1 97 ? -2.227 -4.938 -11.797 1 98.94 97 LEU B O 1
ATOM 2709 N N . PHE B 1 98 ? -2.09 -6.781 -13 1 98.94 98 PHE B N 1
ATOM 2710 C CA . PHE B 1 98 ? -3.164 -7.516 -12.344 1 98.94 98 PHE B CA 1
ATOM 2711 C C . PHE B 1 98 ? -2.664 -8.859 -11.82 1 98.94 98 PHE B C 1
ATOM 2713 O O . PHE B 1 98 ? -1.962 -9.586 -12.531 1 98.94 98 PHE B O 1
ATOM 2720 N N . CYS B 1 99 ? -3.055 -9.164 -10.578 1 98.81 99 CYS B N 1
ATOM 2721 C CA . CYS B 1 99 ? -2.551 -10.398 -9.984 1 98.81 99 CYS B CA 1
ATOM 2722 C C . CYS B 1 99 ? -3.695 -11.336 -9.617 1 98.81 99 CYS B C 1
ATOM 2724 O O . CYS B 1 99 ? -4.707 -10.898 -9.062 1 98.81 99 CYS B O 1
ATOM 2726 N N . ALA B 1 100 ? -3.6 -12.539 -9.969 1 98.81 100 ALA B N 1
ATOM 2727 C CA . ALA B 1 100 ? -4.406 -13.664 -9.484 1 98.81 100 ALA B CA 1
ATOM 2728 C C . ALA B 1 100 ? -3.539 -14.688 -8.766 1 98.81 100 ALA B C 1
ATOM 2730 O O . ALA B 1 100 ? -2.609 -15.25 -9.359 1 98.81 100 ALA B O 1
ATOM 2731 N N . HIS B 1 101 ? -3.865 -14.93 -7.492 1 98.62 101 HIS B N 1
ATOM 2732 C CA . HIS B 1 101 ? -2.986 -15.703 -6.621 1 98.62 101 HIS B CA 1
ATOM 2733 C C . HIS B 1 101 ? -3.73 -16.875 -5.984 1 98.62 101 HIS B C 1
ATOM 2735 O O . HIS B 1 101 ? -4.016 -17.875 -6.652 1 98.62 101 HIS B O 1
ATOM 2741 N N . THR B 1 102 ? -4.223 -16.734 -4.793 1 98.44 102 THR B N 1
ATOM 2742 C CA . THR B 1 102 ? -4.883 -17.859 -4.156 1 98.44 102 THR B CA 1
ATOM 2743 C C . THR B 1 102 ? -6.277 -18.078 -4.738 1 98.44 102 THR B C 1
ATOM 2745 O O . THR B 1 102 ? -6.832 -19.172 -4.656 1 98.44 102 THR B O 1
ATOM 2748 N N . ASN B 1 103 ? -6.855 -17 -5.305 1 98.75 103 ASN B N 1
ATOM 2749 C CA . ASN B 1 103 ? -8.109 -17.219 -6.027 1 98.75 103 ASN B CA 1
ATOM 2750 C C . ASN B 1 103 ? -7.922 -18.156 -7.215 1 98.75 103 ASN B C 1
ATOM 2752 O O . ASN B 1 103 ? -8.758 -19.031 -7.457 1 98.75 103 ASN B O 1
ATOM 2756 N N . ALA B 1 104 ? -6.836 -18.016 -7.895 1 98.81 104 ALA B N 1
ATOM 2757 C CA . ALA B 1 104 ? -6.523 -18.922 -9 1 98.81 104 ALA B CA 1
ATOM 2758 C C . ALA B 1 104 ? -6.129 -20.312 -8.484 1 98.81 104 ALA B C 1
ATOM 2760 O O . ALA B 1 104 ? -6.406 -21.312 -9.141 1 98.81 104 ALA B O 1
ATOM 2761 N N . ASP B 1 105 ? -5.469 -20.328 -7.348 1 98.62 105 ASP B N 1
ATOM 2762 C CA . ASP B 1 105 ? -5.121 -21.609 -6.738 1 98.62 105 ASP B CA 1
ATOM 2763 C C . ASP B 1 105 ? -6.367 -22.438 -6.453 1 98.62 105 ASP B C 1
ATOM 2765 O O . ASP B 1 105 ? -6.352 -23.656 -6.594 1 98.62 105 ASP B O 1
ATOM 2769 N N . SER B 1 106 ? -7.426 -21.812 -6.09 1 98.19 106 SER B N 1
ATOM 2770 C CA . SER B 1 106 ? -8.617 -22.469 -5.574 1 98.19 106 SER B CA 1
ATOM 2771 C C . SER B 1 106 ? -9.641 -22.703 -6.676 1 98.19 106 SER B C 1
ATOM 2773 O O . SER B 1 106 ? -10.586 -23.484 -6.5 1 98.19 106 SER B O 1
ATOM 2775 N N . ALA B 1 107 ? -9.484 -22.031 -7.723 1 98.62 107 ALA B N 1
ATOM 2776 C CA . ALA B 1 107 ? -10.484 -22.031 -8.789 1 98.62 107 ALA B CA 1
ATOM 2777 C C . ALA B 1 107 ? -10.523 -23.391 -9.508 1 98.62 107 ALA B C 1
ATOM 2779 O O . ALA B 1 107 ? -9.648 -24.234 -9.297 1 98.62 107 ALA B O 1
ATOM 2780 N N . VAL B 1 108 ? -11.617 -23.641 -10.305 1 97.88 108 VAL B N 1
ATOM 2781 C CA . VAL B 1 108 ? -11.781 -24.812 -11.172 1 97.88 108 VAL B CA 1
ATOM 2782 C C . VAL B 1 108 ? -12.148 -24.359 -12.586 1 97.88 108 VAL B C 1
ATOM 2784 O O . VAL B 1 108 ? -13.258 -23.859 -12.812 1 97.88 108 VAL B O 1
ATOM 2787 N N . PRO B 1 109 ? -11.305 -24.469 -13.586 1 98.12 109 PRO B N 1
ATOM 2788 C CA . PRO B 1 109 ? -9.93 -24.938 -13.383 1 98.12 109 PRO B CA 1
ATOM 2789 C C . PRO B 1 109 ? -9.031 -23.859 -12.758 1 98.12 109 PRO B C 1
ATOM 2791 O O . PRO B 1 109 ? -9.336 -22.672 -12.836 1 98.12 109 PRO B O 1
ATOM 2794 N N . GLY B 1 110 ? -8 -24.281 -12.062 1 98.69 110 GLY B N 1
ATOM 2795 C CA . GLY B 1 110 ? -7.035 -23.375 -11.461 1 98.69 110 GLY B CA 1
ATOM 2796 C C . GLY B 1 110 ? -5.602 -23.844 -11.609 1 98.69 110 GLY B C 1
ATOM 2797 O O . GLY B 1 110 ? -5.285 -24.609 -12.523 1 98.69 110 GLY B O 1
ATOM 2798 N N . VAL B 1 111 ? -4.699 -23.297 -10.805 1 98.81 111 VAL B N 1
ATOM 2799 C CA . VAL B 1 111 ? -3.254 -23.5 -10.883 1 98.81 111 VAL B CA 1
ATOM 2800 C C . VAL B 1 111 ? -2.941 -24.984 -10.82 1 98.81 111 VAL B C 1
ATOM 2802 O O . VAL B 1 111 ? -2.191 -25.5 -11.648 1 98.81 111 VAL B O 1
ATOM 2805 N N . SER B 1 112 ? -3.57 -25.641 -9.898 1 98.69 112 SER B N 1
ATOM 2806 C CA . SER B 1 112 ? -3.25 -27.047 -9.711 1 98.69 112 SER B CA 1
ATOM 2807 C C . SER B 1 112 ? -3.889 -27.906 -10.797 1 98.69 112 SER B C 1
ATOM 2809 O O . SER B 1 112 ? -3.398 -29 -11.102 1 98.69 112 SER B O 1
ATOM 2811 N N . ASP B 1 113 ? -5.023 -27.484 -11.359 1 98.75 113 ASP B N 1
ATOM 2812 C CA . ASP B 1 113 ? -5.559 -28.172 -12.531 1 98.75 113 ASP B CA 1
ATOM 2813 C C . ASP B 1 113 ? -4.57 -28.109 -13.695 1 98.75 113 ASP B C 1
ATOM 2815 O O . ASP B 1 113 ? -4.367 -29.109 -14.398 1 98.75 113 ASP B O 1
ATOM 2819 N N . ALA B 1 114 ? -4.004 -26.938 -13.906 1 98.81 114 ALA B N 1
ATOM 2820 C CA . ALA B 1 114 ? -3.033 -26.75 -14.977 1 98.81 114 ALA B CA 1
ATOM 2821 C C . ALA B 1 114 ? -1.819 -27.656 -14.773 1 98.81 114 ALA B C 1
ATOM 2823 O O . ALA B 1 114 ? -1.343 -28.297 -15.719 1 98.81 114 ALA B O 1
ATOM 2824 N N . LEU B 1 115 ? -1.344 -27.688 -13.578 1 98.75 115 LEU B N 1
ATOM 2825 C CA . LEU B 1 115 ? -0.221 -28.547 -13.25 1 98.75 115 LEU B CA 1
ATOM 2826 C C . LEU B 1 115 ? -0.578 -30.016 -13.484 1 98.75 115 LEU B C 1
ATOM 2828 O O . LEU B 1 115 ? 0.18 -30.75 -14.133 1 98.75 115 LEU B O 1
ATOM 2832 N N . ALA B 1 116 ? -1.718 -30.453 -12.977 1 98.75 116 ALA B N 1
ATOM 2833 C CA . ALA B 1 116 ? -2.18 -31.828 -13.117 1 98.75 116 ALA B CA 1
ATOM 2834 C C . ALA B 1 116 ? -2.287 -32.219 -14.586 1 98.75 116 ALA B C 1
ATOM 2836 O O . ALA B 1 116 ? -1.826 -33.281 -14.984 1 98.75 116 ALA B O 1
ATOM 2837 N N . GLU B 1 117 ? -2.879 -31.344 -15.305 1 98.19 117 GLU B N 1
ATOM 2838 C CA . GLU B 1 117 ? -3.037 -31.609 -16.734 1 98.19 117 GLU B CA 1
ATOM 2839 C C . GLU B 1 117 ? -1.684 -31.797 -17.422 1 98.19 117 GLU B C 1
ATOM 2841 O O . GLU B 1 117 ? -1.517 -32.688 -18.234 1 98.19 117 GLU B O 1
ATOM 2846 N N . ARG B 1 118 ? -0.767 -30.984 -17.125 1 97.81 118 ARG B N 1
ATOM 2847 C CA . ARG B 1 118 ? 0.561 -31.016 -17.734 1 97.81 118 ARG B CA 1
ATOM 2848 C C . ARG B 1 118 ? 1.253 -32.344 -17.438 1 97.81 118 ARG B C 1
ATOM 2850 O O . ARG B 1 118 ? 2.043 -32.844 -18.25 1 97.81 118 ARG B O 1
ATOM 2857 N N . ILE B 1 119 ? 0.964 -32.906 -16.266 1 97.62 119 ILE B N 1
ATOM 2858 C CA . ILE B 1 119 ? 1.698 -34.125 -15.922 1 97.62 119 ILE B CA 1
ATOM 2859 C C . ILE B 1 119 ? 0.821 -35.344 -16.172 1 97.62 119 ILE B C 1
ATOM 2861 O O . ILE B 1 119 ? 1.127 -36.469 -15.695 1 97.62 119 ILE B O 1
ATOM 2865 N N . GLY B 1 120 ? -0.299 -35.156 -16.781 1 97.69 120 GLY B N 1
ATOM 2866 C CA . GLY B 1 120 ? -1.068 -36.25 -17.359 1 97.69 120 GLY B CA 1
ATOM 2867 C C . GLY B 1 120 ? -2.094 -36.812 -16.391 1 97.69 120 GLY B C 1
ATOM 2868 O O . GLY B 1 120 ? -2.49 -37.969 -16.516 1 97.69 120 GLY B O 1
ATOM 2869 N N . LEU B 1 121 ? -2.514 -36.062 -15.422 1 98.44 121 LEU B N 1
ATOM 2870 C CA . LEU B 1 121 ? -3.482 -36.562 -14.445 1 98.44 121 LEU B CA 1
ATOM 2871 C C . LEU B 1 121 ? -4.906 -36.25 -14.898 1 98.44 121 LEU B C 1
ATOM 2873 O O . LEU B 1 121 ? -5.168 -35.188 -15.445 1 98.44 121 LEU B O 1
ATOM 2877 N N . ARG B 1 122 ? -5.77 -37.156 -14.711 1 98.38 122 ARG B N 1
ATOM 2878 C CA . ARG B 1 122 ? -7.199 -36.875 -14.766 1 98.38 122 ARG B CA 1
ATOM 2879 C C . ARG B 1 122 ? -7.734 -36.5 -13.383 1 98.38 122 ARG B C 1
ATOM 2881 O O . ARG B 1 122 ? -7.875 -37.344 -12.508 1 98.38 122 ARG B O 1
ATOM 2888 N N . VAL B 1 123 ? -8.094 -35.25 -13.234 1 98.25 123 VAL B N 1
ATOM 2889 C CA . VAL B 1 123 ? -8.43 -34.719 -11.922 1 98.25 123 VAL B CA 1
ATOM 2890 C C . VAL B 1 123 ? -9.828 -35.188 -11.516 1 98.25 123 VAL B C 1
ATOM 2892 O O . VAL B 1 123 ? -10.75 -35.188 -12.336 1 98.25 123 VAL B O 1
ATOM 2895 N N . SER B 1 124 ? -9.945 -35.469 -10.211 1 96.69 124 SER B N 1
ATOM 2896 C CA . SER B 1 124 ? -11.242 -35.906 -9.719 1 96.69 124 SER B CA 1
ATOM 2897 C C . SER B 1 124 ? -11.812 -34.938 -8.695 1 96.69 124 SER B C 1
ATOM 2899 O O . SER B 1 124 ? -13.023 -34.719 -8.633 1 96.69 124 SER B O 1
ATOM 2901 N N . ARG B 1 125 ? -10.977 -34.375 -7.871 1 97 125 ARG B N 1
ATOM 2902 C CA . ARG B 1 125 ? -11.43 -33.5 -6.777 1 97 125 ARG B CA 1
ATOM 2903 C C . ARG B 1 125 ? -10.273 -32.688 -6.223 1 97 125 ARG B C 1
ATOM 2905 O O . ARG B 1 125 ? -9.109 -32.938 -6.508 1 97 125 ARG B O 1
ATOM 2912 N N . PRO B 1 126 ? -10.641 -31.688 -5.434 1 98.38 126 PRO B N 1
ATOM 2913 C CA . PRO B 1 126 ? -9.578 -30.922 -4.773 1 98.38 126 PRO B CA 1
ATOM 2914 C C . PRO B 1 126 ? -8.898 -31.703 -3.648 1 98.38 126 PRO B C 1
ATOM 2916 O O . PRO B 1 126 ? -9.484 -32.656 -3.1 1 98.38 126 PRO B O 1
ATOM 2919 N N . LEU B 1 127 ? -7.699 -31.359 -3.314 1 98.5 127 LEU B N 1
ATOM 2920 C CA . LEU B 1 127 ? -6.969 -31.922 -2.184 1 98.5 127 LEU B CA 1
ATOM 2921 C C . LEU B 1 127 ? -7.508 -31.375 -0.865 1 98.5 127 LEU B C 1
ATOM 2923 O O . LEU B 1 127 ? -7.719 -32.125 0.084 1 98.5 127 LEU B O 1
ATOM 2927 N N . ALA B 1 128 ? -7.688 -30.062 -0.821 1 97.94 128 ALA B N 1
ATOM 2928 C CA . ALA B 1 128 ? -8.281 -29.359 0.31 1 97.94 128 ALA B CA 1
ATOM 2929 C C . ALA B 1 128 ? -9.477 -28.531 -0.133 1 97.94 128 ALA B C 1
ATOM 2931 O O . ALA B 1 128 ? -9.344 -27.328 -0.426 1 97.94 128 ALA B O 1
ATOM 2932 N N . PRO B 1 129 ? -10.633 -29.109 -0.08 1 97.62 129 PRO B N 1
ATOM 2933 C CA . PRO B 1 129 ? -11.82 -28.484 -0.681 1 97.62 129 PRO B CA 1
ATOM 2934 C C . PRO B 1 129 ? -12.383 -27.344 0.17 1 97.62 129 PRO B C 1
ATOM 2936 O O . PRO B 1 129 ? -12.312 -27.406 1.4 1 97.62 129 PRO B O 1
ATOM 2939 N N . HIS B 1 130 ? -12.883 -26.328 -0.535 1 96.81 130 HIS B N 1
ATOM 2940 C CA . HIS B 1 130 ? -13.805 -25.406 0.106 1 96.81 130 HIS B CA 1
ATOM 2941 C C . HIS B 1 130 ? -15.148 -26.078 0.402 1 96.81 130 HIS B C 1
ATOM 2943 O O . HIS B 1 130 ? -15.312 -27.266 0.157 1 96.81 130 HIS B O 1
ATOM 2949 N N . ALA B 1 131 ? -16.062 -25.25 0.976 1 94.94 131 ALA B N 1
ATOM 2950 C CA . ALA B 1 131 ? -17.344 -25.781 1.425 1 94.94 131 ALA B CA 1
ATOM 2951 C C . ALA B 1 131 ? -18.141 -26.328 0.251 1 94.94 131 ALA B C 1
ATOM 2953 O O . ALA B 1 131 ? -18.891 -27.297 0.403 1 94.94 131 ALA B O 1
ATOM 2954 N N . ASP B 1 132 ? -17.953 -25.859 -0.948 1 94.69 132 ASP B N 1
ATOM 2955 C CA . ASP B 1 132 ? -18.734 -26.281 -2.111 1 94.69 132 ASP B CA 1
ATOM 2956 C C . ASP B 1 132 ? -18.25 -27.625 -2.646 1 94.69 132 ASP B C 1
ATOM 2958 O O . ASP B 1 132 ? -18.875 -28.203 -3.535 1 94.69 132 ASP B O 1
ATOM 2962 N N . GLY B 1 133 ? -17.125 -28.078 -2.199 1 94.56 133 GLY B N 1
ATOM 2963 C CA . GLY B 1 133 ? -16.594 -29.391 -2.572 1 94.56 133 GLY B CA 1
ATOM 2964 C C . GLY B 1 133 ? -15.914 -29.391 -3.926 1 94.56 133 GLY B C 1
ATOM 2965 O O . GLY B 1 133 ? -15.312 -30.391 -4.316 1 94.56 133 GLY B O 1
ATOM 2966 N N . ARG B 1 134 ? -15.961 -28.359 -4.621 1 95.88 134 ARG B N 1
ATOM 2967 C CA . ARG B 1 134 ? -15.422 -28.281 -5.977 1 95.88 134 ARG B CA 1
ATOM 2968 C C . ARG B 1 134 ? -14.172 -27.406 -6.027 1 95.88 134 ARG B C 1
ATOM 2970 O O . ARG B 1 134 ? -13.156 -27.797 -6.594 1 95.88 134 ARG B O 1
ATOM 2977 N N . THR B 1 135 ? -14.227 -26.25 -5.461 1 97.75 135 THR B N 1
ATOM 2978 C CA . THR B 1 135 ? -13.078 -25.359 -5.371 1 97.75 135 THR B CA 1
ATOM 2979 C C . THR B 1 135 ? -12.211 -25.703 -4.164 1 97.75 135 THR B C 1
ATOM 2981 O O . THR B 1 135 ? -12.617 -26.484 -3.307 1 97.75 135 THR B O 1
ATOM 2984 N N . GLY B 1 136 ? -11.031 -25.234 -4.164 1 97.81 136 GLY B N 1
ATOM 2985 C CA . GLY B 1 136 ? -10.102 -25.484 -3.074 1 97.81 136 GLY B CA 1
ATOM 2986 C C . GLY B 1 136 ? -8.664 -25.625 -3.537 1 97.81 136 GLY B C 1
ATOM 2987 O O . GLY B 1 136 ? -8.359 -25.438 -4.715 1 97.81 136 GLY B O 1
ATOM 2988 N N . ILE B 1 137 ? -7.871 -26.031 -2.627 1 97.94 137 ILE B N 1
ATOM 2989 C CA . ILE B 1 137 ? -6.441 -26.047 -2.908 1 97.94 137 ILE B CA 1
ATOM 2990 C C . ILE B 1 137 ? -6.031 -27.438 -3.387 1 97.94 137 ILE B C 1
ATOM 2992 O O . ILE B 1 137 ? -6.516 -28.453 -2.867 1 97.94 137 ILE B O 1
ATOM 2996 N N . GLY B 1 138 ? -5.148 -27.391 -4.355 1 98.56 138 GLY B N 1
ATOM 2997 C CA . GLY B 1 138 ? -4.613 -28.656 -4.848 1 98.56 138 GLY B CA 1
ATOM 2998 C C . GLY B 1 138 ? -5.629 -29.484 -5.609 1 98.56 138 GLY B C 1
ATOM 2999 O O . GLY B 1 138 ? -6.785 -29.078 -5.75 1 98.56 138 GLY B O 1
ATOM 3000 N N . ARG B 1 139 ? -5.188 -30.594 -6.07 1 98.81 139 ARG B N 1
ATOM 3001 C CA . ARG B 1 139 ? -6.016 -31.547 -6.812 1 98.81 139 ARG B CA 1
ATOM 3002 C C . ARG B 1 139 ? -5.555 -32.969 -6.57 1 98.81 139 ARG B C 1
ATOM 3004 O O . ARG B 1 139 ? -4.387 -33.219 -6.27 1 98.81 139 ARG B O 1
ATOM 3011 N N . ILE B 1 140 ? -6.477 -33.812 -6.648 1 98.75 140 ILE B N 1
ATOM 3012 C CA . ILE B 1 140 ? -6.211 -35.25 -6.691 1 98.75 140 ILE B CA 1
ATOM 3013 C C . ILE B 1 140 ? -6.637 -35.812 -8.047 1 98.75 140 ILE B C 1
ATOM 3015 O O . ILE B 1 140 ? -7.711 -35.469 -8.555 1 98.75 140 ILE B O 1
ATOM 3019 N N . GLY B 1 141 ? -5.785 -36.562 -8.609 1 98.69 141 GLY B N 1
ATOM 3020 C CA . GLY B 1 141 ? -6.082 -37.188 -9.891 1 98.69 141 GLY B CA 1
ATOM 3021 C C . GLY B 1 141 ? -5.387 -38.531 -10.078 1 98.69 141 GLY B C 1
ATOM 3022 O O . GLY B 1 141 ? -4.707 -39 -9.172 1 98.69 141 GLY B O 1
ATOM 3023 N N . GLU B 1 142 ? -5.66 -39.062 -11.281 1 98.75 142 GLU B N 1
ATOM 3024 C CA . GLU B 1 142 ? -5.105 -40.375 -11.562 1 98.75 142 GLU B CA 1
ATOM 3025 C C . GLU B 1 142 ? -4.383 -40.406 -12.906 1 98.75 142 GLU B C 1
ATOM 3027 O O . GLU B 1 142 ? -4.82 -39.781 -13.867 1 98.75 142 GLU B O 1
ATOM 3032 N N . LEU B 1 143 ? -3.33 -41.188 -12.93 1 98.5 143 LEU B N 1
ATOM 3033 C CA . LEU B 1 143 ? -2.672 -41.531 -14.195 1 98.5 143 LEU B CA 1
ATOM 3034 C C . LEU B 1 143 ? -3.477 -42.562 -14.977 1 98.5 143 LEU B C 1
ATOM 3036 O O . LEU B 1 143 ? -4.207 -43.344 -14.383 1 98.5 143 LEU B O 1
ATOM 3040 N N . PRO B 1 144 ? -3.338 -42.5 -16.281 1 97.31 144 PRO B N 1
ATOM 3041 C CA . PRO B 1 144 ? -4.027 -43.531 -17.062 1 97.31 144 PRO B CA 1
ATOM 3042 C C . PRO B 1 144 ? -3.59 -44.969 -16.703 1 97.31 144 PRO B C 1
ATOM 3044 O O . PRO B 1 144 ? -4.402 -45.875 -16.734 1 97.31 144 PRO B O 1
ATOM 3047 N N . GLU B 1 145 ? -2.283 -45.094 -16.422 1 97.75 145 GLU B N 1
ATOM 3048 C CA . GLU B 1 145 ? -1.716 -46.375 -15.992 1 97.75 145 GLU B CA 1
ATOM 3049 C C . GLU B 1 145 ? -0.72 -46.188 -14.852 1 97.75 145 GLU B C 1
ATOM 3051 O O . GLU B 1 145 ? -0.071 -45.156 -14.758 1 97.75 145 GLU B O 1
ATOM 3056 N N . SER B 1 146 ? -0.704 -47.25 -14.023 1 98.25 146 SER B N 1
ATOM 3057 C CA . SER B 1 146 ? 0.268 -47.219 -12.938 1 98.25 146 SER B CA 1
ATOM 3058 C C . SER B 1 146 ? 1.695 -47.281 -13.469 1 98.25 146 SER B C 1
ATOM 3060 O O . SER B 1 146 ? 1.975 -48.062 -14.398 1 98.25 146 SER B O 1
ATOM 3062 N N . VAL B 1 147 ? 2.574 -46.531 -12.891 1 98.38 147 VAL B N 1
ATOM 3063 C CA . VAL B 1 147 ? 3.982 -46.531 -13.273 1 98.38 147 VAL B CA 1
ATOM 3064 C C . VAL B 1 147 ? 4.855 -46.531 -12.016 1 98.38 147 VAL B C 1
ATOM 3066 O O . VAL B 1 147 ? 4.434 -46.062 -10.961 1 98.38 147 VAL B O 1
ATOM 3069 N N . PRO B 1 148 ? 6.09 -47.062 -12.172 1 98.69 148 PRO B N 1
ATOM 3070 C CA . PRO B 1 148 ? 6.996 -46.969 -11.023 1 98.69 148 PRO B CA 1
ATOM 3071 C C . PRO B 1 148 ? 7.324 -45.5 -10.664 1 98.69 148 PRO B C 1
ATOM 3073 O O . PRO B 1 148 ? 7.371 -44.656 -11.547 1 98.69 148 PRO B O 1
ATOM 3076 N N . PHE B 1 149 ? 7.625 -45.281 -9.398 1 98.44 149 PHE B N 1
ATOM 3077 C CA . PHE B 1 149 ? 7.867 -43.938 -8.883 1 98.44 149 PHE B CA 1
ATOM 3078 C C . PHE B 1 149 ? 8.992 -43.25 -9.656 1 98.44 149 PHE B C 1
ATOM 3080 O O . PHE B 1 149 ? 8.875 -42.062 -10.023 1 98.44 149 PHE B O 1
ATOM 3087 N N . ALA B 1 150 ? 10.062 -43.938 -9.898 1 98.5 150 ALA B N 1
ATOM 3088 C CA . ALA B 1 150 ? 11.195 -43.375 -10.617 1 98.5 150 ALA B CA 1
ATOM 3089 C C . ALA B 1 150 ? 10.766 -42.875 -12.008 1 98.5 150 ALA B C 1
ATOM 3091 O O . ALA B 1 150 ? 11.195 -41.812 -12.453 1 98.5 150 ALA B O 1
ATOM 3092 N N . GLU B 1 151 ? 9.969 -43.656 -12.641 1 98.12 151 GLU B N 1
ATOM 3093 C CA . GLU B 1 151 ? 9.453 -43.281 -13.953 1 98.12 151 GLU B CA 1
ATOM 3094 C C . GLU B 1 151 ? 8.523 -42.094 -13.852 1 98.12 151 GLU B C 1
ATOM 3096 O O . GLU B 1 151 ? 8.547 -41.188 -14.711 1 98.12 151 GLU B O 1
ATOM 3101 N N . PHE B 1 152 ? 7.684 -42.062 -12.859 1 98.19 152 PHE B N 1
ATOM 3102 C CA . PHE B 1 152 ? 6.777 -40.938 -12.648 1 98.19 152 PHE B CA 1
ATOM 3103 C C . PHE B 1 152 ? 7.551 -39.656 -12.469 1 98.19 152 PHE B C 1
ATOM 3105 O O . PHE B 1 152 ? 7.211 -38.625 -13.07 1 98.19 152 PHE B O 1
ATOM 3112 N N . VAL B 1 153 ? 8.609 -39.625 -11.672 1 98.56 153 VAL B N 1
ATOM 3113 C CA . VAL B 1 153 ? 9.438 -38.438 -11.438 1 98.56 153 VAL B CA 1
ATOM 3114 C C . VAL B 1 153 ? 10.039 -37.969 -12.758 1 98.56 153 VAL B C 1
ATOM 3116 O O . VAL B 1 153 ? 10.055 -36.75 -13.031 1 98.56 153 VAL B O 1
ATOM 3119 N N . ARG B 1 154 ? 10.516 -38.938 -13.555 1 98.12 154 ARG B N 1
ATOM 3120 C CA . ARG B 1 154 ? 11.078 -38.594 -14.859 1 98.12 154 ARG B CA 1
ATOM 3121 C C . ARG B 1 154 ? 10.031 -37.938 -15.758 1 98.12 154 ARG B C 1
ATOM 3123 O O . ARG B 1 154 ? 10.312 -36.938 -16.422 1 98.12 154 ARG B O 1
ATOM 3130 N N . ARG B 1 155 ? 8.836 -38.438 -15.773 1 97.75 155 ARG B N 1
ATOM 3131 C CA . ARG B 1 155 ? 7.754 -37.875 -16.578 1 97.75 155 ARG B CA 1
ATOM 3132 C C . ARG B 1 155 ? 7.395 -36.469 -16.141 1 97.75 155 ARG B C 1
ATOM 3134 O O . ARG B 1 155 ? 7.117 -35.594 -16.984 1 97.75 155 ARG B O 1
ATOM 3141 N N . VAL B 1 156 ? 7.336 -36.281 -14.844 1 98.44 156 VAL B N 1
ATOM 3142 C CA . VAL B 1 156 ? 7.051 -34.969 -14.312 1 98.44 156 VAL B CA 1
ATOM 3143 C C . VAL B 1 156 ? 8.125 -33.969 -14.781 1 98.44 156 VAL B C 1
ATOM 3145 O O . VAL B 1 156 ? 7.809 -32.875 -15.227 1 98.44 156 VAL B O 1
ATOM 3148 N N . ALA B 1 157 ? 9.359 -34.344 -14.758 1 98 157 ALA B N 1
ATOM 3149 C CA . ALA B 1 157 ? 10.477 -33.5 -15.18 1 98 157 ALA B CA 1
ATOM 3150 C C . ALA B 1 157 ? 10.375 -33.156 -16.656 1 98 157 ALA B C 1
ATOM 3152 O O . ALA B 1 157 ? 10.688 -32.031 -17.062 1 98 157 ALA B O 1
ATOM 3153 N N . GLU B 1 158 ? 9.93 -34.062 -17.438 1 97.88 158 GLU B N 1
ATOM 3154 C CA . GLU B 1 158 ? 9.828 -33.875 -18.875 1 97.88 158 GLU B CA 1
ATOM 3155 C C . GLU B 1 158 ? 8.633 -32.969 -19.234 1 97.88 158 GLU B C 1
ATOM 3157 O O . GLU B 1 158 ? 8.641 -32.281 -20.266 1 97.88 158 GLU B O 1
ATOM 3162 N N . ALA B 1 159 ? 7.668 -32.969 -18.375 1 98 159 ALA B N 1
ATOM 3163 C CA . ALA B 1 159 ? 6.406 -32.281 -18.656 1 98 159 ALA B CA 1
ATOM 3164 C C . ALA B 1 159 ? 6.48 -30.812 -18.297 1 98 159 ALA B C 1
ATOM 3166 O O . ALA B 1 159 ? 5.656 -30.016 -18.75 1 98 159 ALA B O 1
ATOM 3167 N N . LEU B 1 160 ? 7.418 -30.438 -17.484 1 98.06 160 LEU B N 1
ATOM 3168 C CA . LEU B 1 160 ? 7.5 -29.078 -16.969 1 98.06 160 LEU B CA 1
ATOM 3169 C C . LEU B 1 160 ? 8.758 -28.375 -17.453 1 98.06 160 LEU B C 1
ATOM 3171 O O . LEU B 1 160 ? 9.695 -29.031 -17.922 1 98.06 160 LEU B O 1
ATOM 3175 N N . PRO B 1 161 ? 8.703 -27 -17.469 1 96.44 161 PRO B N 1
ATOM 3176 C CA . PRO B 1 161 ? 9.93 -26.312 -17.859 1 96.44 161 PRO B CA 1
ATOM 3177 C C . PRO B 1 161 ? 11.125 -26.688 -16.984 1 96.44 161 PRO B C 1
ATOM 3179 O O . PRO B 1 161 ? 10.977 -26.875 -15.773 1 96.44 161 PRO B O 1
ATOM 3182 N N . ALA B 1 162 ? 12.242 -26.766 -17.641 1 94.81 162 ALA B N 1
ATOM 3183 C CA . ALA B 1 162 ? 13.461 -27.125 -16.922 1 94.81 162 ALA B CA 1
ATOM 3184 C C . ALA B 1 162 ? 13.906 -26 -15.992 1 94.81 162 ALA B C 1
ATOM 3186 O O . ALA B 1 162 ? 13.812 -24.828 -16.344 1 94.81 162 ALA B O 1
ATOM 3187 N N . THR B 1 163 ? 14.359 -26.391 -14.812 1 95.62 163 THR B N 1
ATOM 3188 C CA . THR B 1 163 ? 14.977 -25.5 -13.844 1 95.62 163 THR B CA 1
ATOM 3189 C C . THR B 1 163 ? 16.297 -26.062 -13.344 1 95.62 163 THR B C 1
ATOM 3191 O O . THR B 1 163 ? 16.578 -27.25 -13.531 1 95.62 163 THR B O 1
ATOM 3194 N N . GLN B 1 164 ? 17.078 -25.281 -12.695 1 93.5 164 GLN B N 1
ATOM 3195 C CA . GLN B 1 164 ? 18.406 -25.703 -12.25 1 93.5 164 GLN B CA 1
ATOM 3196 C C . GLN B 1 164 ? 18.312 -2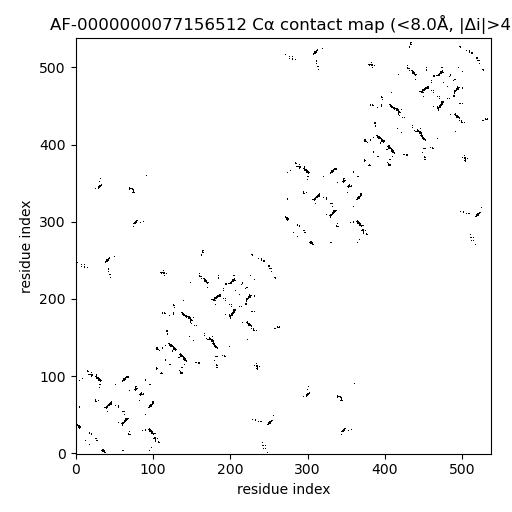6.812 -11.195 1 93.5 164 GLN B C 1
ATOM 3198 O O . GLN B 1 164 ? 19.031 -27.812 -11.273 1 93.5 164 GLN B O 1
ATOM 3203 N N . PRO B 1 165 ? 17.422 -26.703 -10.25 1 93.38 165 PRO B N 1
ATOM 3204 C CA . PRO B 1 165 ? 17.344 -27.75 -9.234 1 93.38 165 PRO B CA 1
ATOM 3205 C C . PRO B 1 165 ? 16.781 -29.062 -9.789 1 93.38 165 PRO B C 1
ATOM 3207 O O . PRO B 1 165 ? 16.969 -30.109 -9.18 1 93.38 165 PRO B O 1
ATOM 3210 N N . GLY B 1 166 ? 16.016 -28.906 -10.922 1 94.31 166 GLY B N 1
ATOM 3211 C CA . GLY B 1 166 ? 15.375 -30.094 -11.469 1 94.31 166 GLY B CA 1
ATOM 3212 C C . GLY B 1 166 ? 14.211 -30.578 -10.625 1 94.31 166 GLY B C 1
ATOM 3213 O O . GLY B 1 166 ? 13.609 -29.797 -9.875 1 94.31 166 GLY B O 1
ATOM 3214 N N . VAL B 1 167 ? 13.82 -31.828 -10.867 1 96.81 167 VAL B N 1
ATOM 3215 C CA . VAL B 1 167 ? 12.727 -32.469 -10.141 1 96.81 167 VAL B CA 1
ATOM 3216 C C . VAL B 1 167 ? 13.289 -33.5 -9.18 1 96.81 167 VAL B C 1
ATOM 3218 O O . VAL B 1 167 ? 14.102 -34.344 -9.57 1 96.81 167 VAL B O 1
ATOM 3221 N N . LEU B 1 168 ? 12.828 -33.438 -7.898 1 96.5 168 LEU B N 1
ATOM 3222 C CA . LEU B 1 168 ? 13.312 -34.344 -6.871 1 96.5 168 LEU B CA 1
ATOM 3223 C C . LEU B 1 168 ? 12.242 -35.375 -6.508 1 96.5 168 LEU B C 1
ATOM 3225 O O . LEU B 1 168 ? 11.055 -35.062 -6.5 1 96.5 168 LEU B O 1
ATOM 3229 N N . GLY B 1 169 ? 12.742 -36.562 -6.23 1 97.31 169 GLY B N 1
ATOM 3230 C CA . GLY B 1 169 ? 11.852 -37.625 -5.773 1 97.31 169 GLY B CA 1
ATOM 3231 C C . GLY B 1 169 ? 12.266 -38.219 -4.438 1 97.31 169 GLY B C 1
ATOM 3232 O O . GLY B 1 169 ? 13.453 -38.406 -4.184 1 97.31 169 GLY B O 1
ATOM 3233 N N . ALA B 1 170 ? 11.328 -38.406 -3.578 1 97.31 170 ALA B N 1
ATOM 3234 C CA . ALA B 1 170 ? 11.547 -39.062 -2.295 1 97.31 170 ALA B CA 1
ATOM 3235 C C . ALA B 1 170 ? 10.602 -40.25 -2.111 1 97.31 170 ALA B C 1
ATOM 3237 O O . ALA B 1 170 ? 9.391 -40.062 -1.983 1 97.31 170 ALA B O 1
ATOM 3238 N N . GLY B 1 171 ? 11.078 -41.438 -2.07 1 95.69 171 GLY B N 1
ATOM 3239 C CA . GLY B 1 171 ? 10.305 -42.656 -1.951 1 95.69 171 GLY B CA 1
ATOM 3240 C C . GLY B 1 171 ? 10.961 -43.844 -2.615 1 95.69 171 GLY B C 1
ATOM 3241 O O . GLY B 1 171 ? 12.047 -43.719 -3.186 1 95.69 171 GLY B O 1
ATOM 3242 N N . ASP B 1 172 ? 10.312 -45 -2.443 1 96.25 172 ASP B N 1
ATOM 3243 C CA . ASP B 1 172 ? 10.773 -46.219 -3.111 1 96.25 172 ASP B CA 1
ATOM 3244 C C . ASP B 1 172 ? 10.633 -46.094 -4.625 1 96.25 172 ASP B C 1
ATOM 3246 O O . ASP B 1 172 ? 9.523 -45.938 -5.141 1 96.25 172 ASP B O 1
ATOM 3250 N N . PRO B 1 173 ? 11.773 -46.219 -5.418 1 97.75 173 PRO B N 1
ATOM 3251 C CA . PRO B 1 173 ? 11.742 -46.031 -6.871 1 97.75 173 PRO B CA 1
ATOM 3252 C C . PRO B 1 173 ? 10.789 -47 -7.566 1 97.75 173 PRO B C 1
ATOM 3254 O O . PRO B 1 173 ? 10.312 -46.719 -8.672 1 97.75 173 PRO B O 1
ATOM 3257 N N . ASP B 1 174 ? 10.484 -48.062 -6.883 1 97.69 174 ASP B N 1
ATOM 3258 C CA . ASP B 1 174 ? 9.68 -49.094 -7.52 1 97.69 174 ASP B CA 1
ATOM 3259 C C . ASP B 1 174 ? 8.227 -49.031 -7.047 1 97.69 174 ASP B C 1
ATOM 3261 O O . ASP B 1 174 ? 7.375 -49.781 -7.523 1 97.69 174 ASP B O 1
ATOM 3265 N N . ARG B 1 175 ? 7.914 -48.125 -6.18 1 96.56 175 ARG B N 1
ATOM 3266 C CA . ARG B 1 175 ? 6.539 -47.969 -5.719 1 96.56 175 ARG B CA 1
ATOM 3267 C C . ARG B 1 175 ? 5.605 -47.656 -6.883 1 96.56 175 ARG B C 1
ATOM 3269 O O . ARG B 1 175 ? 5.875 -46.781 -7.688 1 96.56 175 ARG B O 1
ATOM 3276 N N . PRO B 1 176 ? 4.547 -48.469 -7.008 1 98.25 176 PRO B N 1
ATOM 3277 C CA . PRO B 1 176 ? 3.59 -48.125 -8.062 1 98.25 176 PRO B CA 1
ATOM 3278 C C . PRO B 1 176 ? 2.84 -46.812 -7.777 1 98.25 176 PRO B C 1
ATOM 3280 O O . PRO B 1 176 ? 2.326 -46.625 -6.676 1 98.25 176 PRO B O 1
ATOM 3283 N N . ILE B 1 177 ? 2.799 -45.938 -8.781 1 98.62 177 ILE B N 1
ATOM 3284 C CA . ILE B 1 177 ? 2.129 -44.656 -8.68 1 98.62 177 ILE B CA 1
ATOM 3285 C C . ILE B 1 177 ? 0.934 -44.625 -9.625 1 98.62 177 ILE B C 1
ATOM 3287 O O . ILE B 1 177 ? 1.087 -44.812 -10.836 1 98.62 177 ILE B O 1
ATOM 3291 N N . LYS B 1 178 ? -0.223 -44.344 -9.117 1 98.62 178 LYS B N 1
ATOM 3292 C CA . LYS B 1 178 ? -1.431 -44.188 -9.922 1 98.62 178 LYS B CA 1
ATOM 3293 C C . LYS B 1 178 ? -2.242 -42.969 -9.461 1 98.62 178 LYS B C 1
ATOM 3295 O O . LYS B 1 178 ? -2.629 -42.125 -10.266 1 98.62 178 LYS B O 1
ATOM 3300 N N . THR B 1 179 ? -2.547 -42.906 -8.203 1 98.75 179 THR B N 1
ATOM 3301 C CA . THR B 1 179 ? -3.262 -41.781 -7.621 1 98.75 179 THR B CA 1
ATOM 3302 C C . THR B 1 179 ? -2.285 -40.719 -7.094 1 98.75 179 THR B C 1
ATOM 3304 O O . THR B 1 179 ? -1.362 -41.062 -6.344 1 98.75 179 THR B O 1
ATOM 3307 N N . VAL B 1 180 ? -2.5 -39.5 -7.547 1 98.88 180 VAL B N 1
ATOM 3308 C CA . VAL B 1 180 ? -1.518 -38.469 -7.258 1 98.88 180 VAL B CA 1
ATOM 3309 C C . VAL B 1 180 ? -2.227 -37.188 -6.766 1 98.88 180 VAL B C 1
ATOM 3311 O O . VAL B 1 180 ? -3.26 -36.812 -7.316 1 98.88 180 VAL B O 1
ATOM 3314 N N . ALA B 1 181 ? -1.729 -36.562 -5.711 1 98.88 181 ALA B N 1
ATOM 3315 C CA . ALA B 1 181 ? -2.104 -35.219 -5.312 1 98.88 181 ALA B CA 1
ATOM 3316 C C . ALA B 1 181 ? -1.099 -34.188 -5.84 1 98.88 181 ALA B C 1
ATOM 3318 O O . ALA B 1 181 ? 0.101 -34.469 -5.91 1 98.88 181 ALA B O 1
ATOM 3319 N N . VAL B 1 182 ? -1.597 -33.062 -6.215 1 98.88 182 VAL B N 1
ATOM 3320 C CA . VAL B 1 182 ? -0.719 -31.984 -6.648 1 98.88 182 VAL B CA 1
ATOM 3321 C C . VAL B 1 182 ? -1.146 -30.688 -5.984 1 98.88 182 VAL B C 1
ATOM 3323 O O . VAL B 1 182 ? -2.334 -30.453 -5.742 1 98.88 182 VAL B O 1
ATOM 3326 N N . SER B 1 183 ? -0.257 -29.875 -5.703 1 98.62 183 SER B N 1
ATOM 3327 C CA . SER B 1 183 ? -0.46 -28.5 -5.277 1 98.62 183 SER B CA 1
ATOM 3328 C C . SER B 1 183 ? 0.636 -27.594 -5.816 1 98.62 183 SER B C 1
ATOM 3330 O O . SER B 1 183 ? 1.764 -27.594 -5.32 1 98.62 183 SER B O 1
ATOM 3332 N N . GLY B 1 184 ? 0.266 -26.797 -6.855 1 97.88 184 GLY B N 1
ATOM 3333 C CA . GLY B 1 184 ? 1.23 -25.828 -7.352 1 97.88 184 GLY B CA 1
ATOM 3334 C C . GLY B 1 184 ? 1.642 -24.812 -6.305 1 97.88 184 GLY B C 1
ATOM 3335 O O . GLY B 1 184 ? 0.795 -24.266 -5.59 1 97.88 184 GLY B O 1
ATOM 3336 N N . GLY B 1 185 ? 2.961 -24.516 -6.277 1 97.19 185 GLY B N 1
ATOM 3337 C CA . GLY B 1 185 ? 3.471 -23.609 -5.266 1 97.19 185 GLY B CA 1
ATOM 3338 C C . GLY B 1 185 ? 3.857 -24.312 -3.975 1 97.19 185 GLY B C 1
ATOM 3339 O O . GLY B 1 185 ? 4.109 -25.516 -3.965 1 97.19 185 GLY B O 1
ATOM 3340 N N . ALA B 1 186 ? 3.932 -23.562 -2.881 1 96.38 186 ALA B N 1
ATOM 3341 C CA . ALA B 1 186 ? 4.352 -24.109 -1.59 1 96.38 186 ALA B CA 1
ATOM 3342 C C . ALA B 1 186 ? 3.256 -24.969 -0.97 1 96.38 186 ALA B C 1
ATOM 3344 O O . ALA B 1 186 ? 2.287 -24.438 -0.415 1 96.38 186 ALA B O 1
ATOM 3345 N N . GLY B 1 187 ? 3.488 -26.312 -0.97 1 96.38 187 GLY B N 1
ATOM 3346 C CA . GLY B 1 187 ? 2.428 -27.203 -0.532 1 96.38 187 GLY B CA 1
ATOM 3347 C C . GLY B 1 187 ? 2.795 -28 0.704 1 96.38 187 GLY B C 1
ATOM 3348 O O . GLY B 1 187 ? 2.164 -29.031 1.001 1 96.38 187 GLY B O 1
ATOM 3349 N N . ASP B 1 188 ? 3.812 -27.5 1.395 1 95.44 188 ASP B N 1
ATOM 3350 C CA . ASP B 1 188 ? 4.289 -28.188 2.596 1 95.44 188 ASP B CA 1
ATOM 3351 C C . ASP B 1 188 ? 3.168 -28.328 3.623 1 95.44 188 ASP B C 1
ATOM 3353 O O . ASP B 1 188 ? 3.104 -29.344 4.336 1 95.44 188 ASP B O 1
ATOM 3357 N N . SER B 1 189 ? 2.297 -27.469 3.68 1 95.75 189 SER B N 1
ATOM 3358 C CA . SER B 1 189 ? 1.235 -27.438 4.68 1 95.75 189 SER B CA 1
ATOM 3359 C C . SER B 1 189 ? 0.14 -28.453 4.363 1 95.75 189 SER B C 1
ATOM 3361 O O . SER B 1 189 ? -0.739 -28.703 5.191 1 95.75 189 SER B O 1
ATOM 3363 N N . TYR B 1 190 ? 0.219 -29.125 3.23 1 97 190 TYR B N 1
ATOM 3364 C CA . TYR B 1 190 ? -0.862 -30.016 2.832 1 97 190 TYR B CA 1
ATOM 3365 C C . TYR B 1 190 ? -0.392 -31.469 2.816 1 97 190 TYR B C 1
ATOM 3367 O O . TYR B 1 190 ? -1.035 -32.312 2.211 1 97 190 TYR B O 1
ATOM 3375 N N . LEU B 1 191 ? 0.708 -31.672 3.479 1 97.31 191 LEU B N 1
ATOM 3376 C CA . LEU B 1 191 ? 1.225 -33.031 3.582 1 97.31 191 LEU B CA 1
ATOM 3377 C C . LEU B 1 191 ? 0.221 -33.938 4.285 1 97.31 191 LEU B C 1
ATOM 3379 O O . LEU B 1 191 ? -0.018 -35.062 3.84 1 97.31 191 LEU B O 1
ATOM 3383 N N . ALA B 1 192 ? -0.349 -33.438 5.359 1 96.69 192 ALA B N 1
ATOM 3384 C CA . ALA B 1 192 ? -1.326 -34.25 6.102 1 96.69 192 ALA B CA 1
ATOM 3385 C C . ALA B 1 192 ? -2.545 -34.562 5.238 1 96.69 192 ALA B C 1
ATOM 3387 O O . ALA B 1 192 ? -3.055 -35.688 5.258 1 96.69 192 ALA B O 1
ATOM 3388 N N . ALA B 1 193 ? -2.992 -33.594 4.523 1 97.44 193 ALA B N 1
ATOM 3389 C CA . ALA B 1 193 ? -4.141 -33.781 3.639 1 97.44 193 ALA B CA 1
ATOM 3390 C C . ALA B 1 193 ? -3.84 -34.844 2.576 1 97.44 193 ALA B C 1
ATOM 3392 O O . ALA B 1 193 ? -4.691 -35.656 2.26 1 97.44 193 ALA B O 1
ATOM 3393 N N . ALA B 1 194 ? -2.676 -34.781 2 1 97.75 194 ALA B N 1
ATOM 3394 C CA . ALA B 1 194 ? -2.264 -35.75 1.003 1 97.75 194 ALA B CA 1
ATOM 3395 C C . ALA B 1 194 ? -2.238 -37.156 1.596 1 97.75 194 ALA B C 1
ATOM 3397 O O . ALA B 1 194 ? -2.67 -38.125 0.953 1 97.75 194 ALA B O 1
ATOM 3398 N N . THR B 1 195 ? -1.733 -37.25 2.807 1 97 195 THR B N 1
ATOM 3399 C CA . THR B 1 195 ? -1.677 -38.531 3.498 1 97 195 THR B CA 1
ATOM 3400 C C . THR B 1 195 ? -3.08 -39.094 3.76 1 97 195 THR B C 1
ATOM 3402 O O . THR B 1 195 ? -3.367 -40.25 3.484 1 97 195 THR B O 1
ATOM 3405 N N . GLU B 1 196 ? -3.879 -38.25 4.27 1 97.06 196 GLU B N 1
ATOM 3406 C CA . GLU B 1 196 ? -5.25 -38.625 4.586 1 97.06 196 GLU B CA 1
ATOM 3407 C C . GLU B 1 196 ? -6.004 -39.062 3.336 1 97.06 196 GLU B C 1
ATOM 3409 O O . GLU B 1 196 ? -6.871 -39.938 3.402 1 97.06 196 GLU B O 1
ATOM 3414 N N . ALA B 1 197 ? -5.68 -38.531 2.215 1 97.31 197 ALA B N 1
ATOM 3415 C CA . ALA B 1 197 ? -6.348 -38.844 0.953 1 97.31 197 ALA B CA 1
ATOM 3416 C C . ALA B 1 197 ? -5.93 -40.188 0.426 1 97.31 197 ALA B C 1
ATOM 3418 O O . ALA B 1 197 ? -6.57 -40.75 -0.476 1 97.31 197 ALA B O 1
ATOM 3419 N N . GLY B 1 198 ? -4.836 -40.719 0.891 1 96.94 198 GLY B N 1
ATOM 3420 C CA . GLY B 1 198 ? -4.395 -42.062 0.532 1 96.94 198 GLY B CA 1
ATOM 3421 C C . GLY B 1 198 ? -3.797 -42.156 -0.859 1 96.94 198 GLY B C 1
ATOM 3422 O O . GLY B 1 198 ? -3.922 -43.156 -1.538 1 96.94 198 GLY B O 1
ATOM 3423 N N . VAL B 1 199 ? -3.215 -41.094 -1.313 1 98.56 199 VAL B N 1
ATOM 3424 C CA . VAL B 1 199 ? -2.635 -41.094 -2.65 1 98.56 199 VAL B CA 1
ATOM 3425 C C . VAL B 1 199 ? -1.286 -41.812 -2.641 1 98.56 199 VAL B C 1
ATOM 3427 O O . VAL B 1 199 ? -0.724 -42.062 -1.575 1 98.56 199 VAL B O 1
ATOM 3430 N N . ASP B 1 200 ? -0.813 -42.094 -3.838 1 98.56 200 ASP B N 1
ATOM 3431 C CA . ASP B 1 200 ? 0.466 -42.781 -3.977 1 98.56 200 ASP B CA 1
ATOM 3432 C C . ASP B 1 200 ? 1.63 -41.781 -3.93 1 98.56 200 ASP B C 1
ATOM 3434 O O . ASP B 1 200 ? 2.732 -42.156 -3.506 1 98.56 200 ASP B O 1
ATOM 3438 N N . ALA B 1 201 ? 1.408 -40.594 -4.449 1 98.75 201 ALA B N 1
ATOM 3439 C CA . ALA B 1 201 ? 2.443 -39.562 -4.5 1 98.75 201 ALA B CA 1
ATOM 3440 C C . ALA B 1 201 ? 1.84 -38.156 -4.332 1 98.75 201 ALA B C 1
ATOM 3442 O O . ALA B 1 201 ? 0.659 -37.938 -4.621 1 98.75 201 ALA B O 1
ATOM 3443 N N . TYR B 1 202 ? 2.664 -37.281 -3.84 1 98.75 202 TYR B N 1
ATOM 3444 C CA . TYR B 1 202 ? 2.316 -35.875 -3.699 1 98.75 202 TYR B CA 1
ATOM 3445 C C . TYR B 1 202 ? 3.344 -34.969 -4.391 1 98.75 202 TYR B C 1
ATOM 3447 O O . TYR B 1 202 ? 4.539 -35.062 -4.102 1 98.75 202 TYR B O 1
ATOM 3455 N N . VAL B 1 203 ? 2.812 -34.188 -5.402 1 98.81 203 VAL B N 1
ATOM 3456 C CA . VAL B 1 203 ? 3.652 -33.312 -6.219 1 98.81 203 VAL B CA 1
ATOM 3457 C C . VAL B 1 203 ? 3.459 -31.859 -5.789 1 98.81 203 VAL B C 1
ATOM 3459 O O . VAL B 1 203 ? 2.354 -31.328 -5.879 1 98.81 203 VAL B O 1
ATOM 3462 N N . THR B 1 204 ? 4.484 -31.203 -5.359 1 98.62 204 THR B N 1
ATOM 3463 C CA . THR B 1 204 ? 4.398 -29.812 -4.941 1 98.62 204 THR B CA 1
ATOM 3464 C C . THR B 1 204 ? 5.781 -29.172 -4.891 1 98.62 204 THR B C 1
ATOM 3466 O O . THR B 1 204 ? 6.75 -29.734 -5.41 1 98.62 204 THR B O 1
ATOM 3469 N N . ALA B 1 205 ? 5.836 -27.906 -4.469 1 97.88 205 ALA B N 1
ATOM 3470 C CA . ALA B 1 205 ? 7.105 -27.203 -4.332 1 97.88 205 ALA B CA 1
ATOM 3471 C C . ALA B 1 205 ? 7.34 -26.766 -2.887 1 97.88 205 ALA B C 1
ATOM 3473 O O . ALA B 1 205 ? 6.434 -26.844 -2.055 1 97.88 205 ALA B O 1
ATOM 3474 N N . ASP B 1 206 ? 8.617 -26.453 -2.586 1 96.44 206 ASP B N 1
ATOM 3475 C CA . ASP B 1 206 ? 9.055 -25.859 -1.33 1 96.44 206 ASP B CA 1
ATOM 3476 C C . ASP B 1 206 ? 8.859 -26.828 -0.162 1 96.44 206 ASP B C 1
ATOM 3478 O O . ASP B 1 206 ? 8.375 -26.422 0.902 1 96.44 206 ASP B O 1
ATOM 3482 N N . LEU B 1 207 ? 9.117 -28.047 -0.445 1 95.19 207 LEU B N 1
ATOM 3483 C CA . LEU B 1 207 ? 9.102 -29.031 0.635 1 95.19 207 LEU B CA 1
ATOM 3484 C C . LEU B 1 207 ? 10.344 -28.891 1.512 1 95.19 207 LEU B C 1
ATOM 3486 O O . LEU B 1 207 ? 11.469 -28.859 1.005 1 95.19 207 LEU B O 1
ATOM 3490 N N . ARG B 1 208 ? 10.148 -28.797 2.836 1 89.38 208 ARG B N 1
ATOM 3491 C CA . ARG B 1 208 ? 11.219 -28.641 3.811 1 89.38 208 ARG B CA 1
ATOM 3492 C C . ARG B 1 208 ? 11.695 -29.984 4.34 1 89.38 208 ARG B C 1
ATOM 3494 O O . ARG B 1 208 ? 10.93 -30.953 4.344 1 89.38 208 ARG B O 1
ATOM 3501 N N . HIS B 1 209 ? 12.781 -30.109 4.801 1 90.75 209 HIS B N 1
ATOM 3502 C CA . HIS B 1 209 ? 13.477 -31.344 5.168 1 90.75 209 HIS B CA 1
ATOM 3503 C C . HIS B 1 209 ? 12.711 -32.094 6.246 1 90.75 209 HIS B C 1
ATOM 3505 O O . HIS B 1 209 ? 12.312 -33.25 6.031 1 90.75 209 HIS B O 1
ATOM 3511 N N . HIS B 1 210 ? 12.461 -31.484 7.316 1 93.31 210 HIS B N 1
ATOM 3512 C CA . HIS B 1 210 ? 11.922 -32.219 8.461 1 93.31 210 HIS B CA 1
ATOM 3513 C C . HIS B 1 210 ? 10.477 -32.625 8.211 1 93.31 210 HIS B C 1
ATOM 3515 O O . HIS B 1 210 ? 10.133 -33.812 8.367 1 93.31 210 HIS B O 1
ATOM 3521 N N . PRO B 1 211 ? 9.719 -31.672 7.754 1 91.75 211 PRO B N 1
ATOM 3522 C CA . PRO B 1 211 ? 8.344 -32.094 7.477 1 91.75 211 PRO B CA 1
ATOM 3523 C C . PRO B 1 211 ? 8.273 -33.219 6.438 1 91.75 211 PRO B C 1
ATOM 3525 O O . PRO B 1 211 ? 7.508 -34.188 6.602 1 91.75 211 PRO B O 1
ATOM 3528 N N . ALA B 1 212 ? 9.031 -33.125 5.391 1 92.12 212 ALA B N 1
ATOM 3529 C CA . ALA B 1 212 ? 9.047 -34.156 4.352 1 92.12 212 ALA B CA 1
ATOM 3530 C C . ALA B 1 212 ? 9.547 -35.5 4.902 1 92.12 212 ALA B C 1
ATOM 3532 O O . ALA B 1 212 ? 8.977 -36.562 4.609 1 92.12 212 ALA B O 1
ATOM 3533 N N . GLY B 1 213 ? 10.625 -35.375 5.68 1 92.81 213 GLY B N 1
ATOM 3534 C CA . GLY B 1 213 ? 11.164 -36.594 6.289 1 92.81 213 GLY B CA 1
ATOM 3535 C C . GLY B 1 213 ? 10.188 -37.25 7.227 1 92.81 213 GLY B C 1
ATOM 3536 O O . GLY B 1 213 ? 10 -38.469 7.152 1 92.81 213 GLY B O 1
ATOM 3537 N N . GLU B 1 214 ? 9.664 -36.5 8.109 1 93 214 GLU B N 1
ATOM 3538 C CA . GLU B 1 214 ? 8.688 -37.031 9.047 1 93 214 GLU B CA 1
ATOM 3539 C C . GLU B 1 214 ? 7.492 -37.656 8.32 1 93 214 GLU B C 1
ATOM 3541 O O . GLU B 1 214 ? 6.988 -38.688 8.719 1 93 214 GLU B O 1
ATOM 3546 N N . HIS B 1 215 ? 7.105 -36.969 7.316 1 91.75 215 HIS B N 1
ATOM 3547 C CA . HIS B 1 215 ? 6.02 -37.469 6.473 1 91.75 215 HIS B CA 1
ATOM 3548 C C . HIS B 1 215 ? 6.32 -38.844 5.922 1 91.75 215 HIS B C 1
ATOM 3550 O O . HIS B 1 215 ? 5.484 -39.75 6.004 1 91.75 215 HIS B O 1
ATOM 3556 N N . LEU B 1 216 ? 7.422 -39.094 5.398 1 91.81 216 LEU B N 1
ATOM 3557 C CA . LEU B 1 216 ? 7.812 -40.344 4.789 1 91.81 216 LEU B CA 1
ATOM 3558 C C . LEU B 1 216 ? 7.953 -41.438 5.848 1 91.81 216 LEU B C 1
ATOM 3560 O O . LEU B 1 216 ? 7.555 -42.594 5.621 1 91.81 216 LEU B O 1
ATOM 3564 N N . GLU B 1 217 ? 8.438 -41.062 7.004 1 92.75 217 GLU B N 1
ATOM 3565 C CA . GLU B 1 217 ? 8.617 -42 8.102 1 92.75 217 GLU B CA 1
ATOM 3566 C C . GLU B 1 217 ? 7.273 -42.531 8.617 1 92.75 217 GLU B C 1
ATOM 3568 O O . GLU B 1 217 ? 7.172 -43.656 9.086 1 92.75 217 GLU B O 1
ATOM 3573 N N . GLN B 1 218 ? 6.348 -41.75 8.453 1 93 218 GLN B N 1
ATOM 3574 C CA . GLN B 1 218 ? 5.02 -42.094 8.945 1 93 218 GLN B CA 1
ATOM 3575 C C . GLN B 1 218 ? 4.215 -42.844 7.887 1 93 218 GLN B C 1
ATOM 3577 O O . GLN B 1 218 ? 3.02 -43.094 8.07 1 93 218 GLN B O 1
ATOM 3582 N N . GLY B 1 219 ? 4.812 -43.125 6.77 1 91.19 219 GLY B N 1
ATOM 3583 C CA . GLY B 1 219 ? 4.16 -43.938 5.738 1 91.19 219 GLY B CA 1
ATOM 3584 C C . GLY B 1 219 ? 3.355 -43.094 4.762 1 91.19 219 GLY B C 1
ATOM 3585 O O . GLY B 1 219 ? 2.41 -43.594 4.145 1 91.19 219 GLY B O 1
ATOM 3586 N N . GLY B 1 220 ? 3.648 -41.875 4.684 1 93.75 220 GLY B N 1
ATOM 3587 C CA . GLY B 1 220 ? 2.971 -41.031 3.729 1 93.75 220 GLY B CA 1
ATOM 3588 C C . GLY B 1 220 ? 3.297 -41.344 2.285 1 93.75 220 GLY B C 1
ATOM 3589 O O . GLY B 1 220 ? 4.145 -42.219 2.016 1 93.75 220 GLY B O 1
ATOM 3590 N N . PRO B 1 221 ? 2.576 -40.719 1.396 1 97.44 221 PRO B N 1
ATOM 3591 C CA . PRO B 1 221 ? 2.848 -40.938 -0.025 1 97.44 221 PRO B CA 1
ATOM 3592 C C . PRO B 1 221 ? 4.254 -40.5 -0.435 1 97.44 221 PRO B C 1
ATOM 3594 O O . PRO B 1 221 ? 4.887 -39.719 0.27 1 97.44 221 PRO B O 1
ATOM 3597 N N . ALA B 1 222 ? 4.723 -41.062 -1.569 1 98.19 222 ALA B N 1
ATOM 3598 C CA . ALA B 1 222 ? 5.969 -40.562 -2.148 1 98.19 222 ALA B CA 1
ATOM 3599 C C . ALA B 1 222 ? 5.879 -39.094 -2.477 1 98.19 222 ALA B C 1
ATOM 3601 O O . ALA B 1 222 ? 4.789 -38.562 -2.732 1 98.19 222 ALA B O 1
ATOM 3602 N N . LEU B 1 223 ? 7.02 -38.438 -2.436 1 98.44 223 LEU B N 1
ATOM 3603 C CA . LEU B 1 223 ? 7.02 -36.969 -2.648 1 98.44 223 LEU B CA 1
ATOM 3604 C C . LEU B 1 223 ? 7.781 -36.625 -3.92 1 98.44 223 LEU B C 1
ATOM 3606 O O . LEU B 1 223 ? 8.836 -37.188 -4.203 1 98.44 223 LEU B O 1
ATOM 3610 N N . VAL B 1 224 ? 7.195 -35.812 -4.719 1 98.5 224 VAL B N 1
ATOM 3611 C CA . VAL B 1 224 ? 7.883 -35.188 -5.84 1 98.5 224 VAL B CA 1
ATOM 3612 C C . VAL B 1 224 ? 8.047 -33.688 -5.566 1 98.5 224 VAL B C 1
ATOM 3614 O O . VAL B 1 224 ? 7.059 -32.969 -5.434 1 98.5 224 VAL B O 1
ATOM 3617 N N . GLY B 1 225 ? 9.273 -33.219 -5.512 1 98 225 GLY B N 1
ATOM 3618 C CA . GLY B 1 225 ? 9.594 -31.828 -5.242 1 98 225 GLY B CA 1
ATOM 3619 C C . GLY B 1 225 ? 9.93 -31.047 -6.492 1 98 225 GLY B C 1
ATOM 3620 O O . GLY B 1 225 ? 10.891 -31.359 -7.195 1 98 225 GLY B O 1
ATOM 3621 N N . LEU B 1 226 ? 9.125 -30.031 -6.762 1 97.62 226 LEU B N 1
ATOM 3622 C CA . LEU B 1 226 ? 9.359 -29.109 -7.871 1 97.62 226 LEU B CA 1
ATOM 3623 C C . LEU B 1 226 ? 9.914 -27.781 -7.367 1 97.62 226 LEU B C 1
ATOM 3625 O O . LEU B 1 226 ? 9.922 -27.531 -6.164 1 97.62 226 LEU B O 1
ATOM 3629 N N . THR B 1 227 ? 10.438 -26.938 -8.375 1 97.19 227 THR B N 1
ATOM 3630 C CA . THR B 1 227 ? 10.633 -25.547 -8 1 97.19 227 THR B CA 1
ATOM 3631 C C . THR B 1 227 ? 9.297 -24.797 -8 1 97.19 227 THR B C 1
ATOM 3633 O O . THR B 1 227 ? 8.352 -25.203 -8.68 1 97.19 227 THR B O 1
ATOM 3636 N N . HIS B 1 228 ? 9.289 -23.781 -7.203 1 98.19 228 HIS B N 1
ATOM 3637 C CA . HIS B 1 228 ? 8.07 -22.984 -7.074 1 98.19 228 HIS B CA 1
ATOM 3638 C C . HIS B 1 228 ? 7.617 -22.453 -8.43 1 98.19 228 HIS B C 1
ATOM 3640 O O . HIS B 1 228 ? 6.457 -22.625 -8.812 1 98.19 228 HIS B O 1
ATOM 3646 N N . TRP B 1 229 ? 8.492 -21.906 -9.164 1 98.25 229 TRP B N 1
ATOM 3647 C CA . TRP B 1 229 ? 8.203 -21.312 -10.469 1 98.25 229 TRP B CA 1
ATOM 3648 C C . TRP B 1 229 ? 7.668 -22.375 -11.43 1 98.25 229 TRP B C 1
ATOM 3650 O O . TRP B 1 229 ? 6.605 -22.188 -12.031 1 98.25 229 TRP B O 1
ATOM 3660 N N . ALA B 1 230 ? 8.312 -23.484 -11.562 1 98.06 230 ALA B N 1
ATOM 3661 C CA . ALA B 1 230 ? 7.938 -24.516 -12.531 1 98.06 230 ALA B CA 1
ATOM 3662 C C . ALA B 1 230 ? 6.566 -25.094 -12.203 1 98.06 230 ALA B C 1
ATOM 3664 O O . ALA B 1 230 ? 5.805 -25.453 -13.109 1 98.06 230 ALA B O 1
ATOM 3665 N N . SER B 1 231 ? 6.312 -25.219 -10.945 1 98.31 231 SER B N 1
ATOM 3666 C CA . SER B 1 231 ? 5.055 -25.828 -10.523 1 98.31 231 SER B CA 1
ATOM 3667 C C . SER B 1 231 ? 3.867 -24.938 -10.875 1 98.31 231 SER B C 1
ATOM 3669 O O . SER B 1 231 ? 2.734 -25.422 -10.969 1 98.31 231 SER B O 1
ATOM 3671 N N . GLU B 1 232 ? 4.129 -23.672 -11.086 1 98.81 232 GLU B N 1
ATOM 3672 C CA . GLU B 1 232 ? 3.02 -22.734 -11.281 1 98.81 232 GLU B CA 1
ATOM 3673 C C . GLU B 1 232 ? 3.012 -22.188 -12.695 1 98.81 232 GLU B C 1
ATOM 3675 O O . GLU B 1 232 ? 2.012 -21.609 -13.141 1 98.81 232 GLU B O 1
ATOM 3680 N N . TRP B 1 233 ? 4.012 -22.406 -13.414 1 98.75 233 TRP B N 1
ATOM 3681 C CA . TRP B 1 233 ? 4.148 -21.859 -14.75 1 98.75 233 TRP B CA 1
ATOM 3682 C C . TRP B 1 233 ? 3.035 -22.359 -15.664 1 98.75 233 TRP B C 1
ATOM 3684 O O . TRP B 1 233 ? 2.523 -21.609 -16.5 1 98.75 233 TRP B O 1
ATOM 3694 N N . PRO B 1 234 ? 2.559 -23.609 -15.523 1 98.75 234 PRO B N 1
ATOM 3695 C CA . PRO B 1 234 ? 1.475 -24.078 -16.391 1 98.75 234 PRO B CA 1
ATOM 3696 C C . PRO B 1 234 ? 0.22 -23.203 -16.281 1 98.75 234 PRO B C 1
ATOM 3698 O O . PRO B 1 234 ? -0.533 -23.078 -17.25 1 98.75 234 PRO B O 1
ATOM 3701 N N . TRP B 1 235 ? -0.015 -22.672 -15.141 1 98.81 235 TRP B N 1
ATOM 3702 C CA . TRP B 1 235 ? -1.167 -21.797 -14.977 1 98.81 235 TRP B CA 1
ATOM 3703 C C . TRP B 1 235 ? -1.099 -20.625 -15.938 1 98.81 235 TRP B C 1
ATOM 3705 O O . TRP B 1 235 ? -2.131 -20.125 -16.391 1 98.81 235 TRP B O 1
ATOM 3715 N N . CYS B 1 236 ? 0.098 -20.094 -16.219 1 98.88 236 CYS B N 1
ATOM 3716 C CA . CYS B 1 236 ? 0.245 -18.953 -17.125 1 98.88 236 CYS B CA 1
ATOM 3717 C C . CYS B 1 236 ? -0.358 -19.281 -18.5 1 98.88 236 CYS B C 1
ATOM 3719 O O . CYS B 1 236 ? -0.98 -18.422 -19.125 1 98.88 236 CYS B O 1
ATOM 3721 N N . GLU B 1 237 ? -0.199 -20.5 -18.938 1 98.69 237 GLU B N 1
ATOM 3722 C CA . GLU B 1 237 ? -0.809 -20.922 -20.188 1 98.69 237 GLU B CA 1
ATOM 3723 C C . GLU B 1 237 ? -2.33 -20.969 -20.078 1 98.69 237 GLU B C 1
ATOM 3725 O O . GLU B 1 237 ? -3.037 -20.578 -21 1 98.69 237 GLU B O 1
ATOM 3730 N N . GLN B 1 238 ? -2.781 -21.484 -18.984 1 98.75 238 GLN B N 1
ATOM 3731 C CA . GLN B 1 238 ? -4.219 -21.531 -18.734 1 98.75 238 GLN B CA 1
ATOM 3732 C C . GLN B 1 238 ? -4.82 -20.125 -18.75 1 98.75 238 GLN B C 1
ATOM 3734 O O . GLN B 1 238 ? -5.836 -19.875 -19.406 1 98.75 238 GLN B O 1
ATOM 3739 N N . ALA B 1 239 ? -4.195 -19.172 -18.047 1 98.88 239 ALA B N 1
ATOM 3740 C CA . ALA B 1 239 ? -4.645 -17.781 -18.016 1 98.88 239 ALA B CA 1
ATOM 3741 C C . ALA B 1 239 ? -4.598 -17.156 -19.391 1 98.88 239 ALA B C 1
ATOM 3743 O O . ALA B 1 239 ? -5.48 -16.375 -19.766 1 98.88 239 ALA B O 1
ATOM 3744 N N . ALA B 1 240 ? -3.549 -17.484 -20.109 1 98.88 240 ALA B N 1
ATOM 3745 C CA . ALA B 1 240 ? -3.426 -16.969 -21.469 1 98.88 240 ALA B CA 1
ATOM 3746 C C . ALA B 1 240 ? -4.621 -17.391 -22.328 1 98.88 240 ALA B C 1
ATOM 3748 O O . ALA B 1 240 ? -5.129 -16.594 -23.125 1 98.88 240 ALA B O 1
ATOM 3749 N N . GLU B 1 241 ? -5.039 -18.625 -22.188 1 98.62 241 GLU B N 1
ATOM 3750 C CA . GLU B 1 241 ? -6.191 -19.094 -22.938 1 98.62 241 GLU B CA 1
ATOM 3751 C C . GLU B 1 241 ? -7.453 -18.328 -22.578 1 98.62 241 GLU B C 1
ATOM 3753 O O . GLU B 1 241 ? -8.281 -18.031 -23.438 1 98.62 241 GLU B O 1
ATOM 3758 N N . VAL B 1 242 ? -7.637 -18.016 -21.297 1 98.69 242 VAL B N 1
ATOM 3759 C CA . VAL B 1 242 ? -8.75 -17.188 -20.844 1 98.69 242 VAL B CA 1
ATOM 3760 C C . VAL B 1 242 ? -8.688 -15.82 -21.531 1 98.69 242 VAL B C 1
ATOM 3762 O O . VAL B 1 242 ? -9.695 -15.336 -22.047 1 98.69 242 VAL B O 1
ATOM 3765 N N . ILE B 1 243 ? -7.488 -15.203 -21.578 1 98.81 243 ILE B N 1
ATOM 3766 C CA . ILE B 1 243 ? -7.285 -13.852 -22.094 1 98.81 243 ILE B CA 1
ATOM 3767 C C . ILE B 1 243 ? -7.508 -13.828 -23.609 1 98.81 243 ILE B C 1
ATOM 3769 O O . ILE B 1 243 ? -8.039 -12.859 -24.141 1 98.81 243 ILE B O 1
ATOM 3773 N N . ARG B 1 244 ? -7.191 -14.93 -24.297 1 98.06 244 ARG B N 1
ATOM 3774 C CA . ARG B 1 244 ? -7.312 -15.016 -25.75 1 98.06 244 ARG B CA 1
ATOM 3775 C C . ARG B 1 244 ? -8.773 -14.93 -26.188 1 98.06 244 ARG B C 1
ATOM 3777 O O . ARG B 1 244 ? -9.062 -14.664 -27.359 1 98.06 244 ARG B O 1
ATOM 3784 N N . GLN B 1 245 ? -9.641 -15.133 -25.219 1 97.38 245 GLN B N 1
ATOM 3785 C CA . GLN B 1 245 ? -11.062 -15.023 -25.547 1 97.38 245 GLN B CA 1
ATOM 3786 C C . GLN B 1 245 ? -11.484 -13.562 -25.672 1 97.38 245 GLN B C 1
ATOM 3788 O O . GLN B 1 245 ? -12.578 -13.273 -26.172 1 97.38 245 GLN B O 1
ATOM 3793 N N . VAL B 1 246 ? -10.68 -12.633 -25.203 1 97.88 246 VAL B N 1
ATOM 3794 C CA . VAL B 1 246 ? -10.953 -11.203 -25.312 1 97.88 246 VAL B CA 1
ATOM 3795 C C . VAL B 1 246 ? -10.539 -10.711 -26.703 1 97.88 246 VAL B C 1
ATOM 3797 O O . VAL B 1 246 ? -9.406 -10.938 -27.141 1 97.88 246 VAL B O 1
ATOM 3800 N N . ASP B 1 247 ? -11.352 -10.07 -27.375 1 96.69 247 ASP B N 1
ATOM 3801 C CA . ASP B 1 247 ? -11.148 -9.656 -28.766 1 96.69 247 ASP B CA 1
ATOM 3802 C C . ASP B 1 247 ? -9.969 -8.703 -28.891 1 96.69 247 ASP B C 1
ATOM 3804 O O . ASP B 1 247 ? -9.828 -7.77 -28.094 1 96.69 247 ASP B O 1
ATOM 3808 N N . GLY B 1 248 ? -9.164 -9.023 -29.844 1 97.25 248 GLY B N 1
ATOM 3809 C CA . GLY B 1 248 ? -8.133 -8.078 -30.234 1 97.25 248 GLY B CA 1
ATOM 3810 C C . GLY B 1 248 ? -6.934 -8.078 -29.312 1 97.25 248 GLY B C 1
ATOM 3811 O O . GLY B 1 248 ? -6.156 -7.117 -29.297 1 97.25 248 GLY B O 1
ATOM 3812 N N . VAL B 1 249 ? -6.789 -9.094 -28.516 1 98.19 249 VAL B N 1
ATOM 3813 C CA . VAL B 1 249 ? -5.711 -9.094 -27.531 1 98.19 249 VAL B CA 1
ATOM 3814 C C . VAL B 1 249 ? -4.707 -10.195 -27.875 1 98.19 249 VAL B C 1
ATOM 3816 O O . VAL B 1 249 ? -5.086 -11.359 -28.047 1 98.19 249 VAL B O 1
ATOM 3819 N N . GLU B 1 250 ? -3.475 -9.781 -28.078 1 98.56 250 GLU B N 1
ATOM 3820 C CA . GLU B 1 250 ? -2.365 -10.727 -28.188 1 98.56 250 GLU B CA 1
ATOM 3821 C C . GLU B 1 250 ? -1.789 -11.062 -26.812 1 98.56 250 GLU B C 1
ATOM 3823 O O . GLU B 1 250 ? -1.591 -10.18 -25.984 1 98.56 250 GLU B O 1
ATOM 3828 N N . VAL B 1 251 ? -1.542 -12.352 -26.578 1 98.81 251 VAL B N 1
ATOM 3829 C CA . VAL B 1 251 ? -1.06 -12.766 -25.266 1 98.81 251 VAL B CA 1
ATOM 3830 C C . VAL B 1 251 ? 0.279 -13.484 -25.422 1 98.81 251 VAL B C 1
ATOM 3832 O O . VAL B 1 251 ? 0.46 -14.289 -26.328 1 98.81 251 VAL B O 1
ATOM 3835 N N . ARG B 1 252 ? 1.228 -13.156 -24.594 1 98.81 252 ARG B N 1
ATOM 3836 C CA . ARG B 1 252 ? 2.518 -13.828 -24.453 1 98.81 252 ARG B CA 1
ATOM 3837 C C . ARG B 1 252 ? 2.701 -14.391 -23.047 1 98.81 252 ARG B C 1
ATOM 3839 O O . ARG B 1 252 ? 2.377 -13.734 -22.062 1 98.81 252 ARG B O 1
ATOM 3846 N N . VAL B 1 253 ? 3.096 -15.617 -22.969 1 98.88 253 VAL B N 1
ATOM 3847 C CA . VAL B 1 253 ? 3.469 -16.219 -21.703 1 98.88 253 VAL B CA 1
ATOM 3848 C C . VAL B 1 253 ? 4.977 -16.109 -21.484 1 98.88 253 VAL B C 1
ATOM 3850 O O . VAL B 1 253 ? 5.762 -16.578 -22.312 1 98.88 253 VAL B O 1
ATOM 3853 N N . SER B 1 254 ? 5.379 -15.453 -20.422 1 98.88 254 SER B N 1
ATOM 3854 C CA . SER B 1 254 ? 6.805 -15.289 -20.156 1 98.88 254 SER B CA 1
ATOM 3855 C C . SER B 1 254 ? 7.477 -16.625 -19.875 1 98.88 254 SER B C 1
ATOM 3857 O O . SER B 1 254 ? 6.965 -17.422 -19.094 1 98.88 254 SER B O 1
ATOM 3859 N N . THR B 1 255 ? 8.562 -16.859 -20.469 1 98.25 255 THR B N 1
ATOM 3860 C CA . THR B 1 255 ? 9.336 -18.078 -20.219 1 98.25 255 THR B CA 1
ATOM 3861 C C . THR B 1 255 ? 10.57 -17.766 -19.359 1 98.25 255 THR B C 1
ATOM 3863 O O . THR B 1 255 ? 11.422 -18.625 -19.156 1 98.25 255 THR B O 1
ATOM 3866 N N . LEU B 1 256 ? 10.664 -16.469 -18.922 1 97.75 256 LEU B N 1
ATOM 3867 C CA . LEU B 1 256 ? 11.758 -16.109 -18.031 1 97.75 256 LEU B CA 1
ATOM 3868 C C . LEU B 1 256 ? 11.602 -16.797 -16.672 1 97.75 256 LEU B C 1
ATOM 3870 O O . LEU B 1 256 ? 10.648 -16.516 -15.945 1 97.75 256 LEU B O 1
ATOM 3874 N N . CYS B 1 257 ? 12.508 -17.672 -16.359 1 97.19 257 CYS B N 1
ATOM 3875 C CA . CYS B 1 257 ? 12.469 -18.375 -15.086 1 97.19 257 CYS B CA 1
ATOM 3876 C C . CYS B 1 257 ? 12.867 -17.453 -13.945 1 97.19 257 CYS B C 1
ATOM 3878 O O . CYS B 1 257 ? 13.969 -16.891 -13.938 1 97.19 257 CYS B O 1
ATOM 3880 N N . THR B 1 258 ? 12.008 -17.328 -13.016 1 96.19 258 THR B N 1
ATOM 3881 C CA . THR B 1 258 ? 12.258 -16.422 -11.898 1 96.19 258 THR B CA 1
ATOM 3882 C C . THR B 1 258 ? 12.664 -17.188 -10.648 1 96.19 258 THR B C 1
ATOM 3884 O O . THR B 1 258 ? 12.711 -16.625 -9.555 1 96.19 258 THR B O 1
ATOM 3887 N N . ASP B 1 259 ? 12.938 -18.5 -10.836 1 94.25 259 ASP B N 1
ATOM 3888 C CA . ASP B 1 259 ? 13.547 -19.25 -9.75 1 94.25 259 ASP B CA 1
ATOM 3889 C C . ASP B 1 259 ? 14.906 -18.672 -9.367 1 94.25 259 ASP B C 1
ATOM 3891 O O . ASP B 1 259 ? 15.727 -18.375 -10.242 1 94.25 259 ASP B O 1
ATOM 3895 N N . PRO B 1 260 ? 15.141 -18.516 -8.078 1 92.19 260 PRO B N 1
ATOM 3896 C CA . PRO B 1 260 ? 16.391 -17.859 -7.668 1 92.19 260 PRO B CA 1
ATOM 3897 C C . PRO B 1 260 ? 17.609 -18.766 -7.832 1 92.19 260 PRO B C 1
ATOM 3899 O O . PRO B 1 260 ? 18.75 -18.281 -7.781 1 92.19 260 PRO B O 1
ATOM 3902 N N . TRP B 1 261 ? 17.359 -20.031 -7.996 1 89.88 261 TRP B N 1
ATOM 3903 C CA . TRP B 1 261 ? 18.469 -20.984 -8.125 1 89.88 261 TRP B CA 1
ATOM 3904 C C . TRP B 1 261 ? 19.016 -21 -9.555 1 89.88 261 TRP B C 1
ATOM 3906 O O . TRP B 1 261 ? 18.328 -21.453 -10.477 1 89.88 261 TRP B O 1
ATOM 3916 N N . THR B 1 262 ? 20.281 -20.547 -9.703 1 89.5 262 THR B N 1
ATOM 3917 C CA . THR B 1 262 ? 20.766 -20.391 -11.07 1 89.5 262 THR B CA 1
ATOM 3918 C C . THR B 1 262 ? 21.953 -21.312 -11.328 1 89.5 262 THR B C 1
ATOM 3920 O O . THR B 1 262 ? 22.422 -21.422 -12.469 1 89.5 262 THR B O 1
ATOM 3923 N N . LEU B 1 263 ? 22.5 -21.953 -10.242 1 87.38 263 LEU B N 1
ATOM 3924 C CA . LEU B 1 263 ? 23.641 -22.859 -10.398 1 87.38 263 LEU B CA 1
ATOM 3925 C C . LEU B 1 263 ? 23.391 -24.172 -9.656 1 87.38 263 LEU B C 1
ATOM 3927 O O . LEU B 1 263 ? 22.672 -24.203 -8.656 1 87.38 263 LEU B O 1
ATOM 3931 N N . ARG B 1 264 ? 23.859 -25.25 -10.281 1 86.06 264 ARG B N 1
ATOM 3932 C CA . ARG B 1 264 ? 23.812 -26.562 -9.648 1 86.06 264 ARG B CA 1
ATOM 3933 C C . ARG B 1 264 ? 25.125 -27.312 -9.836 1 86.06 264 ARG B C 1
ATOM 3935 O O . ARG B 1 264 ? 25.688 -27.312 -10.93 1 86.06 264 ARG B O 1
ATOM 3942 N N . SER B 1 265 ? 25.719 -27.688 -8.688 1 85 265 SER B N 1
ATOM 3943 C CA . SER B 1 265 ? 26.922 -28.516 -8.727 1 85 265 SER B CA 1
ATOM 3944 C C . SER B 1 265 ? 26.75 -29.781 -7.895 1 85 265 SER B C 1
ATOM 3946 O O . SER B 1 265 ? 26.078 -29.766 -6.863 1 85 265 SER B O 1
ATOM 3948 N N . GLY B 1 266 ? 26.844 -30.984 -8.469 1 74.44 266 GLY B N 1
ATOM 3949 C CA . GLY B 1 266 ? 26.766 -32.219 -7.684 1 74.44 266 GLY B CA 1
ATOM 3950 C C . GLY B 1 266 ? 27.609 -33.344 -8.258 1 74.44 266 GLY B C 1
ATOM 3951 O O . GLY B 1 266 ? 28.078 -33.25 -9.391 1 74.44 266 GLY B O 1
ATOM 3952 N N . HIS B 1 267 ? 28.125 -34.25 -7.359 1 68.5 267 HIS B N 1
ATOM 3953 C CA . HIS B 1 267 ? 28.859 -35.438 -7.766 1 68.5 267 HIS B CA 1
ATOM 3954 C C . HIS B 1 267 ? 27.953 -36.406 -8.492 1 68.5 267 HIS B C 1
ATOM 3956 O O . HIS B 1 267 ? 26.781 -36.562 -8.133 1 68.5 267 HIS B O 1
ATOM 3962 N N . GLU B 1 268 ? 28.172 -36.5 -9.805 1 56.66 268 GLU B N 1
ATOM 3963 C CA . GLU B 1 268 ? 27.438 -37.531 -10.516 1 56.66 268 GLU B CA 1
ATOM 3964 C C . GLU B 1 268 ? 27.625 -38.906 -9.852 1 56.66 268 GLU B C 1
ATOM 3966 O O . GLU B 1 268 ? 28.75 -39.281 -9.523 1 56.66 268 GLU B O 1
ATOM 3971 N N . SER B 1 269 ? 26.547 -39.25 -9.055 1 45.12 269 SER B N 1
ATOM 3972 C CA . SER B 1 269 ? 26.766 -40.625 -8.641 1 45.12 269 SER B CA 1
ATOM 3973 C C . SER B 1 269 ? 26.844 -41.562 -9.844 1 45.12 269 SER B C 1
ATOM 3975 O O . SER B 1 269 ? 26.234 -41.281 -10.875 1 45.12 269 SER B O 1
#

InterPro domains:
  IPR002678 DUF34/NIF3 [PF01784] (4-260)
  IPR002678 DUF34/NIF3 [PTHR13799] (4-262)
  IPR002678 DUF34/NIF3 [TIGR00486] (5-256)
  IPR036069 DUF34/NIF3 superfamily [SSF102705] (4-262)

Sequence (538 aa):
MASTVSDVIAALDAAYPRELAESWDAVGLVCGDPAEPVERVLVCVDPVTATVEEAVEWGAQLIVAHHPLLLRGVHGVGTDTAKGRLVHRMVRSHVALFCAHTNADSAVPGVSDALAERIGLRVSRPLAPHADGRTGIGRIGELPESVPFAEFVRRVAEALPATQPGVLGAGDPDRPIKTVAVSGGAGDSYLAAATEAGVDAYVTADLRHHPAGEHLEQGGPALVGLTHWASEWPWCEQAAEVIRQVDGVEVRVSTLCTDPWTLRSGHESMASTVSDVIAALDAAYPRELAESWDAVGLVCGDPAEPVERVLVCVDPVTATVEEAVEWGAQLIVAHHPLLLRGVHGVGTDTAKGRLVHRMVRSHVALFCAHTNADSAVPGVSDALAERIGLRVSRPLAPHADGRTGIGRIGELPESVPFAEFVRRVAEALPATQPGVLGAGDPDRPIKTVAVSGGAGDSYLAAATEAGVDAYVTADLRHHPAGEHLEQGGPALVGLTHWASEWPWCEQAAEVIRQVDGVEVRVSTLCTDPWTLRSGHES

pLDDT: mean 96.78, std 5.33, range [45.12, 99.0]